Protein AF-A0A979FI62-F1 (afdb_monomer_lite)

Radius of gyration: 86.81 Å; chains: 1; bounding box: 187×116×300 Å

pLDDT: mean 77.46, std 22.58, range [25.02, 98.0]

Organism: Hyalella azteca (NCBI:txid294128)

Secondary structure (DSSP, 8-state):
--------------------------------------HHHHHHHHHHHHHHHHHHHHHHHHHHHHTTS-HHHHHHHHHHHHHHHHHHHHHHHHHHHHHHHHHHHHHHHHHHHHHHHHHHHHHHHHHHHHHHHHHHHHHHHHHHHHHHHHHHHHHHHHHHHHHHHHHHHHHHHHHHHHHHHHHHHHHS----TT---SSS-HHHHHT--S---------------------------------------------TTHHHHHHHHHHHHHHHHHHHHHHHHHHHHHHHHHHHHHHHHHHHHHHHHHHHHHHHHHHHHHHHHHHHHHHHHHHHHHHHHHHHHHHHHHHHHHHHHHHHHHHHHHHHHHHHHHHHHHHHHHHHHHHHHHHHHHHHHHHHHHHHHHHHHHHHHHHHHHHHHHHHHHHHHHHHHHHHHHHHHHHHHHHHHHHHHHHHHHHHHHHHHHHHHHHHHHHHHHHHHHHHHHHHTT--

Foldseek 3Di:
DDDDDDDDDDDDDDDDDDDDDDDDDPPPPPPDPPPPPPVVNVVVVVVVVVVVVVLVVVVVVLVVCCVPDDVVVSVVVVVVSVVVVVVVVVVVVVVVVVVVVVVVVVVVVVVVVVVVVCVVVVVVVVVVVVVVVVVVVVVVVVVVVVVVVVVVVVVVVVVVVVVVVLVVLVVVLVVVVVVLVVCCVPPVDNDPPPDDRDRDDVVNVVPPPDDDDDDDDDDDDDDDDDDDDDDDDDDDDDDDDDDDDDDDDDDDDDDPPVVVVVVVVVVVVVVVVVVVVVVVVVVVVVVVVVVVVVVVVVVVVVVVVVVVVVVVVVVVVVVVVVVVVVVVVVVVVVVVVVVVVVVVVVVVVVVVVVVVVVVVVVVVVVVVVVVVV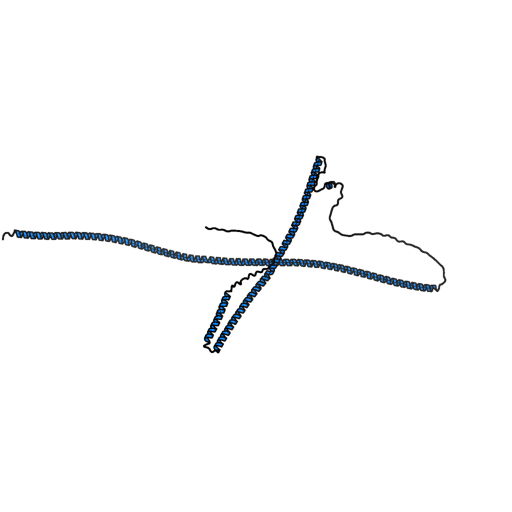VVVVVVVVVVVVVVVVVVVVVVVVVVVVVVVVVVVVVVVVVVVVVVVVVVVVVVVVVVVVVVVVVVVVVVVVVVVVVVVVVVVVVVVVVVVVVVVVVVVVVVVVVVVVVVPPPDD

Sequence (488 aa):
MKTESKNETSLSNANGRTDESLESNTENEEMEPASTACPSSQLMLGLLDEFTQIYKDKLERLENSSLKMEEKNYLQTKVSLLERWLGELGEQNAVLVRTLGELEGEAATRVSILQDSLRTLQPSCHSTAEALTLQRQQVLEALAGREAAEGRVLQLTEQLQLCQTYNCNLRADVDTLLHVVSRASRDGDWRLDDIALLSVSPEQLLAAGVPVSGSTTPSCGLKGSMSPSVAPCTDPFPRLAGASETRSSLSDVQTDAADDSRRCSADQAELQLSVNIDALAARLADAERECEAARAEASRLRGECEAARAEASRLRGECETARAEASRLRGECAVLRERASETELSHETCDAAVQRLHRELHEALRISRELQEQITSRSATPLQDAEAVSEKSILVRELQGHLATARHECALRDATVTKLERQLVSVRAQLCERQERSEYLEQQLVQLQQQLARAHSHAQQLAQQVVMDAIMVVVQLNRWFSLAGGST

Structure (mmCIF, N/CA/C/O backbone):
data_AF-A0A979FI62-F1
#
_entry.id   AF-A0A979FI62-F1
#
loop_
_atom_site.group_PDB
_atom_site.id
_atom_site.type_symbol
_atom_site.label_atom_id
_atom_site.label_alt_id
_atom_site.label_comp_id
_atom_site.label_asym_id
_atom_site.label_entity_id
_atom_site.label_seq_id
_atom_site.pdbx_PDB_ins_code
_atom_site.Cartn_x
_atom_site.Cartn_y
_atom_site.Cartn_z
_atom_site.occupancy
_atom_site.B_iso_or_equiv
_atom_site.auth_seq_id
_atom_site.auth_comp_id
_atom_site.auth_asym_id
_atom_site.auth_atom_id
_atom_site.pdbx_PDB_model_num
ATOM 1 N N . MET A 1 1 ? -27.975 -22.702 -62.334 1.00 36.19 1 MET A N 1
ATOM 2 C CA . MET A 1 1 ? -28.021 -24.165 -62.099 1.00 36.19 1 MET A CA 1
ATOM 3 C C . MET A 1 1 ? -27.248 -24.437 -60.817 1.00 36.19 1 MET A C 1
ATOM 5 O O . MET A 1 1 ? -26.118 -23.988 -60.754 1.00 36.19 1 MET A O 1
ATOM 9 N N . LYS A 1 2 ? -27.782 -25.072 -59.772 1.00 38.06 2 LYS A N 1
ATOM 10 C CA . LYS A 1 2 ? -29.131 -25.625 -59.554 1.00 38.06 2 LYS A CA 1
ATOM 11 C C . LYS A 1 2 ? -29.500 -25.354 -58.081 1.00 38.06 2 LYS A C 1
ATOM 13 O O . LYS A 1 2 ? -28.641 -25.486 -57.219 1.00 38.06 2 LYS A O 1
ATOM 18 N N . THR A 1 3 ? -30.728 -24.924 -57.818 1.00 42.34 3 THR A N 1
ATOM 19 C CA . THR A 1 3 ? -31.256 -24.561 -56.489 1.00 42.34 3 THR A CA 1
ATOM 20 C C . THR A 1 3 ? -32.281 -25.591 -56.032 1.00 42.34 3 THR A C 1
ATOM 22 O O . THR A 1 3 ? -33.109 -25.959 -56.854 1.00 42.34 3 THR A O 1
ATOM 25 N N . GLU A 1 4 ? -32.273 -25.971 -54.754 1.00 33.62 4 GLU A N 1
ATOM 26 C CA . GLU A 1 4 ? -33.385 -26.569 -53.977 1.00 33.62 4 GLU A CA 1
ATOM 27 C C . GLU A 1 4 ? -32.827 -26.761 -52.547 1.00 33.62 4 GLU A C 1
ATOM 29 O O . GLU A 1 4 ? -31.820 -27.436 -52.384 1.00 33.62 4 GLU A O 1
ATOM 34 N N . SER A 1 5 ? -33.224 -26.030 -51.500 1.00 36.50 5 SER A N 1
ATOM 35 C CA . SER A 1 5 ? -34.555 -25.705 -50.957 1.00 36.50 5 SER A CA 1
ATOM 36 C C . SER A 1 5 ? -35.245 -26.884 -50.266 1.00 36.50 5 SER A C 1
ATOM 38 O O . SER A 1 5 ? -35.764 -27.774 -50.937 1.00 36.50 5 SER A O 1
ATOM 40 N N . LYS A 1 6 ? -35.291 -26.828 -48.925 1.00 41.06 6 LYS A N 1
ATOM 41 C CA . LYS A 1 6 ? -36.429 -27.249 -48.087 1.00 41.06 6 LYS A CA 1
ATOM 42 C C . LYS A 1 6 ? -36.256 -26.762 -46.641 1.00 41.06 6 LYS A C 1
ATOM 44 O O . LYS A 1 6 ? -35.487 -27.330 -45.873 1.00 41.06 6 LYS A O 1
ATOM 49 N N . ASN A 1 7 ? -36.998 -25.710 -46.296 1.00 34.66 7 ASN A N 1
ATOM 50 C CA . ASN A 1 7 ? -37.429 -25.453 -44.920 1.00 34.66 7 ASN A CA 1
ATOM 51 C C . ASN A 1 7 ? -38.609 -26.385 -44.590 1.00 34.66 7 ASN A C 1
ATOM 53 O O . ASN A 1 7 ? -39.331 -26.764 -45.508 1.00 34.66 7 ASN A O 1
ATOM 57 N N . GLU A 1 8 ? -38.823 -26.691 -43.306 1.00 32.06 8 GLU A N 1
ATOM 58 C CA . GLU A 1 8 ? -40.057 -26.393 -42.535 1.00 32.06 8 GLU A CA 1
ATOM 59 C C . GLU A 1 8 ? -39.955 -27.057 -41.137 1.00 32.06 8 GLU A C 1
ATOM 61 O O . GLU A 1 8 ? -39.666 -28.243 -41.042 1.00 32.06 8 GLU A O 1
ATOM 66 N N . THR A 1 9 ? -39.857 -26.318 -40.023 1.00 35.44 9 THR A N 1
ATOM 67 C CA . THR A 1 9 ? -40.895 -25.620 -39.213 1.00 35.44 9 THR A CA 1
ATOM 68 C C . THR A 1 9 ? -41.793 -26.534 -38.355 1.00 35.44 9 THR A C 1
ATOM 70 O O . THR A 1 9 ? -42.638 -27.233 -38.901 1.00 35.44 9 THR A O 1
ATOM 73 N N . SER A 1 10 ? -41.673 -26.437 -37.015 1.00 32.81 10 SER A N 1
ATOM 74 C CA . SER A 1 10 ? -42.721 -26.507 -35.947 1.00 32.81 10 SER A CA 1
ATOM 75 C C . SER A 1 10 ? -42.014 -26.697 -34.584 1.00 32.81 10 SER A C 1
ATOM 77 O O . SER A 1 10 ? -41.262 -27.652 -34.455 1.00 32.81 10 SER A O 1
ATOM 79 N N . LEU A 1 11 ? -42.007 -25.803 -33.580 1.00 33.75 11 LEU A N 1
ATOM 80 C CA . LEU A 1 11 ? -43.049 -25.086 -32.804 1.00 33.75 11 LEU A CA 1
ATOM 81 C C . LEU A 1 11 ? -43.873 -25.938 -31.811 1.00 33.75 11 LEU A C 1
ATOM 83 O O . LEU A 1 11 ? -44.863 -26.556 -32.191 1.00 33.75 11 LEU A O 1
ATOM 87 N N . SER A 1 12 ? -43.461 -25.898 -30.531 1.00 33.94 12 SER A N 1
ATOM 88 C CA . SER A 1 12 ? -44.187 -26.088 -29.239 1.00 33.94 12 SER A CA 1
ATOM 89 C C . SER A 1 12 ? -43.149 -26.421 -28.138 1.00 33.94 12 SER A C 1
ATOM 91 O O . SER A 1 12 ? -42.059 -26.863 -28.487 1.00 33.94 12 SER A O 1
ATOM 93 N N . ASN A 1 13 ? -43.324 -26.261 -26.816 1.00 32.97 13 ASN A N 1
ATOM 94 C CA . ASN A 1 13 ? -44.128 -25.385 -25.930 1.00 32.97 13 ASN A CA 1
ATOM 95 C C . ASN A 1 13 ? -43.233 -25.142 -24.675 1.00 32.97 13 ASN A C 1
ATOM 97 O O . ASN A 1 13 ? -42.437 -26.013 -24.343 1.00 32.97 13 ASN A O 1
ATOM 101 N N . ALA A 1 14 ? -43.129 -23.970 -24.037 1.00 34.22 14 ALA A N 1
ATOM 102 C CA . ALA A 1 14 ? -44.109 -23.140 -23.314 1.00 34.22 14 ALA A CA 1
ATOM 103 C C . ALA A 1 14 ? -44.600 -23.729 -21.961 1.00 34.22 14 ALA A C 1
ATOM 105 O O . ALA A 1 14 ? -45.410 -24.650 -21.952 1.00 34.22 14 ALA A O 1
ATOM 106 N N . ASN A 1 15 ? -44.185 -23.073 -20.858 1.00 31.92 15 ASN A N 1
ATOM 107 C CA . ASN A 1 15 ? -44.550 -23.263 -19.431 1.00 31.92 15 ASN A CA 1
ATOM 108 C C . ASN A 1 15 ? -44.036 -24.557 -18.748 1.00 31.92 15 ASN A C 1
ATOM 110 O O . ASN A 1 15 ? -44.053 -25.617 -19.352 1.00 31.92 15 ASN A O 1
ATOM 114 N N . GLY A 1 16 ? -43.624 -24.566 -17.471 1.00 30.30 16 GLY A N 1
ATOM 115 C CA . GLY A 1 16 ? -43.466 -23.486 -16.482 1.00 30.30 16 GLY A CA 1
ATOM 116 C C . GLY A 1 16 ? -43.527 -24.020 -15.032 1.00 30.30 16 GLY A C 1
ATOM 117 O O . GLY A 1 16 ? -44.065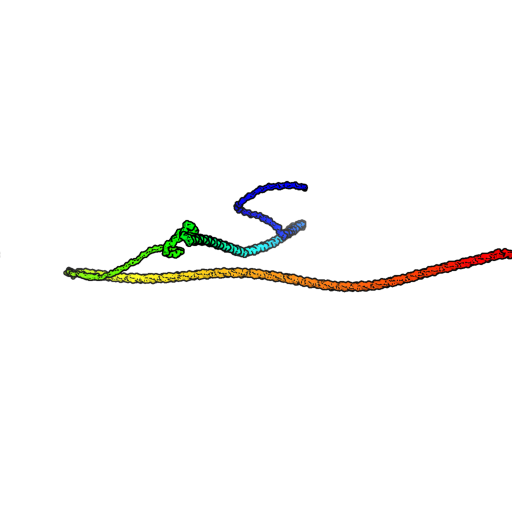 -25.098 -14.823 1.00 30.30 16 GLY A O 1
ATOM 118 N N . ARG A 1 17 ? -43.067 -23.211 -14.059 1.00 29.73 17 ARG A N 1
ATOM 119 C CA . ARG A 1 17 ? -43.052 -23.429 -12.584 1.00 29.73 17 ARG A CA 1
ATOM 120 C C . ARG A 1 17 ? -42.033 -24.423 -11.994 1.00 29.73 17 ARG A C 1
ATOM 122 O O . ARG A 1 17 ? -42.122 -25.625 -12.181 1.00 29.73 17 ARG A O 1
ATOM 129 N N . THR A 1 18 ? -41.119 -23.838 -11.215 1.00 38.16 18 THR A N 1
ATOM 130 C CA . THR A 1 18 ? -40.810 -24.167 -9.806 1.00 38.16 18 THR A CA 1
ATOM 131 C C . THR A 1 18 ? -41.300 -25.510 -9.255 1.00 38.16 18 THR A C 1
ATOM 133 O O . THR A 1 18 ? -42.503 -25.673 -9.071 1.00 38.16 18 THR A O 1
ATOM 136 N N . ASP A 1 19 ? -40.358 -26.333 -8.800 1.00 32.19 19 ASP A N 1
ATOM 137 C CA . ASP A 1 19 ? -40.423 -26.929 -7.461 1.00 32.19 19 ASP A CA 1
ATOM 138 C C . ASP A 1 19 ? -39.004 -27.126 -6.904 1.00 32.19 19 ASP A C 1
ATOM 140 O O . ASP A 1 19 ? -38.029 -27.231 -7.652 1.00 32.19 19 ASP A O 1
ATOM 144 N N . GLU A 1 20 ? -38.887 -27.091 -5.578 1.00 38.38 20 GLU A N 1
ATOM 145 C CA . GLU A 1 20 ? -37.629 -27.270 -4.852 1.00 38.38 20 GLU A CA 1
ATOM 146 C C . GLU A 1 20 ? -37.221 -28.749 -4.846 1.00 38.38 20 GLU A C 1
ATOM 148 O O . GLU A 1 20 ? -38.024 -29.628 -4.534 1.00 38.38 20 GLU A O 1
ATOM 153 N N . SER A 1 21 ? -35.956 -29.051 -5.135 1.00 34.41 21 SER A N 1
ATOM 154 C CA . SER A 1 21 ? -35.368 -30.370 -4.866 1.00 34.41 21 SER A CA 1
ATOM 155 C C . SER A 1 21 ? -33.876 -30.222 -4.592 1.00 34.41 21 SER A C 1
ATOM 157 O O . SER A 1 21 ? -33.081 -29.937 -5.485 1.00 34.41 21 SER A O 1
ATOM 159 N N . LEU A 1 22 ? -33.514 -30.381 -3.320 1.00 43.81 22 LEU A N 1
ATOM 160 C CA . LEU A 1 22 ? -32.136 -30.488 -2.857 1.00 43.81 22 LEU A CA 1
ATOM 161 C C . LEU A 1 22 ? -31.565 -31.843 -3.290 1.00 43.81 22 LEU A C 1
ATOM 163 O O . LEU A 1 22 ? -31.748 -32.828 -2.579 1.00 43.81 22 LEU A O 1
ATOM 167 N N . GLU A 1 23 ? -30.834 -31.890 -4.403 1.00 33.91 23 GLU A N 1
ATOM 168 C CA . GLU A 1 23 ? -29.960 -33.025 -4.713 1.00 33.91 23 GLU A CA 1
ATOM 169 C C . GLU A 1 23 ? -28.515 -32.555 -4.900 1.00 33.91 23 GLU A C 1
ATOM 171 O O . GLU A 1 23 ? -28.156 -31.809 -5.811 1.00 33.91 23 GLU A O 1
ATOM 176 N N . SER A 1 24 ? -27.683 -32.971 -3.949 1.00 39.75 24 SER A N 1
ATOM 177 C CA . SER A 1 24 ? -26.260 -32.677 -3.873 1.00 39.75 24 SER A CA 1
ATOM 178 C C . SER A 1 24 ? -25.472 -33.559 -4.842 1.00 39.75 24 SER A C 1
ATOM 180 O O . SER A 1 24 ? -24.944 -34.596 -4.440 1.00 39.75 24 SER A O 1
ATOM 182 N N . ASN A 1 25 ? -25.345 -33.128 -6.095 1.00 32.38 25 ASN A N 1
ATOM 183 C CA . ASN A 1 25 ? -24.393 -33.727 -7.026 1.00 32.38 25 ASN A CA 1
ATOM 184 C C . ASN A 1 25 ? -23.036 -33.027 -6.920 1.00 32.38 25 ASN A C 1
ATOM 186 O O . ASN A 1 25 ? -22.736 -32.066 -7.626 1.00 32.38 25 ASN A O 1
ATOM 190 N N . THR A 1 26 ? -22.195 -33.553 -6.029 1.00 38.62 26 THR A N 1
ATOM 191 C CA . THR A 1 26 ? -20.741 -33.423 -6.145 1.00 38.62 26 THR A CA 1
ATOM 192 C C . THR A 1 26 ? -20.282 -34.255 -7.340 1.00 38.62 26 THR A C 1
ATOM 194 O O . THR A 1 26 ? -19.879 -35.410 -7.185 1.00 38.62 26 THR A O 1
ATOM 197 N N . GLU A 1 27 ? -20.382 -33.693 -8.542 1.00 39.22 27 GLU A N 1
ATOM 198 C CA . GLU A 1 27 ? -19.696 -34.254 -9.701 1.00 39.22 27 GLU A CA 1
ATOM 199 C C . GLU A 1 27 ? -18.196 -34.026 -9.511 1.00 39.22 27 GLU A C 1
ATOM 201 O O . GLU A 1 27 ? -17.688 -32.908 -9.590 1.00 39.22 27 GLU A O 1
ATOM 206 N N . ASN A 1 28 ? -17.498 -35.114 -9.184 1.00 37.34 28 ASN A N 1
ATOM 207 C CA . ASN A 1 28 ? -16.048 -35.156 -9.195 1.00 37.34 28 ASN A CA 1
ATOM 208 C C . ASN A 1 28 ? -15.585 -34.961 -10.643 1.00 37.34 28 ASN A C 1
ATOM 210 O O . ASN A 1 28 ? -15.559 -35.919 -11.416 1.00 37.34 28 ASN A O 1
ATOM 214 N N . GLU A 1 29 ? -15.173 -33.746 -11.001 1.00 38.84 29 GLU A N 1
ATOM 215 C CA . GLU A 1 29 ? -14.202 -33.591 -12.079 1.00 38.84 29 GLU A CA 1
ATOM 216 C C . GLU A 1 29 ? -12.908 -34.266 -11.610 1.00 38.84 29 GLU A C 1
ATOM 218 O O . GLU A 1 29 ? -12.136 -33.711 -10.824 1.00 38.84 29 GLU A O 1
ATOM 223 N N . GLU A 1 30 ? -12.706 -35.511 -12.049 1.00 35.00 30 GLU A N 1
ATOM 224 C CA . GLU A 1 30 ? -11.445 -36.226 -11.890 1.00 35.00 30 GLU A CA 1
ATOM 225 C C . GLU A 1 30 ? -10.360 -35.436 -12.623 1.00 35.00 30 GLU A C 1
ATOM 227 O O . GLU A 1 30 ? -10.176 -35.537 -13.837 1.00 35.00 30 GLU A O 1
ATOM 232 N N . MET A 1 31 ? -9.657 -34.597 -11.862 1.00 34.53 31 MET A N 1
ATOM 233 C CA . MET A 1 31 ? -8.512 -33.850 -12.344 1.00 34.53 31 MET A CA 1
ATOM 234 C C . MET A 1 31 ? -7.402 -34.847 -12.677 1.00 34.53 31 MET A C 1
ATOM 236 O O . MET A 1 31 ? -6.641 -35.257 -11.798 1.00 34.53 31 MET A O 1
ATOM 240 N N . GLU A 1 32 ? -7.351 -35.234 -13.955 1.00 36.84 32 GLU A N 1
ATOM 241 C CA . GLU A 1 32 ? -6.242 -35.928 -14.614 1.00 36.84 32 GLU A CA 1
ATOM 242 C C . GLU A 1 32 ? -4.916 -35.543 -13.943 1.00 36.84 32 GLU A C 1
ATOM 244 O O . GLU A 1 32 ? -4.575 -34.350 -13.926 1.00 36.84 32 GLU A O 1
ATOM 249 N N . PRO A 1 33 ? -4.161 -36.498 -13.364 1.00 36.91 33 PRO A N 1
ATOM 250 C CA . PRO A 1 33 ? -2.896 -36.191 -12.726 1.00 36.91 33 PRO A CA 1
ATOM 251 C C . PRO A 1 33 ? -1.919 -35.791 -13.825 1.00 36.91 33 PRO A C 1
ATOM 253 O O . PRO A 1 33 ? -1.257 -36.639 -14.430 1.00 36.91 33 PRO A O 1
ATOM 256 N N . ALA A 1 34 ? -1.853 -34.481 -14.082 1.00 29.06 34 ALA A N 1
ATOM 257 C CA . ALA A 1 34 ? -0.990 -33.850 -15.062 1.00 29.06 34 ALA A CA 1
ATOM 258 C C . ALA A 1 34 ? 0.445 -34.298 -14.797 1.00 29.06 34 ALA A C 1
ATOM 260 O O . ALA A 1 34 ? 1.149 -33.745 -13.947 1.00 29.06 34 ALA A O 1
ATOM 261 N N . SER A 1 35 ? 0.846 -35.344 -15.522 1.00 42.09 35 SER A N 1
ATOM 262 C CA . SER A 1 35 ? 2.051 -36.132 -15.289 1.00 42.09 35 SER A CA 1
ATOM 263 C C . SER A 1 35 ? 3.262 -35.391 -15.837 1.00 42.09 35 SER A C 1
ATOM 265 O O . SER A 1 35 ? 4.001 -35.866 -16.698 1.00 42.09 35 SER A O 1
ATOM 267 N N . THR A 1 36 ? 3.467 -34.196 -15.288 1.00 40.16 36 THR A N 1
ATOM 268 C CA . THR A 1 36 ? 4.653 -33.363 -15.428 1.00 40.16 36 THR A CA 1
ATOM 269 C C . THR A 1 36 ? 5.746 -33.997 -14.574 1.00 40.16 36 THR A C 1
ATOM 271 O O . THR A 1 36 ? 6.208 -33.432 -13.584 1.00 40.16 36 THR A O 1
ATOM 274 N N . ALA A 1 37 ? 6.106 -35.236 -14.925 1.00 40.22 37 ALA A N 1
ATOM 275 C CA . ALA A 1 37 ? 7.202 -35.962 -14.318 1.00 40.22 37 ALA A CA 1
ATOM 276 C C . ALA A 1 37 ? 8.439 -35.073 -14.426 1.00 40.22 37 ALA A C 1
ATOM 278 O O . ALA A 1 37 ? 8.880 -34.739 -15.528 1.00 40.22 37 ALA A O 1
ATOM 279 N N . CYS A 1 38 ? 8.945 -34.634 -13.274 1.00 39.94 38 CYS A N 1
ATOM 280 C CA . CYS A 1 38 ? 10.043 -33.685 -13.217 1.00 39.94 38 CYS A CA 1
ATOM 281 C C . CYS A 1 38 ? 11.219 -34.247 -14.038 1.00 39.94 38 CYS A C 1
ATOM 283 O O . CYS A 1 38 ? 11.585 -35.407 -13.821 1.00 39.94 38 CYS A O 1
ATOM 285 N N . PRO A 1 39 ? 11.827 -33.488 -14.972 1.00 56.88 39 PRO A N 1
ATOM 286 C CA . PRO A 1 39 ? 12.907 -34.013 -15.815 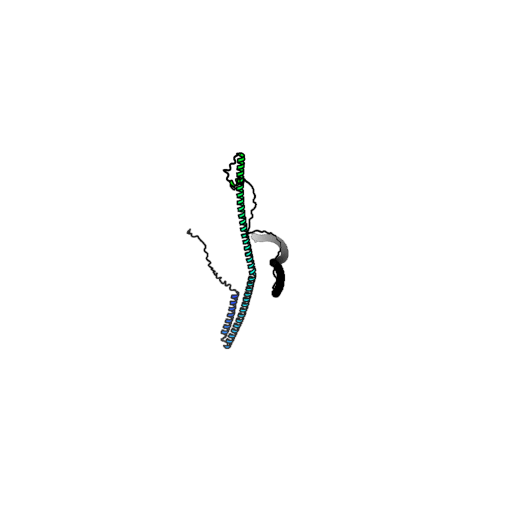1.00 56.88 39 PRO A CA 1
ATOM 287 C C . PRO A 1 39 ? 14.081 -34.557 -14.981 1.00 56.88 39 PRO A C 1
ATOM 289 O O . PRO A 1 39 ? 14.723 -35.533 -15.367 1.00 56.88 39 PRO A O 1
ATOM 292 N N . SER A 1 40 ? 14.289 -34.014 -13.777 1.00 55.81 40 SER A N 1
ATOM 293 C CA . SER A 1 40 ? 15.233 -34.522 -12.776 1.00 55.81 40 SER A CA 1
ATOM 294 C C . SER A 1 40 ? 14.962 -35.971 -12.340 1.00 55.81 40 SER A C 1
ATOM 296 O O . SER A 1 40 ? 15.905 -36.722 -12.108 1.00 55.81 40 SER A O 1
ATOM 298 N N . SER A 1 41 ? 13.696 -36.394 -12.249 1.00 61.09 41 SER A N 1
ATOM 299 C CA . SER A 1 41 ? 13.319 -37.770 -11.897 1.00 61.09 41 SER A CA 1
ATOM 300 C C . SER A 1 41 ? 13.668 -38.758 -13.012 1.00 61.09 41 SER A C 1
ATOM 302 O O . SER A 1 41 ? 14.114 -39.865 -12.728 1.00 61.09 41 SER A O 1
ATOM 304 N N . GLN A 1 42 ? 13.531 -38.350 -14.279 1.00 72.12 42 GLN A N 1
ATOM 305 C CA . GLN A 1 42 ? 13.915 -39.179 -15.428 1.00 72.12 42 GLN A CA 1
ATOM 306 C C . GLN A 1 42 ? 15.441 -39.338 -15.525 1.00 72.12 42 GLN A C 1
ATOM 308 O O . GLN A 1 42 ? 15.927 -40.443 -15.759 1.00 72.12 42 GLN A O 1
ATOM 313 N N . LEU A 1 43 ? 16.204 -38.268 -15.258 1.00 71.75 43 LEU A N 1
ATOM 314 C CA . LEU A 1 43 ? 17.667 -38.341 -15.138 1.00 71.75 43 LEU A CA 1
ATOM 315 C C . LEU A 1 43 ? 18.122 -39.237 -13.975 1.00 71.75 43 LEU A C 1
ATOM 317 O O . LEU A 1 43 ? 19.077 -39.993 -14.137 1.00 71.75 43 LEU A O 1
ATOM 321 N N . MET A 1 44 ? 17.444 -39.186 -12.823 1.00 71.81 44 MET A N 1
ATOM 322 C CA . MET A 1 44 ? 17.755 -40.057 -11.683 1.00 71.81 44 MET A CA 1
ATOM 323 C C . MET A 1 44 ? 17.547 -41.540 -12.027 1.00 71.81 44 MET A C 1
ATOM 325 O O . MET A 1 44 ? 18.421 -42.352 -11.726 1.00 71.81 44 MET A O 1
ATOM 329 N N . LEU A 1 45 ? 16.436 -41.890 -12.690 1.00 75.88 45 LEU A N 1
ATOM 330 C CA . LEU A 1 45 ? 16.198 -43.260 -13.161 1.00 75.88 45 LEU A CA 1
ATOM 331 C C . LEU A 1 45 ? 17.280 -43.707 -14.155 1.00 75.88 45 LEU A C 1
ATOM 333 O O . LEU A 1 45 ? 17.858 -44.773 -13.970 1.00 75.88 45 LEU A O 1
ATOM 337 N N . GLY A 1 46 ? 17.620 -42.871 -15.144 1.00 79.06 46 GLY A N 1
ATOM 338 C CA . GLY A 1 46 ? 18.662 -43.190 -16.128 1.00 79.06 46 GLY A CA 1
ATOM 339 C C . GLY A 1 46 ? 20.045 -43.431 -15.506 1.00 79.06 46 GLY A C 1
ATOM 340 O O . GLY A 1 46 ? 20.746 -44.357 -15.907 1.00 79.06 46 GLY A O 1
ATOM 341 N N . LEU A 1 47 ? 20.414 -42.658 -14.478 1.00 78.75 47 LEU A N 1
ATOM 342 C CA . LEU A 1 47 ? 21.635 -42.889 -13.696 1.00 78.75 47 LEU A CA 1
ATOM 343 C C . LEU A 1 47 ? 21.577 -44.215 -12.920 1.00 78.75 47 LEU A C 1
ATOM 345 O O . LEU A 1 47 ? 22.567 -44.944 -12.870 1.00 78.75 47 LEU A O 1
ATOM 349 N N . LEU A 1 48 ? 20.428 -44.552 -12.325 1.00 78.25 48 LEU A N 1
ATOM 350 C CA . LEU A 1 48 ? 20.243 -45.805 -11.587 1.00 78.25 48 LEU A CA 1
ATOM 351 C C . LEU A 1 48 ? 20.334 -47.034 -12.511 1.00 78.25 48 LEU A C 1
ATOM 353 O O . LEU A 1 48 ? 20.945 -48.044 -12.144 1.00 78.25 48 LEU A O 1
ATOM 357 N N . ASP A 1 49 ? 19.788 -46.928 -13.724 1.00 82.31 49 ASP A N 1
ATOM 358 C CA . ASP A 1 49 ? 19.915 -47.935 -14.779 1.00 82.31 49 ASP A CA 1
ATOM 359 C C . ASP A 1 49 ? 21.375 -48.090 -15.234 1.00 82.31 49 ASP A C 1
ATOM 361 O O . ASP A 1 49 ? 21.856 -49.217 -15.363 1.00 82.31 49 ASP A O 1
ATOM 365 N N . GLU A 1 50 ? 22.119 -46.989 -15.394 1.00 84.56 50 GLU A N 1
ATOM 366 C CA . GLU A 1 50 ? 23.548 -47.012 -15.738 1.00 84.56 50 GLU A CA 1
ATOM 367 C C . GLU A 1 50 ? 24.395 -47.685 -14.641 1.00 84.56 50 GLU A C 1
ATOM 369 O O . GLU A 1 50 ? 25.187 -48.585 -14.938 1.00 84.56 50 GLU A O 1
ATOM 374 N N . PHE A 1 51 ? 24.185 -47.350 -13.361 1.00 78.25 51 PHE A N 1
ATOM 375 C CA . PHE A 1 51 ? 24.839 -48.047 -12.243 1.00 78.25 51 PHE A CA 1
ATOM 376 C C . PHE A 1 51 ? 24.498 -49.542 -12.222 1.00 78.25 51 PHE A C 1
ATOM 378 O O . PHE A 1 51 ? 25.385 -50.385 -12.049 1.00 78.25 51 PHE A O 1
ATOM 385 N N . THR A 1 52 ? 23.228 -49.884 -12.437 1.00 82.31 52 THR A N 1
ATOM 386 C CA . THR A 1 52 ? 22.761 -51.274 -12.497 1.00 82.31 52 THR A CA 1
ATOM 387 C C . THR A 1 52 ? 23.422 -52.028 -13.653 1.00 82.31 52 THR A C 1
ATOM 389 O O . THR A 1 52 ? 23.855 -53.170 -13.477 1.00 82.31 52 THR A O 1
ATOM 392 N N . GLN A 1 53 ? 23.563 -51.393 -14.818 1.00 87.88 53 GLN A N 1
ATOM 393 C CA . GLN A 1 53 ? 24.235 -51.974 -15.976 1.00 87.88 53 GLN A CA 1
ATOM 394 C C . GLN A 1 53 ? 25.731 -52.171 -15.719 1.00 87.88 53 GLN A C 1
ATOM 396 O O . GLN A 1 53 ? 26.250 -53.255 -15.961 1.00 87.88 53 GLN A O 1
ATOM 401 N N . ILE A 1 54 ? 26.412 -51.193 -15.115 1.00 83.81 54 ILE A N 1
ATOM 402 C CA . ILE A 1 54 ? 27.821 -51.305 -14.713 1.00 83.81 54 ILE A CA 1
ATOM 403 C C . ILE A 1 54 ? 28.055 -52.508 -13.778 1.00 83.81 54 ILE A C 1
ATOM 405 O O . ILE A 1 54 ? 29.106 -53.151 -13.862 1.00 83.81 54 ILE A O 1
ATOM 409 N N . TYR A 1 55 ? 27.113 -52.828 -12.884 1.00 79.50 55 TYR A N 1
ATOM 410 C CA . TYR A 1 55 ? 27.220 -54.002 -12.011 1.00 79.50 55 TYR A CA 1
ATOM 411 C C . TYR A 1 55 ? 26.933 -55.326 -12.723 1.00 79.50 55 TYR A C 1
ATOM 413 O O . TYR A 1 55 ? 27.674 -56.285 -12.492 1.00 79.50 55 TYR A O 1
ATOM 421 N N . LYS A 1 56 ? 25.957 -55.368 -13.639 1.00 84.69 56 LYS A N 1
ATOM 422 C CA . LYS A 1 56 ? 25.727 -56.518 -14.535 1.00 84.69 56 LYS A CA 1
ATOM 423 C C . LYS A 1 56 ? 26.964 -56.806 -15.391 1.00 84.69 56 LYS A C 1
ATOM 425 O O . LYS A 1 56 ? 27.507 -57.901 -15.313 1.00 84.69 56 LYS A O 1
ATOM 430 N N . ASP A 1 57 ? 27.497 -55.795 -16.075 1.00 84.50 57 ASP A N 1
ATOM 431 C CA . ASP A 1 57 ? 28.729 -55.859 -16.870 1.00 84.50 57 ASP A CA 1
ATOM 432 C C . ASP A 1 57 ? 29.929 -56.396 -16.071 1.00 84.50 57 ASP A C 1
ATOM 434 O O . ASP A 1 57 ? 30.718 -57.201 -16.570 1.00 84.50 57 ASP A O 1
ATOM 438 N N . LYS A 1 58 ? 30.105 -55.947 -14.820 1.00 82.62 58 LYS A N 1
ATOM 439 C CA . LYS A 1 58 ? 31.167 -56.444 -13.925 1.00 82.62 58 LYS A CA 1
ATOM 440 C C . LYS A 1 58 ? 30.951 -57.916 -13.556 1.00 82.62 58 LYS A C 1
ATOM 442 O O . LYS A 1 58 ? 31.926 -58.666 -13.502 1.00 82.62 58 LYS A O 1
ATOM 447 N N . LEU A 1 59 ? 29.704 -58.329 -13.323 1.00 78.06 59 LEU A N 1
ATOM 448 C CA . LEU A 1 59 ? 29.350 -59.707 -12.987 1.00 78.06 59 LEU A CA 1
ATOM 449 C C . LEU A 1 59 ? 29.544 -60.648 -14.186 1.00 78.06 59 LEU A C 1
ATOM 451 O O . LEU A 1 59 ? 30.194 -61.680 -14.041 1.00 78.06 59 LEU A O 1
ATOM 455 N N . GLU A 1 60 ? 29.101 -60.248 -15.379 1.00 81.94 60 GLU A N 1
ATOM 456 C CA . GLU A 1 60 ? 29.313 -60.983 -16.633 1.00 81.94 60 GLU A CA 1
ATOM 457 C C . GLU A 1 60 ? 30.806 -61.122 -16.964 1.00 81.94 60 GLU A C 1
ATOM 459 O O . GLU A 1 60 ? 31.262 -62.186 -17.384 1.00 81.94 60 GLU A O 1
ATOM 464 N N . ARG A 1 61 ? 31.617 -60.079 -16.739 1.00 77.75 61 ARG A N 1
ATOM 465 C CA . ARG A 1 61 ? 33.081 -60.160 -16.904 1.00 77.75 61 ARG A CA 1
ATOM 466 C C . ARG A 1 61 ? 33.715 -61.142 -15.914 1.00 77.75 61 ARG A C 1
ATOM 468 O O . ARG A 1 61 ? 34.621 -61.877 -16.307 1.00 77.75 61 ARG A O 1
ATOM 475 N N . LEU A 1 62 ? 33.231 -61.201 -14.669 1.00 74.25 62 LEU A N 1
ATOM 476 C CA . LEU A 1 62 ? 33.673 -62.204 -13.694 1.00 74.25 62 LEU A CA 1
ATOM 477 C C . LEU A 1 62 ? 33.237 -63.620 -14.090 1.00 74.25 62 LEU A C 1
ATOM 479 O O . LEU A 1 62 ? 34.045 -64.541 -14.006 1.00 74.25 62 LEU A O 1
ATOM 483 N N . GLU A 1 63 ? 32.010 -63.806 -14.571 1.00 78.69 63 GLU A N 1
ATOM 484 C CA . GLU A 1 63 ? 31.487 -65.100 -15.030 1.00 78.69 63 GLU A CA 1
ATOM 485 C C . GLU A 1 63 ? 32.251 -65.625 -16.251 1.00 78.69 63 GLU A C 1
ATOM 487 O O . GLU A 1 63 ? 32.721 -66.762 -16.236 1.00 78.69 63 GLU A O 1
ATOM 492 N N . ASN A 1 64 ? 32.541 -64.765 -17.229 1.00 76.06 64 ASN A N 1
ATOM 493 C CA . ASN A 1 64 ? 33.422 -65.091 -18.354 1.00 76.06 64 ASN A CA 1
ATOM 494 C C . ASN A 1 64 ? 34.882 -65.380 -17.929 1.00 76.06 64 ASN A C 1
ATOM 496 O O . ASN A 1 64 ? 35.610 -66.080 -18.636 1.00 76.06 64 ASN A O 1
ATOM 500 N N . SER A 1 65 ? 35.326 -64.871 -16.772 1.00 68.25 65 SER A N 1
ATOM 501 C CA . SER A 1 65 ? 36.645 -65.175 -16.192 1.00 68.25 65 SER A CA 1
ATOM 502 C C . SER A 1 65 ? 36.666 -66.429 -15.303 1.00 68.25 65 SER A C 1
ATOM 504 O O . SER A 1 65 ? 37.738 -66.991 -15.077 1.00 68.25 65 SER A O 1
ATOM 506 N N . SER A 1 66 ? 35.496 -66.903 -14.853 1.00 64.19 66 SER A N 1
ATOM 507 C CA . SER A 1 66 ? 35.326 -68.049 -13.944 1.00 64.19 66 SER A CA 1
ATOM 508 C C . SER A 1 66 ? 36.000 -69.316 -14.476 1.00 64.19 66 SER A C 1
ATOM 510 O O . SER A 1 66 ? 36.665 -70.028 -13.733 1.00 64.19 66 SER A O 1
ATOM 512 N N . LEU A 1 67 ? 35.961 -69.513 -15.800 1.00 58.78 67 LEU A N 1
ATOM 513 C CA . LEU A 1 67 ? 36.604 -70.622 -16.519 1.00 58.78 67 LEU A CA 1
ATOM 514 C C . LEU A 1 67 ? 38.145 -70.672 -16.389 1.00 58.78 67 LEU A C 1
ATOM 516 O O . LEU A 1 67 ? 38.766 -71.602 -16.900 1.00 58.78 67 LEU A O 1
ATOM 520 N N . LYS A 1 68 ? 38.778 -69.669 -15.763 1.00 61.03 68 LYS A N 1
ATOM 521 C CA . LYS A 1 68 ? 40.237 -69.562 -15.573 1.00 61.03 68 LYS A CA 1
ATOM 522 C C . LYS A 1 68 ? 40.672 -69.479 -14.104 1.00 61.03 68 LYS A C 1
ATOM 524 O O . LYS A 1 68 ? 41.872 -69.400 -13.850 1.00 61.03 68 LYS A O 1
ATOM 529 N N . MET A 1 69 ? 39.740 -69.462 -13.150 1.00 60.34 69 MET A N 1
ATOM 530 C CA . MET A 1 69 ? 40.029 -69.388 -11.714 1.00 60.34 69 MET A CA 1
ATOM 531 C C . MET A 1 69 ? 39.616 -70.673 -10.995 1.00 60.34 69 MET A C 1
ATOM 533 O O . MET A 1 69 ? 38.669 -71.344 -11.386 1.00 60.34 69 MET A O 1
ATOM 537 N N . GLU A 1 70 ? 40.294 -70.981 -9.889 1.00 74.12 70 GLU A N 1
ATOM 538 C CA . GLU A 1 70 ? 39.792 -71.962 -8.922 1.00 74.12 70 GLU A CA 1
ATOM 539 C C . GLU A 1 70 ? 38.432 -71.495 -8.375 1.00 74.12 70 GLU A C 1
ATOM 541 O O . GLU A 1 70 ? 38.273 -70.319 -8.034 1.00 74.12 70 GLU A O 1
ATOM 546 N N . GLU A 1 71 ? 37.473 -72.414 -8.231 1.00 76.88 71 GLU A N 1
ATOM 547 C CA . GLU A 1 71 ? 36.091 -72.115 -7.812 1.00 76.88 71 GLU A CA 1
ATOM 548 C C . GLU A 1 71 ? 36.026 -71.267 -6.532 1.00 76.88 71 GLU A C 1
ATOM 550 O O . GLU A 1 71 ? 35.231 -70.335 -6.431 1.00 76.88 71 GLU A O 1
ATOM 555 N N . LYS A 1 72 ? 36.927 -71.532 -5.577 1.00 78.44 72 LYS A N 1
ATOM 556 C CA . LYS A 1 72 ? 37.060 -70.770 -4.329 1.00 78.44 72 LYS A CA 1
ATOM 557 C C . LYS A 1 72 ? 37.395 -69.292 -4.568 1.00 78.44 72 LYS A C 1
ATOM 559 O O . LYS A 1 72 ? 36.799 -68.428 -3.931 1.00 78.44 72 LYS A O 1
ATOM 564 N N . ASN A 1 73 ? 38.313 -68.996 -5.489 1.00 78.25 73 ASN A N 1
ATOM 565 C CA . ASN A 1 73 ? 38.746 -67.629 -5.794 1.00 78.25 73 ASN A CA 1
ATOM 566 C C . ASN A 1 73 ? 37.676 -66.883 -6.613 1.00 78.25 73 ASN A C 1
ATOM 568 O O . ASN A 1 73 ? 37.444 -65.691 -6.394 1.00 78.25 73 ASN A O 1
ATOM 572 N N . TYR A 1 74 ? 36.960 -67.593 -7.492 1.00 79.81 74 TYR A N 1
ATOM 573 C CA . TYR A 1 74 ? 35.781 -67.060 -8.181 1.00 79.81 74 TYR A CA 1
ATOM 574 C C . TYR A 1 74 ? 34.648 -66.715 -7.197 1.00 79.81 74 TYR A C 1
ATOM 576 O O . TYR A 1 74 ? 34.125 -65.602 -7.224 1.00 79.81 74 TYR A O 1
ATOM 584 N N . LEU A 1 75 ? 34.300 -67.623 -6.278 1.00 83.56 75 LEU A N 1
ATOM 585 C CA . LEU A 1 75 ? 33.273 -67.361 -5.265 1.00 83.56 75 LEU A CA 1
ATOM 586 C C . LEU A 1 75 ? 33.678 -66.214 -4.333 1.00 83.56 75 LEU A C 1
ATOM 588 O O . LEU A 1 75 ? 32.858 -65.340 -4.068 1.00 83.56 75 LEU A O 1
ATOM 592 N N . GLN A 1 76 ? 34.938 -66.159 -3.893 1.00 86.75 76 GLN A N 1
ATOM 593 C CA . GLN A 1 76 ? 35.434 -65.077 -3.039 1.00 86.75 76 GLN A CA 1
ATOM 594 C C . GLN A 1 76 ? 35.367 -63.708 -3.739 1.00 86.75 76 GLN A C 1
ATOM 596 O O . GLN A 1 76 ? 34.883 -62.745 -3.151 1.00 86.75 76 GLN A O 1
ATOM 601 N N . THR A 1 77 ? 35.778 -63.614 -5.008 1.00 82.81 77 THR A N 1
ATOM 602 C CA . THR A 1 77 ? 35.688 -62.354 -5.774 1.00 82.81 77 THR A CA 1
ATOM 603 C C . THR A 1 77 ? 34.246 -61.956 -6.100 1.00 82.81 77 THR A C 1
ATOM 605 O O . THR A 1 77 ? 33.923 -60.767 -6.051 1.00 82.81 77 THR A O 1
ATOM 608 N N . LYS A 1 78 ? 33.352 -62.921 -6.361 1.00 85.06 78 LYS A N 1
ATOM 609 C CA . LYS A 1 78 ? 31.912 -62.675 -6.547 1.00 85.06 78 LYS A CA 1
ATOM 610 C C . LYS A 1 78 ? 31.245 -62.184 -5.260 1.00 85.06 78 LYS A C 1
ATOM 612 O O . LYS A 1 78 ? 30.491 -61.216 -5.318 1.00 85.06 78 LYS A O 1
ATOM 617 N N . VAL A 1 79 ? 31.563 -62.783 -4.109 1.00 85.75 79 VAL A N 1
ATOM 618 C CA . VAL A 1 79 ? 31.092 -62.320 -2.792 1.00 85.75 79 VAL A CA 1
ATOM 619 C C . VAL A 1 79 ? 31.571 -60.895 -2.524 1.00 85.75 79 VAL A C 1
ATOM 621 O O . VAL A 1 79 ? 30.730 -60.035 -2.299 1.00 85.75 79 VAL A O 1
ATOM 624 N N . SER A 1 80 ? 32.862 -60.586 -2.681 1.00 87.88 80 SER A N 1
ATOM 625 C CA . SER A 1 80 ? 33.362 -59.220 -2.452 1.00 87.88 80 SER A CA 1
ATOM 626 C C . SER A 1 80 ? 32.818 -58.170 -3.432 1.00 87.88 80 SER A C 1
ATOM 628 O O . SER A 1 80 ? 32.705 -56.996 -3.073 1.00 87.88 80 SER A O 1
ATOM 630 N N . LEU A 1 81 ? 32.435 -58.551 -4.659 1.00 86.56 81 LEU A N 1
ATOM 631 C CA . LEU A 1 81 ? 31.714 -57.642 -5.559 1.00 86.56 81 LEU A CA 1
ATOM 632 C C . LEU A 1 81 ? 30.282 -57.375 -5.068 1.00 86.56 81 LEU A C 1
ATOM 634 O O . LEU A 1 81 ? 29.841 -56.227 -5.106 1.00 86.56 81 LEU A O 1
ATOM 638 N N . LEU A 1 82 ? 29.574 -58.410 -4.604 1.00 85.75 82 LEU A N 1
ATOM 639 C CA . LEU A 1 82 ? 28.217 -58.288 -4.063 1.00 85.75 82 LEU A CA 1
ATOM 640 C C . LEU A 1 82 ? 28.197 -57.527 -2.731 1.00 85.75 82 LEU A C 1
ATOM 642 O O . LEU A 1 82 ? 27.337 -56.675 -2.549 1.00 85.75 82 LEU A O 1
ATOM 646 N N . GLU A 1 83 ? 29.166 -57.757 -1.843 1.00 91.44 83 GLU A N 1
ATOM 647 C CA . GLU A 1 83 ? 29.362 -56.987 -0.605 1.00 91.44 83 GLU A CA 1
ATOM 648 C C . GLU A 1 83 ? 29.549 -55.495 -0.906 1.00 91.44 83 GLU A C 1
ATOM 650 O O . GLU A 1 83 ? 28.911 -54.654 -0.274 1.00 91.44 83 GLU A O 1
ATOM 655 N N . ARG A 1 84 ? 30.356 -55.150 -1.921 1.00 88.94 84 ARG A N 1
ATOM 656 C CA . ARG A 1 84 ? 30.534 -53.752 -2.335 1.00 88.94 84 ARG A CA 1
ATOM 657 C C . ARG A 1 84 ? 29.282 -53.159 -2.984 1.00 88.94 84 ARG A C 1
ATOM 659 O O . ARG A 1 84 ? 28.972 -52.004 -2.721 1.00 88.94 84 ARG A O 1
ATOM 666 N N . TRP A 1 85 ? 28.542 -53.928 -3.785 1.00 85.50 85 TRP A N 1
ATOM 667 C CA . TRP A 1 85 ? 27.272 -53.469 -4.362 1.00 85.50 85 TRP A CA 1
ATOM 668 C C . TRP A 1 85 ? 26.203 -53.232 -3.284 1.00 85.50 85 TRP A C 1
ATOM 670 O O . TRP A 1 85 ? 25.527 -52.208 -3.311 1.00 85.50 85 TRP A O 1
ATOM 680 N N . LEU A 1 86 ? 26.105 -54.121 -2.290 1.00 87.56 86 LEU A N 1
ATOM 681 C CA . LEU A 1 86 ? 25.250 -53.942 -1.112 1.00 87.56 86 LEU A CA 1
ATOM 682 C C . LEU A 1 86 ? 25.674 -52.726 -0.273 1.00 87.56 86 LEU A C 1
ATOM 684 O O . LEU A 1 86 ? 24.809 -52.005 0.218 1.00 87.56 86 LEU A O 1
ATOM 688 N N . GLY A 1 87 ? 26.981 -52.471 -0.146 1.00 91.88 87 GLY A N 1
ATOM 689 C CA . GLY A 1 87 ? 27.521 -51.268 0.491 1.00 91.88 87 GLY A CA 1
ATOM 690 C C . GLY A 1 87 ? 27.113 -49.983 -0.235 1.00 91.88 87 GLY A C 1
ATOM 691 O O . GLY A 1 87 ? 26.513 -49.105 0.376 1.00 91.88 87 GLY A O 1
ATOM 692 N N . GLU A 1 88 ? 27.354 -49.902 -1.546 1.00 88.75 88 GLU A N 1
ATOM 693 C CA . GLU A 1 88 ? 27.002 -48.732 -2.368 1.00 88.75 88 GLU A CA 1
ATOM 694 C C . GLU A 1 88 ? 25.480 -48.493 -2.422 1.00 88.75 88 GLU A C 1
ATOM 696 O O . GLU A 1 88 ? 25.037 -47.350 -2.316 1.00 88.75 88 GLU A O 1
ATOM 701 N N . LEU A 1 89 ? 24.658 -49.549 -2.495 1.00 87.75 89 LEU A N 1
ATOM 702 C CA . LEU A 1 89 ? 23.198 -49.437 -2.351 1.00 87.75 89 LEU A CA 1
ATOM 703 C C . LEU A 1 89 ? 22.785 -48.976 -0.944 1.00 87.75 89 LEU A C 1
ATOM 705 O O . LEU A 1 89 ? 21.834 -48.209 -0.802 1.00 87.75 89 LEU A O 1
ATOM 709 N N . GLY A 1 90 ? 23.490 -49.418 0.100 1.00 88.44 90 GLY A N 1
ATOM 710 C CA . GLY A 1 90 ? 23.288 -48.955 1.473 1.00 88.44 90 GLY A CA 1
ATOM 711 C C . GLY A 1 90 ? 23.583 -47.462 1.633 1.00 88.44 90 GLY A C 1
ATOM 712 O O . GLY A 1 90 ? 22.783 -46.739 2.226 1.00 88.44 90 GLY A O 1
ATOM 713 N N . GLU A 1 91 ? 24.682 -46.983 1.048 1.00 91.25 91 GLU A N 1
ATOM 714 C CA . GLU A 1 91 ? 25.047 -45.562 1.018 1.00 91.25 91 GLU A CA 1
ATOM 715 C C . GLU A 1 91 ? 24.041 -44.726 0.214 1.00 91.25 91 GLU A C 1
ATOM 717 O O . GLU A 1 91 ? 23.594 -43.683 0.696 1.00 91.25 91 GLU A O 1
ATOM 722 N N . GLN A 1 92 ? 23.613 -45.197 -0.964 1.00 89.38 92 GLN A N 1
ATOM 723 C CA . GLN A 1 92 ? 22.575 -44.540 -1.768 1.00 89.38 92 GLN A CA 1
ATOM 724 C C . GLN A 1 92 ? 21.247 -44.443 -1.009 1.00 89.38 92 GLN A C 1
ATOM 726 O O . GLN A 1 92 ? 20.672 -43.358 -0.925 1.00 89.38 92 GLN A O 1
ATOM 731 N N . ASN A 1 93 ? 20.792 -45.533 -0.384 1.00 89.25 93 ASN A N 1
ATOM 732 C CA . ASN A 1 93 ? 19.586 -45.529 0.446 1.00 89.25 93 ASN A CA 1
ATOM 733 C C . ASN A 1 93 ? 19.724 -44.584 1.651 1.00 89.25 93 ASN A C 1
ATOM 735 O O . ASN A 1 93 ? 18.783 -43.862 1.967 1.00 89.25 93 ASN A O 1
ATOM 739 N N . ALA A 1 94 ? 20.894 -44.519 2.295 1.00 91.38 94 ALA A N 1
ATOM 740 C CA . ALA A 1 94 ? 21.141 -43.591 3.399 1.00 91.38 94 ALA A CA 1
ATOM 741 C C . ALA A 1 94 ? 21.139 -42.114 2.957 1.00 91.38 94 ALA A C 1
ATOM 743 O O . ALA A 1 94 ? 20.713 -41.247 3.722 1.00 91.38 94 ALA A O 1
ATOM 744 N N . VAL A 1 95 ? 21.591 -41.810 1.734 1.00 90.25 95 VAL A N 1
ATOM 745 C CA . VAL A 1 95 ? 21.479 -40.465 1.144 1.00 90.25 95 VAL A CA 1
ATOM 746 C C . VAL A 1 95 ? 20.029 -40.151 0.775 1.00 90.25 95 VAL A C 1
ATOM 748 O O . VAL A 1 95 ? 19.557 -39.080 1.139 1.00 90.25 95 VAL A O 1
ATOM 751 N N . LEU A 1 96 ? 19.306 -41.076 0.134 1.00 89.81 96 LEU A N 1
ATOM 752 C CA . LEU A 1 96 ? 17.892 -40.897 -0.223 1.00 89.81 96 LEU A CA 1
ATOM 753 C C . LEU A 1 96 ? 17.009 -40.679 1.011 1.00 89.81 96 LEU A C 1
ATOM 755 O O . LEU A 1 96 ? 16.202 -39.760 1.027 1.00 89.81 96 LEU A O 1
ATOM 759 N N . VAL A 1 97 ? 17.187 -41.466 2.074 1.00 95.00 97 VAL A N 1
ATOM 760 C CA . VAL A 1 97 ? 16.454 -41.272 3.338 1.00 95.00 97 VAL A CA 1
ATOM 761 C C . VAL A 1 97 ? 16.772 -39.909 3.962 1.00 95.00 97 VAL A C 1
ATOM 763 O O . VAL A 1 97 ? 15.878 -39.267 4.508 1.00 95.00 97 VAL A O 1
ATOM 766 N N . ARG A 1 98 ? 18.016 -39.421 3.844 1.00 92.81 98 ARG A N 1
ATOM 767 C CA . ARG A 1 98 ? 18.385 -38.080 4.319 1.00 92.81 98 ARG A CA 1
ATOM 768 C C . ARG A 1 98 ? 17.712 -36.980 3.499 1.00 92.81 98 ARG A C 1
ATOM 770 O O . ARG A 1 98 ? 17.115 -36.091 4.093 1.00 92.81 98 ARG A O 1
ATOM 777 N N . THR A 1 99 ? 17.760 -37.049 2.168 1.00 92.12 99 THR A N 1
ATOM 778 C CA . THR A 1 99 ? 17.127 -36.036 1.306 1.00 92.12 99 THR A CA 1
ATOM 779 C C . THR A 1 99 ? 15.604 -36.066 1.409 1.00 92.12 99 THR A C 1
ATOM 781 O O . THR A 1 99 ? 14.980 -35.011 1.370 1.00 92.12 99 THR A O 1
ATOM 784 N N . LEU A 1 100 ? 14.994 -37.239 1.609 1.00 93.81 100 LEU A N 1
ATOM 785 C CA . LEU A 1 100 ? 13.571 -37.352 1.933 1.00 93.81 100 LEU A CA 1
ATOM 786 C C . LEU A 1 100 ? 13.255 -36.691 3.278 1.00 93.81 100 LEU A C 1
ATOM 788 O O . LEU A 1 100 ? 12.353 -35.868 3.323 1.00 93.81 100 LEU A O 1
ATOM 792 N N . GLY A 1 101 ? 14.036 -36.945 4.333 1.00 95.19 101 GLY A N 1
ATOM 793 C CA . GLY A 1 101 ? 13.861 -36.274 5.627 1.00 95.19 101 GLY A CA 1
ATOM 794 C C . GLY A 1 101 ? 14.060 -34.750 5.569 1.00 95.19 101 GLY A C 1
ATOM 795 O O . GLY A 1 101 ? 13.350 -34.007 6.243 1.00 95.19 101 GLY A O 1
ATOM 796 N N . GLU A 1 102 ? 14.980 -34.262 4.732 1.00 95.06 102 GLU A N 1
ATOM 797 C CA . GLU A 1 102 ? 15.164 -32.828 4.456 1.00 95.06 102 GLU A CA 1
ATOM 798 C C . GLU A 1 102 ? 13.948 -32.229 3.723 1.00 95.06 102 GLU A C 1
ATOM 800 O O . GLU A 1 102 ? 13.481 -31.150 4.089 1.00 95.06 102 GLU A O 1
ATOM 805 N N . LEU A 1 103 ? 13.391 -32.936 2.732 1.00 93.50 103 LEU A N 1
ATOM 806 C CA . LEU A 1 103 ? 12.189 -32.518 1.999 1.00 93.50 103 LEU A CA 1
ATOM 807 C C . LEU A 1 103 ? 10.913 -32.592 2.850 1.00 93.50 103 LEU A C 1
ATOM 809 O O . LEU A 1 103 ? 10.075 -31.700 2.757 1.00 93.50 103 LEU A O 1
ATOM 813 N N . GLU A 1 104 ? 10.766 -33.615 3.691 1.00 95.38 104 GLU A N 1
ATOM 814 C CA . GLU A 1 104 ? 9.685 -33.736 4.676 1.00 95.38 104 GLU A CA 1
ATOM 815 C C . GLU A 1 104 ? 9.777 -32.621 5.723 1.00 95.38 104 GLU A C 1
ATOM 817 O O . GLU A 1 104 ? 8.765 -32.004 6.055 1.00 95.38 104 GLU A O 1
ATOM 822 N N . GLY A 1 105 ? 10.991 -32.301 6.184 1.00 95.06 105 GLY A N 1
ATOM 823 C CA . GLY A 1 105 ? 11.256 -31.163 7.061 1.00 95.06 105 GLY A CA 1
ATOM 824 C C . GLY A 1 105 ? 10.859 -29.831 6.422 1.00 95.06 105 GLY A C 1
ATOM 825 O O . GLY A 1 105 ? 10.120 -29.062 7.030 1.00 95.06 105 GLY A O 1
ATOM 826 N N . GLU A 1 106 ? 11.277 -29.580 5.181 1.00 95.31 106 GLU A N 1
ATOM 827 C CA . GLU A 1 106 ? 10.933 -28.367 4.424 1.00 95.31 106 GLU A CA 1
ATOM 828 C C . GLU A 1 106 ? 9.435 -28.291 4.057 1.00 95.31 106 GLU A C 1
ATOM 830 O O . GLU A 1 106 ? 8.842 -27.212 4.008 1.00 95.31 106 GLU A O 1
ATOM 835 N N . ALA A 1 107 ? 8.773 -29.428 3.834 1.00 94.00 107 ALA A N 1
ATOM 836 C CA . ALA A 1 107 ? 7.323 -29.472 3.681 1.00 94.00 107 ALA A CA 1
ATOM 837 C C . ALA A 1 107 ? 6.617 -29.134 5.006 1.00 94.00 107 ALA A C 1
ATOM 839 O O . ALA A 1 107 ? 5.676 -28.338 5.017 1.00 94.00 107 ALA A O 1
ATOM 840 N N . ALA A 1 108 ? 7.094 -29.678 6.129 1.00 94.12 108 ALA A N 1
ATOM 841 C CA . ALA A 1 108 ? 6.547 -29.412 7.456 1.00 94.12 108 ALA A CA 1
ATOM 842 C C . ALA A 1 108 ? 6.744 -27.950 7.895 1.00 94.12 108 ALA A C 1
ATOM 844 O O . ALA A 1 108 ? 5.806 -27.350 8.424 1.00 94.12 108 ALA A O 1
ATOM 845 N N . THR A 1 109 ? 7.906 -27.336 7.632 1.00 96.38 109 THR A N 1
ATOM 846 C CA . THR A 1 109 ? 8.136 -25.904 7.910 1.00 96.38 109 THR A CA 1
ATOM 847 C C . THR A 1 109 ? 7.208 -25.026 7.076 1.00 96.38 109 THR A C 1
ATOM 849 O O . THR A 1 109 ? 6.559 -24.141 7.632 1.00 96.38 109 THR A O 1
ATOM 852 N N . ARG A 1 110 ? 7.055 -25.299 5.771 1.00 96.81 110 ARG A N 1
ATOM 853 C CA . ARG A 1 110 ? 6.104 -24.580 4.902 1.00 96.81 110 ARG A CA 1
ATOM 854 C C . ARG A 1 110 ? 4.665 -24.712 5.387 1.00 96.81 110 ARG A C 1
ATOM 856 O O . ARG A 1 110 ? 3.956 -23.711 5.443 1.00 96.81 110 ARG A O 1
ATOM 863 N N . VAL A 1 111 ? 4.236 -25.914 5.775 1.00 97.25 111 VAL A N 1
ATOM 864 C CA . VAL A 1 111 ? 2.895 -26.138 6.337 1.00 97.25 111 VAL A CA 1
ATOM 865 C C . VAL A 1 111 ? 2.719 -25.390 7.661 1.00 97.25 111 VAL A C 1
ATOM 867 O O . VAL A 1 111 ? 1.678 -24.763 7.841 1.00 97.25 111 VAL A O 1
ATOM 870 N N . SER A 1 112 ? 3.722 -25.364 8.547 1.00 96.69 112 SER A N 1
ATOM 871 C CA . SER A 1 112 ? 3.675 -24.565 9.784 1.00 96.69 112 SER A CA 1
ATOM 872 C C . SER A 1 112 ? 3.530 -23.071 9.483 1.00 96.69 112 SER A C 1
ATOM 874 O O . SER A 1 112 ? 2.627 -22.427 10.006 1.00 96.69 112 SER A O 1
ATOM 876 N N . ILE A 1 113 ? 4.350 -22.529 8.574 1.00 95.50 113 ILE A N 1
ATOM 877 C CA . ILE A 1 113 ? 4.295 -21.116 8.163 1.00 95.50 113 ILE A CA 1
ATOM 878 C C . ILE A 1 113 ? 2.921 -20.771 7.570 1.00 95.50 113 ILE A C 1
ATOM 880 O O . ILE A 1 113 ? 2.365 -19.719 7.884 1.00 95.50 113 ILE A O 1
ATOM 884 N N . LEU A 1 114 ? 2.341 -21.651 6.748 1.00 94.19 114 LEU A N 1
ATOM 885 C CA . LEU A 1 114 ? 0.994 -21.468 6.201 1.00 94.19 114 LEU A CA 1
ATOM 886 C C . LEU A 1 114 ? -0.090 -21.541 7.287 1.00 94.19 114 LEU A C 1
ATOM 888 O O . LEU A 1 114 ? -1.009 -20.725 7.273 1.00 94.19 114 LEU A O 1
ATOM 892 N N . GLN A 1 115 ? 0.018 -22.460 8.250 1.00 96.19 115 GLN A N 1
ATOM 893 C CA . GLN A 1 115 ? -0.912 -22.549 9.381 1.00 96.19 115 GLN A CA 1
ATOM 894 C C . GLN A 1 115 ? -0.850 -21.304 10.271 1.00 96.19 115 GLN A C 1
ATOM 896 O O . GLN A 1 115 ? -1.895 -20.791 10.669 1.00 96.19 115 GLN A O 1
ATOM 901 N N . ASP A 1 116 ? 0.341 -20.776 10.543 1.00 95.12 116 ASP A N 1
ATOM 902 C CA . ASP A 1 116 ? 0.507 -19.567 11.349 1.00 95.12 116 ASP A CA 1
ATOM 903 C C . ASP A 1 116 ? 0.083 -18.304 10.576 1.00 95.12 116 ASP A C 1
ATOM 905 O O . ASP A 1 116 ? -0.545 -17.410 11.148 1.00 95.12 116 ASP A O 1
ATOM 909 N N . SER A 1 117 ? 0.293 -18.266 9.255 1.00 95.38 117 SER A N 1
ATOM 910 C CA . SER A 1 117 ? -0.271 -17.235 8.364 1.00 95.38 117 SER A CA 1
ATOM 911 C C . SER A 1 117 ? -1.807 -17.260 8.356 1.00 95.38 117 SER A C 1
ATOM 913 O O . SER A 1 117 ? -2.452 -16.219 8.420 1.00 95.38 117 SER A O 1
ATOM 915 N N . LEU A 1 118 ? -2.424 -18.445 8.340 1.00 92.69 118 LEU A N 1
ATOM 916 C CA . LEU A 1 118 ? -3.880 -18.580 8.442 1.00 92.69 118 LEU A CA 1
ATOM 917 C C . LEU A 1 118 ? -4.397 -18.167 9.827 1.00 92.69 118 LEU A C 1
ATOM 919 O O . LEU A 1 118 ? -5.367 -17.416 9.907 1.00 92.69 118 LEU A O 1
ATOM 923 N N . ARG A 1 119 ? -3.730 -18.580 10.913 1.00 92.56 119 ARG A N 1
ATOM 924 C CA . ARG A 1 119 ? -4.079 -18.180 12.291 1.00 92.56 119 ARG A CA 1
ATOM 925 C C . ARG A 1 119 ? -3.978 -16.675 12.520 1.00 92.56 119 ARG A C 1
ATOM 927 O O . ARG A 1 119 ? -4.775 -16.137 13.279 1.00 92.56 119 ARG A O 1
ATOM 934 N N . THR A 1 120 ? -3.019 -16.001 11.887 1.00 92.06 120 THR A N 1
ATOM 935 C CA . THR A 1 120 ? -2.852 -14.540 11.986 1.00 92.06 120 THR A CA 1
ATOM 936 C C . THR A 1 120 ? -3.851 -13.773 11.119 1.00 92.06 120 THR A C 1
ATOM 938 O O . THR A 1 120 ? -4.334 -12.723 11.539 1.00 92.06 120 THR A O 1
ATOM 941 N N . LEU A 1 121 ? -4.243 -14.307 9.957 1.00 92.62 121 LEU A N 1
ATOM 942 C CA . LEU A 1 121 ? -5.286 -13.714 9.109 1.00 92.62 121 LEU A CA 1
ATOM 943 C C . LEU A 1 121 ? -6.712 -13.950 9.641 1.00 92.62 121 LEU A C 1
ATOM 945 O O . LEU A 1 121 ? -7.582 -13.096 9.459 1.00 92.62 121 LEU A O 1
ATOM 949 N N . GLN A 1 122 ? -6.958 -15.071 10.325 1.00 94.12 122 GLN A N 1
ATOM 950 C CA . GLN A 1 122 ? -8.264 -15.441 10.883 1.00 94.12 122 GLN A CA 1
ATOM 951 C C . GLN A 1 122 ? -8.926 -14.341 11.746 1.00 94.12 122 GLN A C 1
ATOM 953 O O . GLN A 1 122 ? -10.077 -14.013 11.453 1.00 94.12 122 GLN A O 1
ATOM 958 N N . PRO A 1 123 ? -8.274 -13.729 12.760 1.00 91.50 123 PRO A N 1
ATOM 959 C CA . PRO A 1 123 ? -8.894 -12.671 13.562 1.00 91.50 123 PRO A CA 1
ATOM 960 C C . PRO A 1 123 ? -9.174 -11.397 12.754 1.00 91.50 123 PRO A C 1
ATOM 962 O O . PRO A 1 123 ? -10.183 -10.745 12.998 1.00 91.50 123 PRO A O 1
ATOM 965 N N . SER A 1 124 ? -8.349 -11.063 11.753 1.00 91.44 124 SER A N 1
ATOM 966 C CA . SER A 1 124 ? -8.607 -9.921 10.862 1.00 91.44 124 SER A CA 1
ATOM 967 C C . SER A 1 124 ? -9.846 -10.158 9.987 1.00 91.44 124 SER A C 1
ATOM 969 O O . SER A 1 124 ? -10.713 -9.288 9.875 1.00 91.44 124 SER A O 1
ATOM 971 N N . CYS A 1 125 ? -9.990 -11.365 9.431 1.00 90.44 125 CYS A N 1
ATOM 972 C CA . CYS A 1 125 ? -11.184 -11.761 8.683 1.00 90.44 125 CYS A CA 1
ATOM 973 C C . CYS A 1 125 ? -12.437 -11.819 9.577 1.00 90.44 125 CYS A C 1
ATOM 975 O O . CYS A 1 125 ? -13.512 -11.393 9.160 1.00 90.44 125 CYS A O 1
ATOM 977 N N . HIS A 1 126 ? -12.303 -12.279 10.825 1.00 94.31 126 HIS A N 1
ATOM 978 C CA . HIS A 1 126 ? -13.412 -12.307 11.778 1.00 94.31 126 HIS A CA 1
ATOM 979 C C . HIS A 1 126 ? -13.852 -10.894 12.177 1.00 94.31 126 HIS A C 1
ATOM 981 O O . HIS A 1 126 ? -15.016 -10.559 11.997 1.00 94.31 126 HIS A O 1
ATOM 987 N N . SER A 1 127 ? -12.918 -10.034 12.592 1.00 93.19 127 SER A N 1
ATOM 988 C CA . SER A 1 127 ? -13.195 -8.647 12.986 1.00 93.19 127 SER A CA 1
ATOM 989 C C . SER A 1 127 ? -13.814 -7.825 11.848 1.00 93.19 127 SER A C 1
ATOM 991 O O . SER A 1 127 ? -14.757 -7.066 12.069 1.00 93.19 127 SER A O 1
ATOM 993 N N . THR A 1 128 ? -13.353 -8.010 10.605 1.00 92.56 128 THR A N 1
ATOM 994 C CA . THR A 1 128 ? -13.966 -7.352 9.436 1.00 92.56 128 THR A CA 1
ATOM 995 C C . THR A 1 128 ? -15.368 -7.885 9.132 1.00 92.56 128 THR A C 1
ATOM 997 O O . THR A 1 128 ? -16.257 -7.091 8.821 1.00 92.56 128 THR A O 1
ATOM 1000 N N . ALA A 1 129 ? -15.615 -9.191 9.278 1.00 93.06 129 ALA A N 1
ATOM 1001 C CA . ALA A 1 129 ? -16.958 -9.760 9.158 1.00 93.06 129 ALA A CA 1
ATOM 1002 C C . ALA A 1 129 ? -17.902 -9.252 10.266 1.00 93.06 129 ALA A C 1
ATOM 1004 O O . ALA A 1 129 ? -19.019 -8.829 9.966 1.00 93.06 129 ALA A O 1
ATOM 1005 N N . GLU A 1 130 ? -17.447 -9.218 11.521 1.00 94.81 130 GLU A N 1
ATOM 1006 C CA . GLU A 1 130 ? -18.193 -8.674 12.661 1.00 94.81 130 GLU A CA 1
ATOM 1007 C C . GLU A 1 130 ? -18.538 -7.194 12.442 1.00 94.81 130 GLU A C 1
ATOM 1009 O O . GLU A 1 130 ? -19.710 -6.818 12.532 1.00 94.81 130 GLU A O 1
ATOM 1014 N N . ALA A 1 131 ? -17.566 -6.367 12.042 1.00 93.12 131 ALA A N 1
ATOM 1015 C CA . ALA A 1 131 ? -17.785 -4.956 11.725 1.00 93.12 131 ALA A CA 1
ATOM 1016 C C . ALA A 1 131 ? -18.823 -4.758 10.603 1.00 93.12 131 ALA A C 1
ATOM 1018 O O . ALA A 1 131 ? -19.695 -3.895 10.716 1.00 93.12 131 ALA A O 1
ATOM 1019 N N . LEU A 1 132 ? -18.790 -5.587 9.551 1.00 93.75 132 LEU A N 1
ATOM 1020 C CA . LEU A 1 132 ? -19.798 -5.568 8.485 1.00 93.75 132 LEU A CA 1
ATOM 1021 C C . LEU A 1 132 ? -21.187 -5.998 8.985 1.00 93.75 132 LEU A C 1
ATOM 1023 O O . LEU A 1 132 ? -22.188 -5.403 8.580 1.00 93.75 132 LEU A O 1
ATOM 1027 N N . THR A 1 133 ? -21.280 -6.989 9.880 1.00 95.06 133 THR A N 1
ATOM 1028 C CA . THR A 1 133 ? -22.571 -7.366 10.489 1.00 95.06 133 THR A CA 1
ATOM 1029 C C . THR A 1 133 ? -23.130 -6.265 11.390 1.00 95.06 133 THR A C 1
ATOM 1031 O O . THR A 1 133 ? -24.324 -5.974 11.309 1.00 95.06 133 THR A O 1
ATOM 1034 N N . LEU A 1 134 ? -22.276 -5.583 12.161 1.00 96.31 134 LEU A N 1
ATOM 1035 C CA . LEU A 1 134 ? -22.665 -4.461 13.014 1.00 96.31 134 LEU A CA 1
ATOM 1036 C C . LEU A 1 134 ? -23.139 -3.260 12.184 1.00 96.31 134 LEU A C 1
ATOM 1038 O O . LEU A 1 134 ? -24.209 -2.717 12.451 1.00 96.31 134 LEU A O 1
ATOM 1042 N N . GLN A 1 135 ? -22.403 -2.883 11.132 1.00 94.50 135 GLN A N 1
ATOM 1043 C CA . GLN A 1 135 ? -22.833 -1.830 10.204 1.00 94.50 135 GLN A CA 1
ATOM 1044 C C . GLN A 1 135 ? -24.165 -2.178 9.531 1.00 94.50 135 GLN A C 1
ATOM 1046 O O . GLN A 1 135 ? -25.051 -1.329 9.435 1.00 94.50 135 GLN A O 1
ATOM 1051 N N . ARG A 1 136 ? -24.354 -3.436 9.110 1.00 96.31 136 ARG A N 1
ATOM 1052 C CA . ARG A 1 136 ? -25.633 -3.901 8.555 1.00 96.31 136 ARG A CA 1
ATOM 1053 C C . ARG A 1 136 ? -26.776 -3.763 9.563 1.00 96.31 136 ARG A C 1
ATOM 1055 O O . ARG A 1 136 ? -27.858 -3.331 9.169 1.00 96.31 136 ARG A O 1
ATOM 1062 N N . GLN A 1 137 ? -26.553 -4.096 10.834 1.00 96.12 137 GLN A N 1
ATOM 1063 C CA . GLN A 1 137 ? -27.558 -3.919 11.884 1.00 96.12 137 GLN A CA 1
ATOM 1064 C C . GLN A 1 137 ? -27.895 -2.434 12.099 1.00 96.12 137 GLN A C 1
ATOM 1066 O O . GLN A 1 137 ? -29.069 -2.075 12.062 1.00 96.12 137 GLN A O 1
ATOM 1071 N N . GLN A 1 138 ? -26.888 -1.563 12.221 1.00 95.25 138 GLN A N 1
ATOM 1072 C CA . GLN A 1 138 ? -27.082 -0.112 12.363 1.00 95.25 138 GLN A CA 1
ATOM 1073 C C . GLN A 1 138 ? -27.884 0.488 11.195 1.00 95.25 138 GLN A C 1
ATOM 1075 O O . GLN A 1 138 ? -28.759 1.327 11.404 1.00 95.25 138 GLN A O 1
ATOM 1080 N N . VAL A 1 139 ? -27.633 0.033 9.961 1.00 95.94 139 VAL A N 1
ATOM 1081 C CA . VAL A 1 139 ? -28.405 0.451 8.778 1.00 95.94 139 VAL A CA 1
ATOM 1082 C C . VAL A 1 139 ? -29.860 -0.021 8.860 1.00 95.94 139 VAL A C 1
ATOM 1084 O O . VAL A 1 139 ? -30.758 0.761 8.557 1.00 95.94 139 VAL A O 1
ATOM 1087 N N . LEU A 1 140 ? -30.123 -1.258 9.295 1.00 96.19 140 LEU A N 1
ATOM 1088 C CA . LEU A 1 140 ? -31.493 -1.763 9.466 1.00 96.19 140 LEU A CA 1
ATOM 1089 C C . LEU A 1 140 ? -32.259 -1.002 10.560 1.00 96.19 140 LEU A C 1
ATOM 1091 O O . LEU A 1 140 ? -33.419 -0.648 10.356 1.00 96.19 140 LEU A O 1
ATOM 1095 N N . GLU A 1 141 ? -31.611 -0.687 11.681 1.00 95.00 141 GLU A N 1
ATOM 1096 C CA . GLU A 1 141 ? -32.195 0.128 12.755 1.00 95.00 141 GLU A CA 1
ATOM 1097 C C . GLU A 1 141 ? -32.501 1.560 12.280 1.00 95.00 141 GLU A C 1
ATOM 1099 O O . GLU A 1 141 ? -33.576 2.095 12.564 1.00 95.00 141 GLU A O 1
ATOM 1104 N N . ALA A 1 142 ? -31.611 2.163 11.483 1.00 93.25 142 ALA A N 1
ATOM 1105 C CA . ALA A 1 142 ? -31.841 3.472 10.872 1.00 93.25 142 ALA A CA 1
ATOM 1106 C C . ALA A 1 142 ? -32.993 3.460 9.846 1.00 93.25 142 ALA A C 1
ATOM 1108 O O . ALA A 1 142 ? -33.771 4.416 9.792 1.00 93.25 142 ALA A O 1
ATOM 1109 N N . LEU A 1 143 ? -33.140 2.385 9.062 1.00 94.44 143 LEU A N 1
ATOM 1110 C CA . LEU A 1 143 ? -34.260 2.208 8.130 1.00 94.44 143 LEU A CA 1
ATOM 1111 C C . LEU A 1 143 ? -35.594 2.054 8.876 1.00 94.44 143 LEU A C 1
ATOM 1113 O O . LEU A 1 143 ? -36.535 2.782 8.571 1.00 94.44 143 LEU A O 1
ATOM 1117 N N . ALA A 1 144 ? -35.661 1.218 9.915 1.00 94.38 144 ALA A N 1
ATOM 1118 C CA . ALA A 1 144 ? -36.860 1.086 10.748 1.00 94.38 144 ALA A CA 1
ATOM 1119 C C . ALA A 1 144 ? -37.227 2.409 11.457 1.00 94.38 144 ALA A C 1
ATOM 1121 O O . ALA A 1 144 ? -38.396 2.801 11.518 1.00 94.38 144 ALA A O 1
ATOM 1122 N N . GLY A 1 145 ? -36.226 3.153 11.945 1.00 93.94 145 GLY A N 1
ATOM 1123 C CA . GLY A 1 145 ? -36.418 4.492 12.510 1.00 93.94 145 GLY A CA 1
ATOM 1124 C C . GLY A 1 145 ? -36.952 5.507 11.491 1.00 93.94 145 GLY A C 1
ATOM 1125 O O . GLY A 1 145 ? -37.778 6.359 11.839 1.00 93.94 145 GLY A O 1
ATOM 1126 N N . ARG A 1 146 ? -36.528 5.392 10.226 1.00 94.06 146 ARG A N 1
ATOM 1127 C CA . ARG A 1 146 ? -37.033 6.190 9.104 1.00 94.06 146 ARG A CA 1
ATOM 1128 C C . ARG A 1 146 ? -38.478 5.831 8.755 1.00 94.06 146 ARG A C 1
ATOM 1130 O O . ARG A 1 146 ? -39.291 6.744 8.667 1.00 94.06 146 ARG A O 1
ATOM 1137 N N . GLU A 1 147 ? -38.819 4.552 8.624 1.00 94.31 147 GLU A N 1
ATOM 1138 C CA . GLU A 1 147 ? -40.195 4.096 8.356 1.00 94.31 147 GLU A CA 1
ATOM 1139 C C . GLU A 1 147 ? -41.171 4.585 9.440 1.00 94.31 147 GLU A C 1
ATOM 1141 O O . GLU A 1 147 ? -42.232 5.133 9.139 1.00 94.31 147 GLU A O 1
ATOM 1146 N N . ALA A 1 148 ? -40.776 4.503 10.716 1.00 94.69 148 ALA A N 1
ATOM 1147 C CA . ALA A 1 148 ? -41.560 5.043 11.828 1.00 94.69 148 ALA A CA 1
ATOM 1148 C C . ALA A 1 148 ? -41.708 6.580 11.775 1.00 94.69 148 ALA A C 1
ATOM 1150 O O . ALA A 1 148 ? -42.721 7.130 12.218 1.00 94.69 148 ALA A O 1
ATOM 1151 N N . ALA A 1 149 ? -40.716 7.302 11.244 1.00 91.81 149 ALA A N 1
ATOM 1152 C CA . ALA A 1 149 ? -40.816 8.741 11.019 1.00 91.81 149 ALA A CA 1
ATOM 1153 C C . ALA A 1 149 ? -41.735 9.080 9.834 1.00 91.81 149 ALA A C 1
ATOM 1155 O O . ALA A 1 149 ? -42.582 9.962 9.976 1.00 91.81 149 ALA A O 1
ATOM 1156 N N . GLU A 1 150 ? -41.628 8.358 8.717 1.00 95.38 150 GLU A N 1
ATOM 1157 C CA . GLU A 1 150 ? -42.501 8.507 7.546 1.00 95.38 150 GLU A CA 1
ATOM 1158 C C . GLU A 1 150 ? -43.969 8.215 7.908 1.00 95.38 150 GLU A C 1
ATOM 1160 O O . GLU A 1 150 ? -44.846 9.014 7.579 1.00 95.38 150 GLU A O 1
ATOM 1165 N N . GLY A 1 151 ? -44.239 7.176 8.707 1.00 95.44 151 GLY A N 1
ATOM 1166 C CA . GLY A 1 151 ? -45.578 6.890 9.239 1.00 95.44 151 GLY A CA 1
ATOM 1167 C C . GLY A 1 151 ? -46.169 8.038 10.072 1.00 95.44 151 GLY A C 1
ATOM 1168 O O . GLY A 1 151 ? -47.328 8.410 9.880 1.00 95.44 151 GLY A O 1
ATOM 1169 N N . ARG A 1 152 ? -45.368 8.676 10.942 1.00 95.44 152 ARG A N 1
ATOM 1170 C CA . ARG A 1 152 ? -45.801 9.876 11.691 1.00 95.44 152 ARG A CA 1
ATOM 1171 C C . ARG A 1 152 ? -46.065 11.073 10.776 1.00 95.44 152 ARG A C 1
ATOM 1173 O O . ARG A 1 152 ? -47.007 11.819 11.023 1.00 95.44 152 ARG A O 1
ATOM 1180 N N . VAL A 1 153 ? -45.259 11.266 9.730 1.00 94.38 153 VAL A N 1
ATOM 1181 C CA . VAL A 1 153 ? -45.468 12.344 8.747 1.00 94.38 153 VAL A CA 1
ATOM 1182 C C . VAL A 1 153 ? -46.772 12.134 7.976 1.00 94.38 153 VAL A C 1
ATOM 1184 O O . VAL A 1 153 ? -47.532 13.089 7.816 1.00 94.38 153 VAL A O 1
ATOM 1187 N N . LEU A 1 154 ? -47.081 10.901 7.561 1.00 95.69 154 LEU A N 1
ATOM 1188 C CA . LEU A 1 154 ? -48.358 10.572 6.919 1.00 95.69 154 LEU A CA 1
ATOM 1189 C C . LEU A 1 154 ? -49.547 10.844 7.852 1.00 95.69 154 LEU A C 1
ATOM 1191 O O . LEU A 1 154 ? -50.472 11.549 7.455 1.00 95.69 154 LEU A O 1
ATOM 1195 N N . GLN A 1 155 ? -49.484 10.391 9.109 1.00 96.31 155 GLN A N 1
ATOM 1196 C CA . GLN A 1 155 ? -50.537 10.636 10.104 1.00 96.31 155 GLN A CA 1
ATOM 1197 C C . GLN A 1 155 ? -50.773 12.138 10.355 1.00 96.31 155 GLN A C 1
ATOM 1199 O O . GLN A 1 155 ? -51.916 12.594 10.403 1.00 96.31 155 GLN A O 1
ATOM 1204 N N . LEU A 1 156 ? -49.703 12.929 10.485 1.00 93.75 156 LEU A N 1
ATOM 1205 C CA . LEU A 1 156 ? -49.805 14.385 10.636 1.00 93.75 156 LEU A CA 1
ATOM 1206 C C . LEU A 1 156 ? -50.354 15.061 9.371 1.00 93.75 156 LEU A C 1
ATOM 1208 O O . LEU A 1 156 ? -51.083 16.045 9.474 1.00 93.75 156 LEU A O 1
ATOM 1212 N N . THR A 1 157 ? -50.043 14.530 8.186 1.00 95.38 157 THR A N 1
ATOM 1213 C CA . THR A 1 157 ? -50.571 15.031 6.906 1.00 95.38 157 THR A CA 1
ATOM 1214 C C . THR A 1 157 ? -52.076 14.778 6.794 1.00 95.38 157 THR A C 1
ATOM 1216 O O . THR A 1 157 ? -52.813 15.683 6.411 1.00 95.38 157 THR A O 1
ATOM 1219 N N . GLU A 1 158 ? -52.550 13.595 7.191 1.00 95.69 158 GLU A N 1
ATOM 1220 C CA . GLU A 1 158 ? -53.980 13.263 7.247 1.00 95.69 158 GLU A CA 1
ATOM 1221 C C . GLU A 1 158 ? -54.728 14.158 8.249 1.00 95.69 158 GLU A C 1
ATOM 1223 O O . GLU A 1 158 ? -55.744 14.763 7.905 1.00 95.69 158 GLU A O 1
ATOM 1228 N N . GLN A 1 159 ? -54.191 14.340 9.462 1.00 94.56 159 GLN A N 1
ATOM 1229 C CA . GLN A 1 159 ? -54.762 15.268 10.448 1.00 94.56 159 GLN A CA 1
ATOM 1230 C C . GLN A 1 159 ? -54.822 16.709 9.924 1.00 94.56 159 GLN A C 1
ATOM 1232 O O . GLN A 1 159 ? -55.815 17.406 10.135 1.00 94.56 159 GLN A O 1
ATOM 1237 N N . LEU A 1 160 ? -53.789 17.158 9.209 1.00 94.75 160 LEU A N 1
ATOM 1238 C CA . LEU A 1 160 ? -53.751 18.483 8.599 1.00 94.75 160 LEU A CA 1
ATOM 1239 C C . LEU A 1 160 ? -54.806 18.623 7.488 1.00 94.75 160 LEU A C 1
ATOM 1241 O O . LEU A 1 160 ? -55.480 19.651 7.438 1.00 94.75 160 LEU A O 1
ATOM 1245 N N . GLN A 1 161 ? -55.018 17.597 6.658 1.00 95.00 161 GLN A N 1
ATOM 1246 C CA . GLN A 1 161 ? -56.082 17.572 5.642 1.00 95.00 161 GLN A CA 1
ATOM 1247 C C . GLN A 1 161 ? -57.491 17.573 6.261 1.00 95.00 161 GLN A C 1
ATOM 1249 O O . GLN A 1 161 ? -58.365 18.312 5.801 1.00 95.00 161 GLN A O 1
ATOM 1254 N N . LEU A 1 162 ? -57.719 16.811 7.335 1.00 95.12 162 LEU A N 1
ATOM 1255 C CA . LEU A 1 162 ? -58.983 16.828 8.083 1.00 95.12 162 LEU A CA 1
ATOM 1256 C C . LEU A 1 162 ? -59.253 18.213 8.691 1.00 95.12 162 LEU A C 1
ATOM 1258 O O . LEU A 1 162 ? -60.336 18.771 8.526 1.00 95.12 162 LEU A O 1
ATOM 1262 N N . CYS A 1 163 ? -58.245 18.831 9.311 1.00 91.62 163 CYS A N 1
ATOM 1263 C CA . CYS A 1 163 ? -58.349 20.202 9.804 1.00 91.62 163 CYS A CA 1
ATOM 1264 C C . CYS A 1 163 ? -58.602 21.212 8.671 1.00 91.62 163 CYS A C 1
ATOM 1266 O O . CYS A 1 163 ? -59.416 22.119 8.841 1.00 91.62 163 CYS A O 1
ATOM 1268 N N . GLN A 1 164 ? -57.949 21.075 7.513 1.00 93.56 164 GLN A N 1
ATOM 1269 C CA . GLN A 1 164 ? -58.171 21.953 6.359 1.00 93.56 164 GLN A CA 1
ATOM 1270 C C . GLN A 1 164 ? -59.595 21.834 5.811 1.00 93.56 164 GLN A C 1
ATOM 1272 O O . GLN A 1 164 ? -60.262 22.853 5.658 1.00 93.56 164 GLN A O 1
ATOM 1277 N N . THR A 1 165 ? -60.085 20.616 5.570 1.00 92.19 165 THR A N 1
ATOM 1278 C CA . THR A 1 165 ? -61.456 20.385 5.078 1.00 92.19 165 THR A CA 1
ATOM 1279 C C . THR A 1 165 ? -62.508 20.898 6.062 1.00 92.19 165 THR A C 1
ATOM 1281 O O . THR A 1 165 ? -63.442 21.581 5.648 1.00 92.19 165 THR A O 1
ATOM 1284 N N . TYR A 1 166 ? -62.311 20.696 7.368 1.00 92.44 166 TYR A N 1
ATOM 1285 C CA . TYR A 1 166 ? -63.179 21.271 8.399 1.00 92.44 166 TYR A CA 1
ATOM 1286 C C . TYR A 1 166 ? -63.183 22.812 8.383 1.00 92.44 166 TYR A C 1
ATOM 1288 O O . TYR A 1 166 ? -64.247 23.427 8.426 1.00 92.44 166 TYR A O 1
ATOM 1296 N N . ASN A 1 167 ? -62.016 23.454 8.234 1.00 91.06 167 ASN A N 1
ATOM 1297 C CA . ASN A 1 167 ? -61.927 24.913 8.080 1.00 91.06 167 ASN A CA 1
ATOM 1298 C C . ASN A 1 167 ? -62.571 25.413 6.772 1.00 91.06 167 ASN A C 1
ATOM 1300 O O . ASN A 1 167 ? -63.169 26.488 6.764 1.00 91.06 167 ASN A O 1
ATOM 1304 N N . CYS A 1 168 ? -62.487 24.655 5.674 1.00 91.75 168 CYS A N 1
ATOM 1305 C CA . CYS A 1 168 ? -63.187 24.970 4.426 1.00 91.75 168 CYS A CA 1
ATOM 1306 C C . CYS A 1 168 ? -64.712 24.919 4.599 1.00 91.75 168 CYS A C 1
ATOM 1308 O O . CYS A 1 168 ? -65.393 25.842 4.153 1.00 91.75 168 CYS A O 1
ATOM 1310 N N . ASN A 1 169 ? -65.234 23.899 5.287 1.00 90.31 169 ASN A N 1
ATOM 1311 C CA . ASN A 1 169 ? -66.665 23.768 5.567 1.00 90.31 169 ASN A CA 1
ATOM 1312 C C . ASN A 1 169 ? -67.159 24.904 6.476 1.00 90.31 169 ASN A C 1
ATOM 1314 O O . ASN A 1 169 ? -68.122 25.579 6.130 1.00 90.31 169 ASN A O 1
ATOM 1318 N N . LEU A 1 170 ? -66.445 25.197 7.572 1.00 88.75 170 LEU A N 1
ATOM 1319 C CA . LEU A 1 170 ? -66.751 26.341 8.442 1.00 88.75 170 LEU A CA 1
ATOM 1320 C C . LEU A 1 170 ? -66.732 27.675 7.688 1.00 88.75 170 LEU A C 1
ATOM 1322 O O . LEU A 1 170 ? -67.561 28.543 7.946 1.00 88.75 170 LEU A O 1
ATOM 1326 N N . ARG A 1 171 ? -65.794 27.861 6.752 1.00 89.81 171 ARG A N 1
ATOM 1327 C CA . ARG A 1 171 ? -65.730 29.078 5.938 1.00 89.81 171 ARG A CA 1
ATOM 1328 C C . ARG A 1 171 ? -66.931 29.198 4.999 1.00 89.81 171 ARG A C 1
ATOM 1330 O O . ARG A 1 171 ? -67.510 30.275 4.926 1.00 89.81 171 ARG A O 1
ATOM 1337 N N . ALA A 1 172 ? -67.327 28.111 4.338 1.00 87.94 172 ALA A N 1
ATOM 1338 C CA . ALA A 1 172 ? -68.534 28.081 3.513 1.00 87.94 172 ALA A CA 1
ATOM 1339 C C . ALA A 1 172 ? -69.805 28.350 4.346 1.00 87.94 172 ALA A C 1
ATOM 1341 O O . ALA A 1 172 ? -70.679 29.105 3.917 1.00 87.94 172 ALA A O 1
ATOM 1342 N N . ASP A 1 173 ? -69.881 27.812 5.565 1.00 87.50 173 ASP A N 1
ATOM 1343 C CA . ASP A 1 173 ? -70.976 28.077 6.505 1.00 87.50 173 ASP A CA 1
ATOM 1344 C C . ASP A 1 173 ? -71.017 29.560 6.917 1.00 87.50 173 ASP A C 1
ATOM 1346 O O . ASP A 1 173 ? -72.074 30.187 6.891 1.00 87.50 173 ASP A O 1
ATOM 1350 N N . VAL A 1 174 ? -69.867 30.176 7.208 1.00 87.19 174 VAL A N 1
ATOM 1351 C CA . VAL A 1 174 ? -69.783 31.623 7.477 1.00 87.19 174 VAL A CA 1
ATOM 1352 C C . VAL A 1 174 ? -70.187 32.451 6.252 1.00 87.19 174 VAL A C 1
ATOM 1354 O O . VAL A 1 174 ? -70.954 33.402 6.398 1.00 87.19 174 VAL A O 1
ATOM 1357 N N . ASP A 1 175 ? -69.732 32.094 5.050 1.00 86.75 175 ASP A N 1
ATOM 1358 C CA . ASP A 1 175 ? -70.066 32.813 3.813 1.00 86.75 175 ASP A CA 1
ATOM 1359 C C . ASP A 1 175 ? -71.572 32.708 3.476 1.00 86.75 175 ASP A C 1
ATOM 1361 O O . ASP A 1 175 ? -72.187 33.699 3.068 1.00 86.75 175 ASP A O 1
ATOM 1365 N N . THR A 1 176 ? -72.213 31.554 3.712 1.00 84.62 176 THR A N 1
ATOM 1366 C CA . THR A 1 176 ? -73.673 31.397 3.543 1.00 84.62 176 THR A CA 1
ATOM 1367 C C . THR A 1 176 ? -74.467 32.182 4.590 1.00 84.62 176 THR A C 1
ATOM 1369 O O . THR A 1 176 ? -75.423 32.873 4.229 1.00 84.62 176 THR A O 1
ATOM 1372 N N . LEU A 1 177 ? -74.046 32.184 5.860 1.00 84.38 177 LEU A N 1
ATOM 1373 C CA . LEU A 1 177 ? -74.655 33.023 6.901 1.00 84.38 177 LEU A CA 1
ATOM 1374 C C . LEU A 1 177 ? -74.505 34.522 6.589 1.00 84.38 177 LEU A C 1
ATOM 1376 O O . LEU A 1 177 ? -75.469 35.279 6.718 1.00 84.38 177 LEU A O 1
ATOM 1380 N N . LEU A 1 178 ? -73.337 34.962 6.107 1.00 84.56 178 LEU A N 1
ATOM 1381 C CA . LEU A 1 178 ? -73.119 36.342 5.658 1.00 84.56 178 LEU A CA 1
ATOM 1382 C C . LEU A 1 178 ? -74.007 36.706 4.462 1.00 84.56 178 LEU A C 1
ATOM 1384 O O . LEU A 1 178 ? -74.543 37.816 4.422 1.00 84.56 178 LEU A O 1
ATOM 1388 N N . HIS A 1 179 ? -74.217 35.788 3.514 1.00 82.06 179 HIS A N 1
ATOM 1389 C CA . HIS A 1 179 ? -75.159 35.986 2.411 1.00 82.06 179 HIS A CA 1
ATOM 1390 C C . HIS A 1 179 ? -76.601 36.151 2.920 1.00 82.06 179 HIS A C 1
ATOM 1392 O O . HIS A 1 179 ? -77.326 37.027 2.450 1.00 82.06 179 HIS A O 1
ATOM 1398 N N . VAL A 1 180 ? -77.018 35.358 3.909 1.00 81.00 180 VAL A N 1
ATOM 1399 C CA . VAL A 1 180 ? -78.356 35.434 4.520 1.00 81.00 180 VAL A CA 1
ATOM 1400 C C . VAL A 1 180 ? -78.555 36.756 5.263 1.00 81.00 180 VAL A C 1
ATOM 1402 O O . VAL A 1 180 ? -79.548 37.437 5.020 1.00 81.00 180 VAL A O 1
ATOM 1405 N N . VAL A 1 181 ? -77.585 37.192 6.073 1.00 81.50 181 VAL A N 1
ATOM 1406 C CA . VAL A 1 181 ? -77.610 38.514 6.732 1.00 81.50 181 VAL A CA 1
ATOM 1407 C C . VAL A 1 181 ? -77.633 39.651 5.697 1.00 81.50 181 VAL A C 1
ATOM 1409 O O . VAL A 1 181 ? -78.375 40.625 5.847 1.00 81.50 181 VAL A O 1
ATOM 1412 N N . SER A 1 182 ? -76.875 39.518 4.605 1.00 81.88 182 SER A N 1
ATOM 1413 C CA . SER A 1 182 ? -76.845 40.490 3.499 1.00 81.88 182 SER A CA 1
ATOM 1414 C C . SER A 1 182 ? -78.151 40.533 2.696 1.00 81.88 182 SER A C 1
ATOM 1416 O O . SER A 1 182 ? -78.498 41.577 2.146 1.00 81.88 182 SER A O 1
ATOM 1418 N N . ARG A 1 183 ? -78.889 39.419 2.628 1.00 79.31 183 ARG A N 1
ATOM 1419 C CA . ARG A 1 183 ? -80.224 39.343 2.022 1.00 79.31 183 ARG A CA 1
ATOM 1420 C C . ARG A 1 183 ? -81.283 39.933 2.949 1.00 79.31 183 ARG A C 1
ATOM 1422 O O . ARG A 1 183 ? -82.019 40.821 2.534 1.00 79.31 183 ARG A O 1
ATOM 1429 N N . ALA A 1 184 ? -81.318 39.515 4.211 1.00 76.25 184 ALA A N 1
ATOM 1430 C CA . ALA A 1 184 ? -82.305 39.980 5.182 1.00 76.25 184 ALA A CA 1
ATOM 1431 C C . ALA A 1 184 ? -82.202 41.494 5.454 1.00 76.25 184 ALA A C 1
ATOM 1433 O O . ALA A 1 184 ? -83.213 42.161 5.649 1.00 76.25 184 ALA A O 1
ATOM 1434 N N . SER A 1 185 ? -80.995 42.067 5.387 1.00 79.69 185 SER A N 1
ATOM 1435 C CA . SER A 1 185 ? -80.781 43.524 5.467 1.00 79.69 185 SER A CA 1
ATOM 1436 C C . SER A 1 185 ? -81.181 44.306 4.205 1.00 79.69 185 SER A C 1
ATOM 1438 O O . SER A 1 185 ? -81.321 45.527 4.280 1.00 79.69 185 SER A O 1
ATOM 1440 N N . ARG A 1 186 ? -81.385 43.636 3.062 1.00 74.69 186 ARG A N 1
ATOM 1441 C CA . ARG A 1 186 ? -81.871 44.236 1.805 1.00 74.69 186 ARG A CA 1
ATOM 1442 C C . ARG A 1 186 ? -83.376 44.070 1.610 1.00 74.69 186 ARG A C 1
ATOM 1444 O O . ARG A 1 186 ? -84.042 45.035 1.248 1.00 74.69 186 ARG A O 1
ATOM 1451 N N . ASP A 1 187 ? -83.886 42.869 1.872 1.00 75.44 187 ASP A N 1
ATOM 1452 C CA . ASP A 1 187 ? -85.259 42.463 1.554 1.00 75.44 187 ASP A CA 1
ATOM 1453 C C . ASP A 1 187 ? -86.192 42.485 2.785 1.00 75.44 187 ASP A C 1
ATOM 1455 O O . ASP A 1 187 ? -87.410 42.440 2.639 1.00 75.44 187 ASP A O 1
ATOM 1459 N N . GLY A 1 188 ? -85.643 42.541 4.005 1.00 69.38 188 GLY A N 1
ATOM 1460 C CA . GLY A 1 188 ? -86.388 42.522 5.274 1.00 69.38 188 GLY A CA 1
ATOM 1461 C C . GLY A 1 188 ? -86.785 41.128 5.788 1.00 69.38 188 GLY A C 1
ATOM 1462 O O . GLY A 1 188 ? -87.113 40.988 6.967 1.00 69.38 188 GLY A O 1
ATOM 1463 N N . ASP A 1 189 ? -86.720 40.094 4.945 1.00 65.00 189 ASP A N 1
ATOM 1464 C CA . ASP A 1 189 ? -87.099 38.715 5.280 1.00 65.00 189 ASP A CA 1
ATOM 1465 C C . ASP A 1 189 ? -85.923 37.895 5.855 1.00 65.00 189 ASP A C 1
ATOM 1467 O O . ASP A 1 189 ? -84.937 37.620 5.171 1.00 65.00 189 ASP A O 1
ATOM 1471 N N . TRP A 1 190 ? -86.069 37.419 7.097 1.00 66.88 190 TRP A N 1
ATOM 1472 C CA . TRP A 1 190 ? -85.102 36.567 7.818 1.00 66.88 190 TRP A CA 1
ATOM 1473 C C . TRP A 1 190 ? -85.412 35.060 7.708 1.00 66.88 190 TRP A C 1
ATOM 1475 O O . TRP A 1 190 ? -85.285 34.316 8.680 1.00 66.88 190 TRP A O 1
ATOM 1485 N N . ARG A 1 191 ? -85.872 34.587 6.544 1.00 65.88 191 ARG A N 1
ATOM 1486 C CA . ARG A 1 191 ? -86.227 33.166 6.364 1.00 65.88 191 ARG A CA 1
ATOM 1487 C C . ARG A 1 191 ? -84.972 32.307 6.212 1.00 65.88 191 ARG A C 1
ATOM 1489 O O . ARG A 1 191 ? -84.124 32.599 5.371 1.00 65.88 191 ARG A O 1
ATOM 1496 N N . LEU A 1 192 ? -84.876 31.255 7.024 1.00 62.19 192 LEU A N 1
ATOM 1497 C CA . LEU A 1 192 ? -83.720 30.349 7.099 1.00 62.19 192 LEU A CA 1
ATOM 1498 C C . LEU A 1 192 ? -83.968 28.995 6.406 1.00 62.19 192 LEU A C 1
ATOM 1500 O O . LEU A 1 192 ? -83.079 28.149 6.380 1.00 62.19 192 LEU A O 1
ATOM 1504 N N . ASP A 1 193 ? -85.168 28.799 5.855 1.00 59.72 193 ASP A N 1
ATOM 1505 C CA . ASP A 1 193 ? -85.752 27.483 5.553 1.00 59.72 193 ASP A CA 1
ATOM 1506 C C . ASP A 1 193 ? -84.998 26.671 4.474 1.00 59.72 193 ASP A C 1
ATOM 1508 O O . ASP A 1 193 ? -85.135 25.451 4.424 1.00 59.72 193 ASP A O 1
ATOM 1512 N N . ASP A 1 194 ? -84.165 27.328 3.656 1.00 58.88 194 ASP A N 1
ATOM 1513 C CA . ASP A 1 194 ? -83.398 26.726 2.549 1.00 58.88 194 ASP A CA 1
ATOM 1514 C C . ASP A 1 194 ? -81.876 26.599 2.827 1.00 58.88 194 ASP A C 1
ATOM 1516 O O . ASP A 1 194 ? -81.098 26.309 1.914 1.00 58.88 194 ASP A O 1
ATOM 1520 N N . ILE A 1 195 ? -81.396 26.857 4.054 1.00 66.38 195 ILE A N 1
ATOM 1521 C CA . ILE A 1 195 ? -79.948 26.906 4.348 1.00 66.38 195 ILE A CA 1
ATOM 1522 C C . ILE A 1 195 ? -79.412 25.533 4.781 1.00 66.38 195 ILE A C 1
ATOM 1524 O O . ILE A 1 195 ? -79.558 25.118 5.931 1.00 66.38 195 ILE A O 1
ATOM 1528 N N . ALA A 1 196 ? -78.694 24.865 3.878 1.00 66.56 196 ALA A N 1
ATOM 1529 C CA . ALA A 1 196 ? -77.901 23.678 4.188 1.00 66.56 196 ALA A CA 1
ATOM 1530 C C . ALA A 1 196 ? -76.468 24.065 4.607 1.00 66.56 196 ALA A C 1
ATOM 1532 O O . ALA A 1 196 ? -75.594 24.244 3.760 1.00 66.56 196 ALA A O 1
ATOM 1533 N N . LEU A 1 197 ? -76.236 24.186 5.916 1.00 72.81 197 LEU A N 1
ATOM 1534 C CA . LEU A 1 197 ? -74.893 24.314 6.497 1.00 72.81 197 LEU A CA 1
ATOM 1535 C C . LEU A 1 197 ? -74.178 22.950 6.500 1.00 72.81 197 LEU A C 1
ATOM 1537 O O . LEU A 1 197 ? -74.791 21.915 6.769 1.00 72.81 197 LEU A O 1
ATOM 1541 N N . LEU A 1 198 ? -72.882 22.951 6.194 1.00 70.56 198 LEU A N 1
ATOM 1542 C CA . LEU A 1 198 ? -72.048 21.764 5.979 1.00 70.56 198 LEU A CA 1
ATOM 1543 C C . LEU A 1 198 ? -71.395 21.225 7.259 1.00 70.56 198 LEU A C 1
ATOM 1545 O O . LEU A 1 198 ? -71.025 20.051 7.297 1.00 70.56 198 LEU A O 1
ATOM 1549 N N . SER A 1 199 ? -71.210 22.062 8.285 1.00 61.50 199 SER A N 1
ATOM 1550 C CA . SER A 1 199 ? -70.530 21.690 9.536 1.00 61.50 199 SER A CA 1
ATOM 1551 C C . SER A 1 199 ? -71.354 21.914 10.805 1.00 61.50 199 SER A C 1
ATOM 1553 O O . SER A 1 199 ? -71.187 21.159 11.762 1.00 61.50 199 SER A O 1
ATOM 1555 N N . VAL A 1 200 ? -72.265 22.893 10.820 1.00 62.72 200 VAL A N 1
ATOM 1556 C CA . VAL A 1 200 ? -73.101 23.213 11.993 1.00 62.72 200 VAL A CA 1
ATOM 1557 C C . VAL A 1 200 ? -74.579 23.123 11.630 1.00 62.72 200 VAL A C 1
ATOM 1559 O O . VAL A 1 200 ? -75.083 23.938 10.868 1.00 62.72 200 VAL A O 1
ATOM 1562 N N . SER A 1 201 ? -75.316 22.171 12.207 1.00 59.31 201 SER A N 1
ATOM 1563 C CA . SER A 1 201 ? -76.776 22.106 12.032 1.00 59.31 201 SER A CA 1
ATOM 1564 C C . SER A 1 201 ? -77.445 23.390 12.560 1.00 59.31 201 SER A C 1
ATOM 1566 O O . SER A 1 201 ? -77.079 23.822 13.659 1.00 59.31 201 SER A O 1
ATOM 1568 N N . PRO A 1 202 ? -78.453 23.971 11.878 1.00 53.34 202 PRO A N 1
ATOM 1569 C CA . PRO A 1 202 ? -79.051 25.257 12.268 1.00 53.34 202 PRO A CA 1
ATOM 1570 C C . PRO A 1 202 ? -79.627 25.279 13.698 1.00 53.34 202 PRO A C 1
ATOM 1572 O O . PRO A 1 202 ? -79.636 26.326 14.344 1.00 53.34 202 PRO A O 1
ATOM 1575 N N . GLU A 1 203 ? -80.015 24.124 14.245 1.00 53.47 203 GLU A N 1
ATOM 1576 C CA . GLU A 1 203 ? -80.453 23.975 15.641 1.00 53.47 203 GLU A CA 1
ATOM 1577 C C . GLU A 1 203 ? -79.361 24.348 16.666 1.00 53.47 203 GLU A C 1
ATOM 1579 O O . GLU A 1 203 ? -79.665 24.921 17.711 1.00 53.47 203 GLU A O 1
ATOM 1584 N N . GLN A 1 204 ? -78.079 24.102 16.363 1.00 58.22 204 GLN A N 1
ATOM 1585 C CA . GLN A 1 204 ? -76.956 24.436 17.253 1.00 58.22 204 GLN A CA 1
ATOM 1586 C C . GLN A 1 204 ? -76.634 25.937 17.273 1.00 58.22 204 GLN A C 1
ATOM 1588 O O . GLN A 1 204 ? -76.176 26.446 18.294 1.00 58.22 204 GLN A O 1
ATOM 1593 N N . LEU A 1 205 ? -76.908 26.660 16.181 1.00 54.41 205 LEU A N 1
ATOM 1594 C CA . LEU A 1 205 ? -76.778 28.123 16.126 1.00 54.41 205 LEU A CA 1
ATOM 1595 C C . LEU A 1 205 ? -77.881 28.827 16.929 1.00 54.41 205 LEU A C 1
ATOM 1597 O O . LEU A 1 205 ? -77.629 29.856 17.554 1.00 54.41 205 LEU A O 1
ATOM 1601 N N . LEU A 1 206 ? -79.092 28.266 16.935 1.00 52.66 206 LEU A N 1
ATOM 1602 C CA . LEU A 1 206 ? -80.256 28.843 17.615 1.00 52.66 206 LEU A CA 1
ATOM 1603 C C . LEU A 1 206 ? -80.329 28.489 19.112 1.00 52.66 206 LEU A C 1
ATOM 1605 O O . LEU A 1 206 ? -80.947 29.223 19.881 1.00 52.66 206 LEU A O 1
ATOM 1609 N N . ALA A 1 207 ? -79.665 27.416 19.553 1.00 48.78 207 ALA A N 1
ATOM 1610 C CA . ALA A 1 207 ? -79.643 26.987 20.956 1.00 48.78 207 ALA A CA 1
ATOM 1611 C C . ALA A 1 207 ? -78.805 27.882 21.900 1.00 48.78 207 ALA A C 1
ATOM 1613 O O . ALA A 1 207 ? -78.853 27.703 23.115 1.00 48.78 207 ALA A O 1
ATOM 1614 N N . ALA A 1 208 ? -78.044 28.854 21.381 1.00 44.62 208 ALA A N 1
ATOM 1615 C CA . ALA A 1 208 ? -77.108 29.681 22.155 1.00 44.62 208 ALA A CA 1
ATOM 1616 C C . ALA A 1 208 ? -77.742 30.906 22.865 1.00 44.62 208 ALA A C 1
ATOM 1618 O O . ALA A 1 208 ? -77.057 31.893 23.145 1.00 44.62 208 ALA A O 1
ATOM 1619 N N . GLY A 1 209 ? -79.045 30.868 23.163 1.00 42.75 209 GLY A N 1
ATOM 1620 C CA . GLY A 1 209 ? -79.753 31.906 23.919 1.00 42.75 209 GLY A CA 1
ATOM 1621 C C . GLY A 1 209 ? -80.153 31.440 25.323 1.00 42.75 209 GLY A C 1
ATOM 1622 O O . GLY A 1 209 ? -80.932 30.501 25.427 1.00 42.75 209 GLY A O 1
ATOM 1623 N N . VAL A 1 210 ? -79.713 32.179 26.361 1.00 36.16 210 VAL A N 1
ATOM 1624 C CA . VAL A 1 210 ? -79.889 31.991 27.836 1.00 36.16 210 VAL A CA 1
ATOM 1625 C C . VAL A 1 210 ? -78.616 31.431 28.534 1.00 36.16 210 VAL A C 1
ATOM 1627 O O . VAL A 1 210 ? -77.917 30.609 27.948 1.00 36.16 210 VAL A O 1
ATOM 1630 N N . PRO A 1 211 ? -78.190 31.969 29.707 1.00 44.56 211 PRO A N 1
ATOM 1631 C CA . PRO A 1 211 ? -76.775 32.331 29.860 1.00 44.56 211 PRO A CA 1
ATOM 1632 C C . PRO A 1 211 ? -75.909 31.480 30.810 1.00 44.56 211 PRO A C 1
ATOM 1634 O O . PRO A 1 211 ? -76.340 31.023 31.862 1.00 44.56 211 PRO A O 1
ATOM 1637 N N . VAL A 1 212 ? -74.618 31.446 30.459 1.00 43.94 212 VAL A N 1
ATOM 1638 C CA . VAL A 1 212 ? -73.419 31.545 31.321 1.00 43.94 212 VAL A CA 1
ATOM 1639 C C . VAL A 1 212 ? -73.451 30.856 32.698 1.00 43.94 212 VAL A C 1
ATOM 1641 O O . VAL A 1 212 ? -73.884 31.421 33.701 1.00 43.94 212 VAL A O 1
ATOM 1644 N N . SER A 1 213 ? -72.717 29.747 32.797 1.00 34.84 213 SER A N 1
ATOM 1645 C CA . SER A 1 213 ? -71.698 29.570 33.845 1.00 34.84 213 SER A CA 1
ATOM 1646 C C . SER A 1 213 ? -70.583 28.678 33.302 1.00 34.84 213 SER A C 1
ATOM 1648 O O . SER A 1 213 ? -70.853 27.622 32.740 1.00 34.84 213 SER A O 1
ATOM 1650 N N . GLY A 1 214 ? -69.334 29.140 33.382 1.00 36.81 214 GLY A N 1
ATOM 1651 C CA . GLY A 1 214 ? -68.210 28.499 32.698 1.00 36.81 214 GLY A CA 1
ATOM 1652 C C . GLY A 1 214 ? -67.705 27.241 33.402 1.00 36.81 214 GLY A C 1
ATOM 1653 O O . GLY A 1 214 ? -67.480 27.254 34.609 1.00 36.81 214 GLY A O 1
ATOM 1654 N N . SER A 1 215 ? -67.428 26.195 32.624 1.00 31.50 215 SER A N 1
ATOM 1655 C CA . SER A 1 215 ? -66.615 25.051 33.042 1.00 31.50 215 SER A CA 1
ATOM 1656 C C . SER A 1 215 ? -65.383 24.949 32.145 1.00 31.50 215 SER A C 1
ATOM 1658 O O . SER A 1 215 ? -65.444 24.438 31.026 1.00 31.50 215 SER A O 1
ATOM 1660 N N . THR A 1 216 ? -64.255 25.461 32.628 1.00 35.09 216 THR A N 1
ATOM 1661 C CA . THR A 1 216 ? -62.941 25.223 32.025 1.00 35.09 216 THR A CA 1
ATOM 1662 C C . THR A 1 216 ? -62.456 23.799 32.327 1.00 35.09 216 THR A C 1
ATOM 1664 O O . THR A 1 216 ? -62.853 23.200 33.325 1.00 35.09 216 THR A O 1
ATOM 1667 N N . THR A 1 217 ? -61.484 23.336 31.534 1.00 45.50 217 THR A N 1
ATOM 1668 C CA . THR A 1 217 ? -60.749 22.052 31.620 1.00 45.50 217 THR A CA 1
ATOM 1669 C C . THR A 1 217 ? -61.445 20.835 31.004 1.00 45.50 217 THR A C 1
ATOM 1671 O O . THR A 1 217 ? -62.662 20.680 31.065 1.00 45.50 217 THR A O 1
ATOM 1674 N N . PRO A 1 218 ? -60.637 19.971 30.369 1.00 38.72 218 PRO A N 1
ATOM 1675 C CA . PRO A 1 218 ? -60.368 18.699 31.034 1.00 38.72 218 PRO A CA 1
ATOM 1676 C C . PRO A 1 218 ? -58.878 18.327 31.064 1.00 38.72 218 PRO A C 1
ATOM 1678 O O . PRO A 1 218 ? -58.183 18.366 30.050 1.00 38.72 218 PRO A O 1
ATOM 1681 N N . SER A 1 219 ? -58.417 17.836 32.214 1.00 29.80 219 SER A N 1
ATOM 1682 C CA . SER A 1 219 ? -57.323 16.864 32.272 1.00 29.80 219 SER A CA 1
ATOM 1683 C C . SER A 1 219 ? -57.738 15.678 33.150 1.00 29.80 219 SER A C 1
ATOM 1685 O O . SER A 1 219 ? -58.031 15.808 34.337 1.00 29.80 219 SER A O 1
ATOM 1687 N N . CYS A 1 220 ? -57.791 14.495 32.541 1.00 31.98 220 CYS A N 1
ATOM 1688 C CA . CYS A 1 220 ? -57.790 13.210 33.242 1.00 31.98 220 CYS A CA 1
ATOM 1689 C C . CYS A 1 220 ? -56.369 12.622 33.150 1.00 31.98 220 CYS A C 1
ATOM 1691 O O . CYS A 1 220 ? -55.677 12.873 32.171 1.00 31.98 220 CYS A O 1
ATOM 1693 N N . GLY A 1 221 ? -55.885 11.817 34.097 1.00 31.20 221 GLY A N 1
ATOM 1694 C CA . GLY A 1 221 ? -56.515 11.317 35.324 1.00 31.20 221 GLY A CA 1
ATOM 1695 C C . GLY A 1 221 ? -55.607 10.280 36.011 1.00 31.20 221 GLY A C 1
ATOM 1696 O O . GLY A 1 221 ? -54.396 10.353 35.839 1.00 31.20 221 GLY A O 1
ATOM 1697 N N . LEU A 1 222 ? -56.222 9.288 36.686 1.00 34.41 222 LEU A N 1
ATOM 1698 C CA . LEU A 1 222 ? -55.667 8.206 37.547 1.00 34.41 222 LEU A CA 1
ATOM 1699 C C . LEU A 1 222 ? -55.722 8.570 39.050 1.00 34.41 222 LEU A C 1
ATOM 1701 O O . LEU A 1 222 ? -54.999 9.445 39.503 1.00 34.41 222 LEU A O 1
ATOM 1705 N N . LYS A 1 223 ? -56.722 8.110 39.829 1.00 36.03 223 LYS A N 1
ATOM 1706 C CA . LYS A 1 223 ? -56.992 6.735 40.351 1.00 36.03 223 LYS A CA 1
ATOM 1707 C C . LYS A 1 223 ? -55.871 6.234 41.279 1.00 36.03 223 LYS A C 1
ATOM 1709 O O . LYS A 1 223 ? -54.737 6.163 40.834 1.00 36.03 223 LYS A O 1
ATOM 1714 N N . GLY A 1 224 ? -56.114 5.804 42.523 1.00 31.12 224 GLY A N 1
ATOM 1715 C CA . GLY A 1 224 ? -57.333 5.707 43.360 1.00 31.12 224 GLY A CA 1
ATOM 1716 C C . GLY A 1 224 ? -56.906 5.553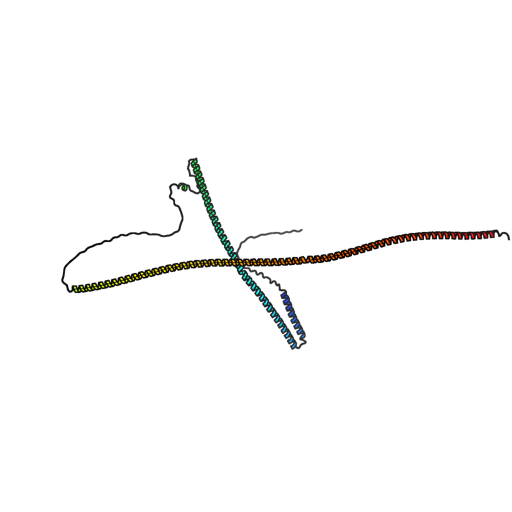 44.842 1.00 31.12 224 GLY A C 1
ATOM 1717 O O . GLY A 1 224 ? -55.755 5.835 45.143 1.00 31.12 224 GLY A O 1
ATOM 1718 N N . SER A 1 225 ? -57.698 5.113 45.827 1.00 34.41 225 SER A N 1
ATOM 1719 C CA . SER A 1 225 ? -59.122 4.746 45.919 1.00 34.41 225 SER A CA 1
ATOM 1720 C C . SER A 1 225 ? -59.519 4.603 47.408 1.00 34.41 225 SER A C 1
ATOM 1722 O O . SER A 1 225 ? -58.653 4.293 48.216 1.00 34.41 225 SER A O 1
ATOM 1724 N N . MET A 1 226 ? -60.821 4.669 47.722 1.00 32.25 226 MET A N 1
ATOM 1725 C CA . MET A 1 226 ? -61.460 4.219 48.984 1.00 32.25 226 MET A CA 1
ATOM 1726 C C . MET A 1 226 ? -61.210 5.049 50.268 1.00 32.25 226 MET A C 1
ATOM 1728 O O . MET A 1 226 ? -60.209 4.936 50.965 1.00 32.25 226 MET A O 1
ATOM 1732 N N . SER A 1 227 ? -62.231 5.841 50.591 1.00 32.41 227 SER A N 1
ATOM 1733 C CA . SER A 1 227 ? -62.560 6.526 51.853 1.00 32.41 227 SER A CA 1
ATOM 1734 C C . SER A 1 227 ? -63.605 5.686 52.652 1.00 32.41 227 SER A C 1
ATOM 1736 O O . SER A 1 227 ? -63.826 4.542 52.248 1.00 32.41 227 SER A O 1
ATOM 1738 N N . PRO A 1 228 ? -64.389 6.180 53.652 1.00 55.38 228 PRO A N 1
ATOM 1739 C CA . PRO A 1 228 ? -64.187 7.160 54.753 1.00 55.38 228 PRO A CA 1
ATOM 1740 C C . PRO A 1 228 ? -64.753 6.708 56.145 1.00 55.38 228 PRO A C 1
ATOM 1742 O O . PRO A 1 228 ? -65.499 5.736 56.229 1.00 55.38 228 PRO A O 1
ATOM 1745 N N . SER A 1 229 ? -64.530 7.509 57.209 1.00 31.48 229 SER A N 1
ATOM 1746 C CA . SER A 1 229 ? -65.550 8.072 58.162 1.00 31.48 229 SER A CA 1
ATOM 1747 C C . SER A 1 229 ? -64.888 8.520 59.493 1.00 31.48 229 SER A C 1
ATOM 1749 O O . SER A 1 229 ? -64.066 7.777 60.012 1.00 31.48 229 SER A O 1
ATOM 1751 N N . VAL A 1 230 ? -65.024 9.758 60.020 1.00 32.97 230 VAL A N 1
ATOM 1752 C CA . VAL A 1 230 ? -66.226 10.466 60.569 1.00 32.97 230 VAL A CA 1
ATOM 1753 C C . VAL A 1 230 ? -66.698 9.799 61.883 1.00 32.97 230 VAL A C 1
ATOM 1755 O O . VAL A 1 230 ? -66.973 8.609 61.846 1.00 32.97 230 VAL A O 1
ATOM 1758 N N . ALA A 1 231 ? -66.846 10.437 63.064 1.00 34.19 231 ALA A N 1
ATOM 1759 C CA . ALA A 1 231 ? -66.681 11.829 63.556 1.00 34.19 231 ALA A CA 1
ATOM 1760 C C . ALA A 1 231 ? -66.573 11.856 65.129 1.00 34.19 231 ALA A C 1
ATOM 1762 O O . ALA A 1 231 ? -66.623 10.779 65.723 1.00 34.19 231 ALA A O 1
ATOM 1763 N N . PRO A 1 232 ? -66.388 13.017 65.818 1.00 50.50 232 PRO A N 1
ATOM 1764 C CA . PRO A 1 232 ? -66.041 13.099 67.259 1.00 50.50 232 PRO A CA 1
ATOM 1765 C C . PRO A 1 232 ? -67.183 13.583 68.207 1.00 50.50 232 PRO A C 1
ATOM 1767 O O . PRO A 1 232 ? -68.337 13.642 67.789 1.00 50.50 232 PRO A O 1
ATOM 1770 N N . CYS A 1 233 ? -66.811 14.002 69.440 1.00 30.52 233 CYS A N 1
ATOM 1771 C CA . CYS A 1 233 ? -67.613 14.570 70.564 1.00 30.52 233 CYS A CA 1
ATOM 1772 C C . CYS A 1 233 ? -68.232 13.515 71.530 1.00 30.52 233 CYS A C 1
ATOM 1774 O O . CYS A 1 233 ? -68.537 12.412 71.098 1.00 30.52 233 CYS A O 1
ATOM 1776 N N . THR A 1 234 ? -68.418 13.731 72.850 1.00 31.75 234 THR A N 1
ATOM 1777 C CA . THR A 1 234 ? -68.427 14.967 73.683 1.00 31.75 234 THR A CA 1
ATOM 1778 C C . THR A 1 234 ? -68.184 14.659 75.183 1.00 31.75 234 THR A C 1
ATOM 1780 O O . THR A 1 234 ? -68.537 13.576 75.638 1.00 31.75 234 THR A O 1
ATOM 1783 N N . ASP A 1 235 ? -67.682 15.637 75.951 1.00 37.81 235 ASP A N 1
ATOM 1784 C CA . ASP A 1 235 ? -67.741 15.734 77.436 1.00 37.81 235 ASP A CA 1
ATOM 1785 C C . ASP A 1 235 ? -69.170 16.134 77.914 1.00 37.81 235 ASP A C 1
ATOM 1787 O O . ASP A 1 235 ? -69.888 16.727 77.096 1.00 37.81 235 ASP A O 1
ATOM 1791 N N . PRO A 1 236 ? -69.629 15.872 79.175 1.00 41.47 236 PRO A N 1
ATOM 1792 C CA . PRO A 1 236 ? -69.298 16.772 80.308 1.00 41.47 236 PRO A CA 1
ATOM 1793 C C . PRO A 1 236 ? -69.293 16.219 81.774 1.00 41.47 236 PRO A C 1
ATOM 1795 O O . PRO A 1 236 ? -69.864 15.186 82.110 1.00 41.47 236 PRO A O 1
ATOM 1798 N N . PHE A 1 237 ? -68.691 17.036 82.659 1.00 33.25 237 PHE A N 1
ATOM 1799 C CA . PHE A 1 237 ? -68.702 17.103 84.150 1.00 33.25 237 PHE A CA 1
ATOM 1800 C C . PHE A 1 237 ? -70.119 17.241 84.814 1.00 33.25 237 PHE A C 1
ATOM 1802 O O . PHE A 1 237 ? -71.074 17.372 84.048 1.00 33.25 237 PHE A O 1
ATOM 1809 N N . PRO A 1 238 ? -70.322 17.361 86.174 1.00 50.69 238 PRO A N 1
ATOM 1810 C CA . PRO A 1 238 ? -69.380 17.491 87.322 1.00 50.69 238 PRO A CA 1
ATOM 1811 C C . PRO A 1 238 ? -69.691 16.679 88.631 1.00 50.69 238 PRO A C 1
ATOM 1813 O O . PRO A 1 238 ? -70.599 15.860 88.713 1.00 50.69 238 PRO A O 1
ATOM 1816 N N . ARG A 1 239 ? -68.898 16.981 89.683 1.00 39.25 239 ARG A N 1
ATOM 1817 C CA . ARG A 1 239 ? -68.923 16.555 91.109 1.00 39.25 239 ARG A CA 1
ATOM 1818 C C . ARG A 1 239 ? -70.247 16.744 91.887 1.00 39.25 239 ARG A C 1
ATOM 1820 O O . ARG A 1 239 ? -70.996 17.675 91.613 1.00 39.25 239 ARG A O 1
ATOM 1827 N N . LEU A 1 240 ? -70.374 16.022 93.013 1.00 31.55 240 LEU A N 1
ATOM 1828 C CA . LEU A 1 240 ? -71.211 16.368 94.183 1.00 31.55 240 LEU A CA 1
ATOM 1829 C C . LEU A 1 240 ? -70.485 16.076 95.519 1.00 31.55 240 LEU A C 1
ATOM 1831 O O . LEU A 1 240 ? -69.503 15.335 95.536 1.00 31.55 240 LEU A O 1
ATOM 1835 N N . ALA A 1 241 ? -70.946 16.686 96.620 1.00 28.66 241 ALA A N 1
ATOM 1836 C CA . ALA A 1 241 ? -70.366 16.587 97.968 1.00 28.66 241 ALA A CA 1
ATOM 1837 C C . ALA A 1 241 ? -71.444 16.681 99.076 1.00 28.66 241 ALA A C 1
ATOM 1839 O O . ALA A 1 241 ? -72.515 17.235 98.835 1.00 28.66 241 ALA A O 1
ATOM 1840 N N . GLY A 1 242 ? -71.119 16.212 100.292 1.00 27.02 242 GLY A N 1
ATOM 1841 C CA . GLY A 1 242 ? -71.988 16.221 101.489 1.00 27.02 242 GLY A CA 1
ATOM 1842 C C . GLY A 1 242 ? -72.768 14.908 101.706 1.00 27.02 242 GLY A C 1
ATOM 1843 O O . GLY A 1 242 ? -72.970 14.165 100.754 1.00 27.02 242 GLY A O 1
ATOM 1844 N N . ALA A 1 243 ? -73.227 14.552 102.915 1.00 25.02 243 ALA A N 1
ATOM 1845 C CA . ALA A 1 243 ? -73.044 15.152 104.248 1.00 25.02 243 ALA A CA 1
ATOM 1846 C C . ALA A 1 243 ? -73.490 14.159 105.364 1.00 25.02 243 ALA A C 1
ATOM 1848 O O . ALA A 1 243 ? -74.091 13.139 105.046 1.00 25.02 243 ALA A O 1
ATOM 1849 N N . SER A 1 244 ? -73.239 14.512 106.640 1.00 32.44 244 SER A N 1
ATOM 1850 C CA . SER A 1 244 ? -74.088 14.266 107.844 1.00 32.44 244 SER A CA 1
ATOM 1851 C C . SER A 1 244 ? -74.680 12.852 108.085 1.00 32.44 244 SER A C 1
ATOM 1853 O O . SER A 1 244 ? -75.546 12.416 107.340 1.00 32.44 244 SER A O 1
ATOM 1855 N N . GLU A 1 245 ? -74.276 12.073 109.099 1.00 31.31 245 GLU A N 1
ATOM 1856 C CA . GLU A 1 245 ? -74.444 12.244 110.570 1.00 31.31 245 GLU A CA 1
ATOM 1857 C C . GLU A 1 245 ? -75.582 11.383 111.165 1.00 31.31 245 GLU A C 1
ATOM 1859 O O . GLU A 1 245 ? -76.561 11.045 110.507 1.00 31.31 245 GLU A O 1
ATOM 1864 N N . THR A 1 246 ? -75.475 11.162 112.482 1.00 34.12 246 THR A N 1
ATOM 1865 C CA . THR A 1 246 ? -76.467 10.610 113.428 1.00 34.12 246 THR A CA 1
ATOM 1866 C C . THR A 1 246 ? -76.681 9.089 113.443 1.00 34.12 246 THR A C 1
ATOM 1868 O O . THR A 1 246 ? -76.564 8.429 112.422 1.00 34.12 246 THR A O 1
ATOM 1871 N N . ARG A 1 247 ? -77.078 8.430 114.545 1.00 30.59 247 ARG A N 1
ATOM 1872 C CA . ARG A 1 247 ? -77.004 8.628 116.020 1.00 30.59 247 ARG A CA 1
ATOM 1873 C C . ARG A 1 247 ? -77.970 7.589 116.608 1.00 30.59 247 ARG A C 1
ATOM 1875 O O . ARG A 1 247 ? -79.162 7.667 116.338 1.00 30.59 247 ARG A O 1
ATOM 1882 N N . SER A 1 248 ? -77.507 6.683 117.461 1.00 32.62 248 SER A N 1
ATOM 1883 C CA . SER A 1 248 ? -78.382 5.970 118.405 1.00 32.62 248 SER A CA 1
ATOM 1884 C C . SER A 1 248 ? -77.594 5.615 119.663 1.00 32.62 248 SER A C 1
ATOM 1886 O O . SER A 1 248 ? -76.362 5.650 119.650 1.00 32.62 248 SER A O 1
ATOM 1888 N N . SER A 1 249 ? -78.276 5.382 120.781 1.00 34.31 249 SER A N 1
ATOM 1889 C CA . SER A 1 249 ? -77.649 5.274 122.102 1.00 34.31 249 SER A CA 1
ATOM 1890 C C . SER A 1 249 ? -78.397 4.312 123.027 1.00 34.31 249 SER A C 1
ATOM 1892 O O . SER A 1 249 ? -79.623 4.284 123.000 1.00 34.31 249 SER A O 1
ATOM 1894 N N . LEU A 1 250 ? -77.625 3.702 123.938 1.00 31.12 250 LEU A N 1
ATOM 1895 C CA . LEU A 1 250 ? -78.009 3.138 125.248 1.00 31.12 250 LEU A CA 1
ATOM 1896 C C . LEU A 1 250 ? -78.677 1.749 125.322 1.00 31.12 250 LEU A C 1
ATOM 1898 O O . LEU A 1 250 ? -79.265 1.261 124.364 1.00 31.12 250 LEU A O 1
ATOM 1902 N N . SER A 1 251 ? -78.568 1.173 126.536 1.00 37.06 251 SER A N 1
ATOM 1903 C CA . SER A 1 251 ? -78.908 -0.190 127.014 1.00 37.06 251 SER A CA 1
ATOM 1904 C C . SER A 1 251 ? -78.051 -1.337 126.431 1.00 37.06 251 SER A C 1
ATOM 1906 O O . SER A 1 251 ? -77.863 -1.400 125.223 1.00 37.06 251 SER A O 1
ATOM 1908 N N . ASP A 1 252 ? -77.459 -2.261 127.205 1.00 36.28 252 ASP A N 1
ATOM 1909 C CA . ASP A 1 252 ? -77.399 -2.434 128.673 1.00 36.28 252 ASP A CA 1
ATOM 1910 C C . ASP A 1 252 ? -76.043 -3.015 129.130 1.00 36.28 252 ASP A C 1
ATOM 1912 O O . ASP A 1 252 ? -75.332 -3.661 128.362 1.00 36.28 252 ASP A O 1
ATOM 1916 N N . VAL A 1 253 ? -75.702 -2.800 130.405 1.00 41.47 253 VAL A N 1
ATOM 1917 C CA . VAL A 1 253 ? -74.546 -3.404 131.095 1.00 41.47 253 VAL A CA 1
ATOM 1918 C C . VAL A 1 253 ? -74.996 -4.679 131.806 1.00 41.47 253 VAL A C 1
ATOM 1920 O O . VAL A 1 253 ? -75.817 -4.549 132.713 1.00 41.47 253 VAL A O 1
ATOM 1923 N N . GLN A 1 254 ? -74.444 -5.857 131.448 1.00 43.56 254 GLN A N 1
ATOM 1924 C CA . GLN A 1 254 ? -74.254 -7.026 132.346 1.00 43.56 254 GLN A CA 1
ATOM 1925 C C . GLN A 1 254 ? -73.624 -8.290 131.683 1.00 43.56 254 GLN A C 1
ATOM 1927 O O . GLN A 1 254 ? -74.219 -9.362 131.733 1.00 43.56 254 GLN A O 1
ATOM 1932 N N . THR A 1 255 ? -72.386 -8.233 131.158 1.00 48.78 255 THR A N 1
ATOM 1933 C CA . THR A 1 255 ? -71.518 -9.441 130.965 1.00 48.78 255 THR A CA 1
ATOM 1934 C C . THR A 1 255 ? -69.999 -9.141 131.045 1.00 48.78 255 THR A C 1
ATOM 1936 O O . THR A 1 255 ? -69.173 -9.812 130.416 1.00 48.78 255 THR A O 1
ATOM 1939 N N . ASP A 1 256 ? -69.608 -8.166 131.874 1.00 50.19 256 ASP A N 1
ATOM 1940 C CA . ASP A 1 256 ? -68.271 -7.530 131.921 1.00 50.19 256 ASP A CA 1
ATOM 1941 C C . ASP A 1 256 ? -67.145 -8.396 132.546 1.00 50.19 256 ASP A C 1
ATOM 1943 O O . ASP A 1 256 ? -66.523 -8.038 133.545 1.00 50.19 256 ASP A O 1
ATOM 1947 N N . ALA A 1 257 ? -66.901 -9.582 131.981 1.00 48.62 257 ALA A N 1
ATOM 1948 C CA . ALA A 1 257 ? -65.707 -10.399 132.244 1.00 48.62 257 ALA A CA 1
ATOM 1949 C C . ALA A 1 257 ? -65.428 -11.413 131.121 1.00 48.62 257 ALA A C 1
ATOM 1951 O O . ALA A 1 257 ? -64.277 -11.650 130.754 1.00 48.62 257 ALA A O 1
ATOM 1952 N N . ALA A 1 258 ? -66.477 -12.022 130.556 1.00 52.66 258 ALA A N 1
ATOM 1953 C CA . ALA A 1 258 ? -66.342 -12.979 129.455 1.00 52.66 258 ALA A CA 1
ATOM 1954 C C . ALA A 1 258 ? -66.241 -12.275 128.093 1.00 52.66 258 ALA A C 1
ATOM 1956 O O . ALA A 1 258 ? -65.483 -12.714 127.224 1.00 52.66 258 ALA A O 1
ATOM 1957 N N . ASP A 1 259 ? -66.965 -11.166 127.918 1.00 51.78 259 ASP A N 1
ATOM 1958 C CA . ASP A 1 259 ? -66.935 -10.410 126.669 1.00 51.78 259 ASP A CA 1
ATOM 1959 C C . ASP A 1 259 ? -65.684 -9.537 126.533 1.00 51.78 259 ASP A C 1
ATOM 1961 O O . ASP A 1 259 ? -65.238 -9.344 125.410 1.00 51.78 259 ASP A O 1
ATOM 1965 N N . ASP A 1 260 ? -65.024 -9.131 127.622 1.00 54.31 260 ASP A N 1
ATOM 1966 C CA . ASP A 1 260 ? -63.703 -8.484 127.542 1.00 54.31 260 ASP A CA 1
ATOM 1967 C C . ASP A 1 260 ? -62.604 -9.460 127.104 1.00 54.31 260 ASP A C 1
ATOM 1969 O O . ASP A 1 260 ? -61.696 -9.080 126.370 1.00 54.31 260 ASP A O 1
ATOM 1973 N N . SER A 1 261 ? -62.702 -10.745 127.466 1.00 59.84 261 SER A N 1
ATOM 1974 C CA . SER A 1 261 ? -61.781 -11.770 126.959 1.00 59.84 261 SER A CA 1
ATOM 1975 C C . SER A 1 261 ? -62.028 -12.072 125.475 1.00 59.84 261 SER A C 1
ATOM 1977 O O . SER A 1 261 ? -61.074 -12.245 124.714 1.00 59.84 261 SER A O 1
ATOM 1979 N N . ARG A 1 262 ? -63.295 -12.063 125.033 1.00 63.12 262 ARG A N 1
ATOM 1980 C CA . ARG A 1 262 ? -63.658 -12.201 123.613 1.00 63.12 262 ARG A CA 1
ATOM 1981 C C . ARG A 1 262 ? -63.272 -10.977 122.793 1.00 63.12 262 ARG A C 1
ATOM 1983 O O . ARG A 1 262 ? -62.700 -11.162 121.725 1.00 63.12 262 ARG A O 1
ATOM 1990 N N . ARG A 1 263 ? -63.517 -9.765 123.300 1.00 62.09 263 ARG A N 1
ATOM 1991 C CA . ARG A 1 263 ? -63.051 -8.501 122.714 1.00 62.09 263 ARG A CA 1
ATOM 1992 C C . ARG A 1 263 ? -61.540 -8.499 122.619 1.00 62.09 263 ARG A C 1
ATOM 1994 O O . ARG A 1 263 ? -61.053 -8.467 121.511 1.00 62.09 263 ARG A O 1
ATOM 2001 N N . CYS A 1 264 ? -60.807 -8.756 123.699 1.00 60.56 264 CYS A N 1
ATOM 2002 C CA . CYS A 1 264 ? -59.346 -8.823 123.644 1.00 60.56 264 CYS A CA 1
ATOM 2003 C C . CYS A 1 264 ? -58.828 -9.877 122.636 1.00 60.56 264 CYS A C 1
ATOM 2005 O O . CYS A 1 264 ? -57.836 -9.630 121.956 1.00 60.56 264 CYS A O 1
ATOM 2007 N N . SER A 1 265 ? -59.523 -11.011 122.452 1.00 70.38 265 SER A N 1
ATOM 2008 C CA . SER A 1 265 ? -59.194 -11.981 121.389 1.00 70.38 265 SER A CA 1
ATOM 2009 C C . SER A 1 265 ? -59.573 -11.522 119.969 1.00 70.38 265 SER A C 1
ATOM 2011 O O . SER A 1 265 ? -58.887 -11.876 119.012 1.00 70.38 265 SER A O 1
ATOM 2013 N N . ALA A 1 266 ? -60.637 -10.727 119.827 1.00 74.00 266 ALA A N 1
ATOM 2014 C CA . ALA A 1 266 ? -61.065 -10.120 118.570 1.00 74.00 266 ALA A CA 1
ATOM 2015 C C . ALA A 1 266 ? -60.153 -8.945 118.198 1.00 74.00 266 ALA A C 1
ATOM 2017 O O . ALA A 1 266 ? -59.625 -8.943 117.099 1.00 74.00 266 ALA A O 1
ATOM 2018 N N . ASP A 1 267 ? -59.851 -8.048 119.135 1.00 77.44 267 ASP A N 1
ATOM 2019 C CA . ASP A 1 267 ? -58.855 -6.980 119.038 1.00 77.44 267 ASP A CA 1
ATOM 2020 C C . ASP A 1 267 ? -57.474 -7.562 118.683 1.00 77.44 267 ASP A C 1
ATOM 2022 O O . ASP A 1 267 ? -56.764 -7.026 117.838 1.00 77.44 267 ASP A O 1
ATOM 2026 N N . GLN A 1 268 ? -57.090 -8.707 119.266 1.00 78.62 268 GLN A N 1
ATOM 2027 C CA . GLN A 1 268 ? -55.860 -9.417 118.898 1.00 78.62 268 GLN A CA 1
ATOM 2028 C C . GLN A 1 268 ? -55.914 -9.984 117.469 1.00 78.62 268 GLN A C 1
ATOM 2030 O O . GLN A 1 268 ? -54.901 -9.953 116.768 1.00 78.62 268 GLN A O 1
ATOM 2035 N N . ALA A 1 269 ? -57.069 -10.477 117.013 1.00 80.50 269 ALA A N 1
ATOM 2036 C CA . ALA A 1 269 ? -57.265 -10.920 115.633 1.00 80.50 269 ALA A CA 1
ATOM 2037 C C . ALA A 1 269 ? -57.319 -9.740 114.641 1.00 80.50 269 ALA A C 1
ATOM 2039 O O . ALA A 1 269 ? -56.777 -9.849 113.545 1.00 80.50 269 ALA A O 1
ATOM 2040 N N . GLU A 1 270 ? -57.893 -8.599 115.027 1.00 81.62 270 GLU A N 1
ATOM 2041 C CA . GLU A 1 270 ? -57.908 -7.351 114.260 1.00 81.62 270 GLU A CA 1
ATOM 2042 C C . GLU A 1 270 ? -56.506 -6.743 114.157 1.00 81.62 270 GLU A C 1
ATOM 2044 O O . GLU A 1 270 ? -56.109 -6.332 113.071 1.00 81.62 270 GLU A O 1
ATOM 2049 N N . LEU A 1 271 ? -55.707 -6.783 115.229 1.00 83.25 271 LEU A N 1
ATOM 2050 C CA . LEU A 1 271 ? -54.285 -6.418 115.210 1.00 83.25 271 LEU A CA 1
ATOM 2051 C C . LEU A 1 271 ? -53.450 -7.371 114.340 1.00 83.25 271 LEU A C 1
ATOM 2053 O O . LEU A 1 271 ? -52.524 -6.940 113.659 1.00 83.25 271 LEU A O 1
ATOM 2057 N N . GLN A 1 272 ? -53.764 -8.669 114.320 1.00 85.81 272 GLN A N 1
ATOM 2058 C CA . GLN A 1 272 ? -53.126 -9.603 113.386 1.00 85.81 272 GLN A CA 1
ATOM 2059 C C . GLN A 1 272 ? -53.556 -9.341 111.938 1.00 85.81 272 GLN A C 1
ATOM 2061 O O . GLN A 1 272 ? -52.731 -9.426 111.031 1.00 85.81 272 GLN A O 1
ATOM 2066 N N . LEU A 1 273 ? -54.825 -9.003 111.703 1.00 87.12 273 LEU A N 1
ATOM 2067 C CA . LEU A 1 273 ? -55.329 -8.622 110.387 1.00 87.12 273 LEU A CA 1
ATOM 2068 C C . LEU A 1 273 ? -54.710 -7.306 109.908 1.00 87.12 273 LEU A C 1
ATOM 2070 O O . LEU A 1 273 ? -54.295 -7.260 108.756 1.00 87.12 273 LEU A O 1
ATOM 2074 N N . SER A 1 274 ? -54.567 -6.286 110.760 1.00 89.31 274 SER A N 1
ATOM 2075 C CA . SER A 1 274 ? -53.913 -5.027 110.388 1.00 89.31 274 SER A CA 1
ATOM 2076 C C . SER A 1 274 ? -52.438 -5.242 110.056 1.00 89.31 274 SER A C 1
ATOM 2078 O O . SER A 1 274 ? -52.017 -4.863 108.970 1.00 89.31 274 SER A O 1
ATOM 2080 N N . VAL A 1 275 ? -51.688 -5.980 110.882 1.00 89.94 275 VAL A N 1
ATOM 2081 C CA . VAL A 1 275 ? -50.287 -6.343 110.591 1.00 89.94 275 VAL A CA 1
ATOM 2082 C C . VAL A 1 275 ? -50.159 -7.145 109.287 1.00 89.94 275 VAL A C 1
ATOM 2084 O O . VAL A 1 275 ? -49.220 -6.933 108.520 1.00 89.94 275 VAL A O 1
ATOM 2087 N N . ASN A 1 276 ? -51.105 -8.042 108.991 1.00 91.81 276 ASN A N 1
ATOM 2088 C CA . ASN A 1 276 ? -51.127 -8.774 107.721 1.00 91.81 276 ASN A CA 1
ATOM 2089 C C . ASN A 1 276 ? -51.490 -7.871 106.528 1.00 91.81 276 ASN A C 1
ATOM 2091 O O . ASN A 1 276 ? -50.913 -8.035 105.454 1.00 91.81 276 ASN A O 1
ATOM 2095 N N . ILE A 1 277 ? -52.411 -6.918 106.699 1.00 91.94 277 ILE A N 1
ATOM 2096 C CA . ILE A 1 277 ? -52.768 -5.914 105.686 1.00 91.94 277 ILE A CA 1
ATOM 2097 C C . ILE A 1 277 ? -51.568 -5.004 105.405 1.00 91.94 277 ILE A C 1
ATOM 2099 O O . ILE A 1 277 ? -51.231 -4.815 104.241 1.00 91.94 277 ILE A O 1
ATOM 2103 N N . ASP A 1 278 ? -50.866 -4.532 106.436 1.00 92.06 278 ASP A N 1
ATOM 2104 C CA . ASP A 1 278 ? -49.654 -3.716 106.311 1.00 92.06 278 ASP A CA 1
ATOM 2105 C C . ASP A 1 278 ? -48.523 -4.492 105.614 1.00 92.06 278 ASP A C 1
ATOM 2107 O O . ASP A 1 278 ? -47.859 -3.968 104.719 1.00 92.06 278 ASP A O 1
ATOM 2111 N N . ALA A 1 279 ? -48.334 -5.774 105.950 1.00 91.75 279 ALA A N 1
ATOM 2112 C CA . ALA A 1 279 ? -47.353 -6.640 105.294 1.00 91.75 279 ALA A CA 1
ATOM 2113 C C . ALA A 1 279 ? -47.701 -6.937 103.821 1.00 91.75 279 ALA A C 1
ATOM 2115 O O . ALA A 1 279 ? -46.804 -7.044 102.978 1.00 91.75 279 ALA A O 1
ATOM 2116 N N . LEU A 1 280 ? -48.990 -7.063 103.488 1.00 92.38 280 LEU A N 1
ATOM 2117 C CA . LEU A 1 280 ? -49.457 -7.197 102.106 1.00 92.38 280 LEU A CA 1
ATOM 2118 C C . LEU A 1 280 ? -49.330 -5.877 101.336 1.00 92.38 280 LEU A C 1
ATOM 2120 O O . LEU A 1 280 ? -48.905 -5.907 100.185 1.00 92.38 280 LEU A O 1
ATOM 2124 N N . ALA A 1 281 ? -49.622 -4.737 101.964 1.00 92.56 281 ALA A N 1
ATOM 2125 C CA . ALA A 1 281 ? -49.453 -3.408 101.383 1.00 92.56 281 ALA A CA 1
ATOM 2126 C C . ALA A 1 281 ? -47.975 -3.092 101.103 1.00 92.56 281 ALA A C 1
ATOM 2128 O O . ALA A 1 281 ? -47.653 -2.593 100.027 1.00 92.56 281 ALA A O 1
ATOM 2129 N N . ALA A 1 282 ? -47.066 -3.459 102.014 1.00 93.25 282 ALA A N 1
ATOM 2130 C CA . ALA A 1 282 ? -45.624 -3.355 101.797 1.00 93.25 282 ALA A CA 1
ATOM 2131 C C . ALA A 1 282 ? -45.172 -4.187 100.583 1.00 93.25 282 ALA A C 1
ATOM 2133 O O . ALA A 1 282 ? -44.510 -3.661 99.692 1.00 93.25 282 ALA A O 1
ATOM 2134 N N . ARG A 1 283 ? -45.614 -5.451 100.489 1.00 95.19 283 ARG A N 1
ATOM 2135 C CA . ARG A 1 283 ? -45.336 -6.324 99.333 1.00 95.19 283 ARG A CA 1
ATOM 2136 C C . ARG A 1 283 ? -45.922 -5.804 98.021 1.00 95.19 283 ARG A C 1
ATOM 2138 O O . ARG A 1 283 ? -45.291 -5.970 96.983 1.00 95.19 283 ARG A O 1
ATOM 2145 N N . LEU A 1 284 ? -47.106 -5.192 98.058 1.00 95.06 284 LEU A N 1
ATOM 2146 C CA . LEU A 1 284 ? -47.712 -4.541 96.895 1.00 95.06 284 LEU A CA 1
ATOM 2147 C C . LEU A 1 284 ? -46.860 -3.354 96.437 1.00 95.06 284 LEU A C 1
ATOM 2149 O O . LEU A 1 284 ? -46.504 -3.293 95.266 1.00 95.06 284 LEU A O 1
ATOM 2153 N N . ALA A 1 285 ? -46.448 -2.485 97.363 1.00 93.62 285 ALA A N 1
ATOM 2154 C CA . ALA A 1 285 ? -45.590 -1.343 97.062 1.00 93.62 285 ALA A CA 1
ATOM 2155 C C . ALA A 1 285 ? -44.199 -1.758 96.539 1.00 93.62 285 ALA A C 1
ATOM 2157 O O . ALA A 1 285 ? -43.641 -1.084 95.675 1.00 93.62 285 ALA A O 1
ATOM 2158 N N . ASP A 1 286 ? -43.632 -2.865 97.027 1.00 93.69 286 ASP A N 1
ATOM 2159 C CA . ASP A 1 286 ? -42.377 -3.415 96.497 1.00 93.69 286 ASP A CA 1
ATOM 2160 C C . ASP A 1 286 ? -42.560 -3.999 95.086 1.00 93.69 286 ASP A C 1
ATOM 2162 O O . ASP A 1 286 ? -41.787 -3.672 94.187 1.00 93.69 286 ASP A O 1
ATOM 2166 N N . ALA A 1 287 ? -43.630 -4.763 94.843 1.00 93.19 287 ALA A N 1
ATOM 2167 C CA . ALA A 1 287 ? -43.955 -5.277 93.510 1.00 93.19 287 ALA A CA 1
ATOM 2168 C C . ALA A 1 287 ? -44.270 -4.155 92.498 1.00 93.19 287 ALA A C 1
ATOM 2170 O O . ALA A 1 287 ? -43.929 -4.265 91.318 1.00 93.19 287 ALA A O 1
ATOM 2171 N N . GLU A 1 288 ? -44.884 -3.054 92.942 1.00 94.50 288 GLU A N 1
ATOM 2172 C CA . GLU A 1 288 ? -45.096 -1.849 92.134 1.00 94.50 288 GLU A CA 1
ATOM 2173 C C . GLU A 1 288 ? -43.761 -1.193 91.753 1.00 94.50 288 GLU A C 1
ATOM 2175 O O . GLU A 1 288 ? -43.541 -0.933 90.568 1.00 94.50 288 GLU A O 1
ATOM 2180 N N . ARG A 1 289 ? -42.830 -1.022 92.705 1.00 95.25 289 ARG A N 1
ATOM 2181 C CA . ARG A 1 289 ? -41.467 -0.515 92.438 1.00 95.25 289 ARG A CA 1
ATOM 2182 C C . ARG A 1 289 ? -40.696 -1.406 91.466 1.00 95.25 289 ARG A C 1
ATOM 2184 O O . ARG A 1 289 ? -40.042 -0.891 90.561 1.00 95.25 289 ARG A O 1
ATOM 2191 N N . GLU A 1 290 ? -40.782 -2.727 91.613 1.00 95.50 290 GLU A N 1
ATOM 2192 C CA . GLU A 1 290 ? -40.168 -3.680 90.678 1.00 95.50 290 GLU A CA 1
ATOM 2193 C C . GLU A 1 290 ? -40.778 -3.563 89.271 1.00 95.50 290 GLU A C 1
ATOM 2195 O O . GLU A 1 290 ? -40.050 -3.537 88.276 1.00 95.50 290 GLU A O 1
ATOM 2200 N N . CYS A 1 291 ? -42.103 -3.404 89.166 1.00 93.81 291 CYS A N 1
ATOM 2201 C CA . CYS A 1 291 ? -42.779 -3.165 87.890 1.00 93.81 291 CYS A CA 1
ATOM 2202 C C . CYS A 1 291 ? -42.383 -1.824 87.252 1.00 93.81 291 CYS A C 1
ATOM 2204 O O . CYS A 1 291 ? -42.241 -1.746 86.030 1.00 93.81 291 CYS A O 1
ATOM 2206 N N . GLU A 1 292 ? -42.204 -0.764 88.041 1.00 94.94 292 GLU A N 1
ATOM 2207 C CA . GLU A 1 292 ? -41.719 0.535 87.563 1.00 94.94 292 GLU A CA 1
ATOM 2208 C C . GLU A 1 292 ? -40.263 0.463 87.088 1.00 94.94 292 GLU A C 1
ATOM 2210 O O . GLU A 1 292 ? -39.961 0.936 85.990 1.00 94.94 292 GLU A O 1
ATOM 2215 N N . ALA A 1 293 ? -39.384 -0.204 87.840 1.00 94.50 293 ALA A N 1
ATOM 2216 C CA . ALA A 1 293 ? -37.996 -0.439 87.446 1.00 94.50 293 ALA A CA 1
ATOM 2217 C C . ALA A 1 293 ? -37.905 -1.249 86.140 1.00 94.50 293 ALA A C 1
ATOM 2219 O O . ALA A 1 293 ? -37.216 -0.842 85.202 1.00 94.50 293 ALA A O 1
ATOM 2220 N N . ALA A 1 294 ? -38.674 -2.337 86.021 1.00 93.88 294 ALA A N 1
ATOM 2221 C CA . ALA A 1 294 ? -38.739 -3.147 84.805 1.00 93.88 294 ALA A CA 1
ATOM 2222 C C . ALA A 1 294 ? -39.297 -2.363 83.599 1.00 93.88 294 ALA A C 1
ATOM 2224 O O . ALA A 1 294 ? -38.809 -2.519 82.478 1.00 93.88 294 ALA A O 1
ATOM 2225 N N . ARG A 1 295 ? -40.284 -1.475 83.806 1.00 93.81 295 ARG A N 1
ATOM 2226 C CA . ARG A 1 295 ? -40.790 -0.565 82.758 1.00 93.81 295 ARG A CA 1
ATOM 2227 C C . ARG A 1 295 ? -39.744 0.466 82.335 1.00 93.81 295 ARG A C 1
ATOM 2229 O O . ARG A 1 295 ? -39.627 0.741 81.139 1.00 93.81 295 ARG A O 1
ATOM 2236 N N . ALA A 1 296 ? -38.982 1.021 83.277 1.00 94.50 296 ALA A N 1
ATOM 2237 C CA . ALA A 1 296 ? -37.899 1.957 82.986 1.00 94.50 296 ALA A CA 1
ATOM 2238 C C . ALA A 1 296 ? -36.780 1.280 82.176 1.00 94.50 296 ALA A C 1
ATOM 2240 O O . ALA A 1 296 ? -36.348 1.816 81.154 1.00 94.50 296 ALA A O 1
ATOM 2241 N N . GLU A 1 297 ? -36.375 0.064 82.552 1.00 95.06 297 GLU A N 1
ATOM 2242 C CA . GLU A 1 297 ? -35.372 -0.706 81.811 1.00 95.06 297 GLU A CA 1
ATOM 2243 C C . GLU A 1 297 ? -35.870 -1.140 80.423 1.00 95.06 297 GLU A C 1
ATOM 2245 O O . GLU A 1 297 ? -35.163 -0.947 79.434 1.00 95.06 297 GLU A O 1
ATOM 2250 N N . ALA A 1 298 ? -37.113 -1.615 80.297 1.00 92.81 298 ALA A N 1
ATOM 2251 C CA . ALA A 1 298 ? -37.712 -1.918 78.995 1.00 92.81 298 ALA A CA 1
ATOM 2252 C C . ALA A 1 298 ? -37.792 -0.680 78.078 1.00 92.81 298 ALA A C 1
ATOM 2254 O O . ALA A 1 298 ? -37.641 -0.798 76.859 1.00 92.81 298 ALA A O 1
ATOM 2255 N N . SER A 1 299 ? -37.992 0.511 78.652 1.00 93.75 299 SER A N 1
ATOM 2256 C CA . SER A 1 299 ? -37.975 1.783 77.917 1.00 93.75 299 SER A CA 1
ATOM 2257 C C . SER A 1 299 ? -36.559 2.162 77.469 1.00 93.75 299 SER A C 1
ATOM 2259 O O . SER A 1 299 ? -36.371 2.542 76.313 1.00 93.75 299 SER A O 1
ATOM 2261 N N . ARG A 1 300 ? -35.550 1.981 78.336 1.00 96.75 300 ARG A N 1
ATOM 2262 C CA . ARG A 1 300 ? -34.128 2.180 78.005 1.00 96.75 300 ARG A CA 1
ATOM 2263 C C . ARG A 1 300 ? -33.680 1.259 76.868 1.00 96.75 300 ARG A C 1
ATOM 2265 O O . ARG A 1 300 ? -33.181 1.742 75.856 1.00 96.75 300 ARG A O 1
ATOM 2272 N N . LEU A 1 301 ? -33.935 -0.044 76.993 1.00 95.56 301 LEU A N 1
ATOM 2273 C CA . LEU A 1 301 ? -33.586 -1.045 75.979 1.00 95.56 301 LEU A CA 1
ATOM 2274 C C . LEU A 1 301 ? -34.294 -0.787 74.641 1.00 95.56 301 LEU A C 1
ATOM 2276 O O . LEU A 1 301 ? -33.711 -1.018 73.583 1.00 95.56 301 LEU A O 1
ATOM 2280 N N . ARG A 1 302 ? -35.532 -0.268 74.659 1.00 94.94 302 ARG A N 1
ATOM 2281 C CA . ARG A 1 302 ? -36.229 0.156 73.435 1.00 94.94 302 ARG A CA 1
ATOM 2282 C C . ARG A 1 302 ? -35.520 1.337 72.765 1.00 94.94 302 ARG A C 1
ATOM 2284 O O . ARG A 1 302 ? -35.289 1.268 71.562 1.00 94.94 302 ARG A O 1
ATOM 2291 N N . GLY A 1 303 ? -35.122 2.356 73.529 1.00 95.38 303 GLY A N 1
ATOM 2292 C CA . GLY A 1 303 ? -34.346 3.491 73.014 1.00 95.38 303 GLY A CA 1
ATOM 2293 C C . GLY A 1 303 ? -32.987 3.076 72.435 1.00 95.38 303 GLY A C 1
ATOM 2294 O O . GLY A 1 303 ? -32.622 3.510 71.345 1.00 95.38 303 GLY A O 1
ATOM 2295 N N . GLU A 1 304 ? -32.273 2.163 73.099 1.00 96.75 304 GLU A N 1
ATOM 2296 C CA . GLU A 1 304 ? -31.019 1.579 72.593 1.00 96.75 304 GLU A CA 1
ATOM 2297 C C . GLU A 1 304 ? -31.241 0.793 71.284 1.00 96.75 304 GLU A C 1
ATOM 2299 O O . GLU A 1 304 ? -30.479 0.941 70.326 1.00 96.75 304 GLU A O 1
ATOM 2304 N N . CYS A 1 305 ? -32.331 0.023 71.189 1.00 93.94 305 CYS A N 1
ATOM 2305 C CA . CYS A 1 305 ? -32.717 -0.676 69.960 1.00 93.94 305 CYS A CA 1
ATOM 2306 C C . CYS A 1 305 ? -33.092 0.282 68.814 1.00 93.94 305 CYS A C 1
ATOM 2308 O O . CYS A 1 305 ? -32.816 -0.010 67.649 1.00 93.94 305 CYS A O 1
ATOM 2310 N N . GLU A 1 306 ? -33.734 1.412 69.114 1.00 95.06 306 GLU A N 1
ATOM 2311 C CA . GLU A 1 306 ? -34.078 2.447 68.131 1.00 95.06 306 GLU A CA 1
ATOM 2312 C C . GLU A 1 306 ? -32.828 3.184 67.630 1.00 95.06 306 GLU A C 1
ATOM 2314 O O . GLU A 1 306 ? -32.664 3.340 66.417 1.00 95.06 306 GLU A O 1
ATOM 2319 N N . ALA A 1 307 ? -31.890 3.522 68.521 1.00 94.62 307 ALA A N 1
ATOM 2320 C CA . ALA A 1 307 ? -30.592 4.089 68.157 1.00 94.62 307 ALA A CA 1
ATOM 2321 C C . ALA A 1 307 ? -29.778 3.137 67.259 1.00 94.62 307 ALA A C 1
ATOM 2323 O O . ALA A 1 307 ? -29.317 3.535 66.186 1.00 94.62 307 ALA A O 1
ATOM 2324 N N . ALA A 1 308 ? -29.683 1.853 67.626 1.00 94.75 308 ALA A N 1
ATOM 2325 C CA . ALA A 1 308 ? -28.998 0.841 66.819 1.00 94.75 308 ALA A CA 1
ATOM 2326 C C . ALA A 1 308 ? -29.646 0.647 65.431 1.00 94.75 308 ALA A C 1
ATOM 2328 O O . ALA A 1 308 ? -28.948 0.446 64.436 1.00 94.75 308 ALA A O 1
ATOM 2329 N N . ARG A 1 309 ? -30.981 0.749 65.327 1.00 94.75 309 ARG A N 1
ATOM 2330 C CA . ARG A 1 309 ? -31.697 0.728 64.037 1.00 94.75 309 ARG A CA 1
ATOM 2331 C C . ARG A 1 309 ? -31.405 1.962 63.187 1.00 94.75 309 ARG A C 1
ATOM 2333 O O . ARG A 1 309 ? -31.246 1.818 61.973 1.00 94.75 309 ARG A O 1
ATOM 2340 N N . ALA A 1 310 ? -31.324 3.147 63.792 1.00 94.31 310 ALA A N 1
ATOM 2341 C CA . ALA A 1 310 ? -30.961 4.374 63.089 1.00 94.31 310 ALA A CA 1
ATOM 2342 C C . ALA A 1 310 ? -29.533 4.282 62.524 1.00 94.31 310 ALA A C 1
ATOM 2344 O O . ALA A 1 310 ? -29.321 4.538 61.338 1.00 94.31 310 ALA A O 1
ATOM 2345 N N . GLU A 1 311 ? -28.570 3.808 63.318 1.00 96.12 311 GLU A N 1
ATOM 2346 C CA . GLU A 1 311 ? -27.189 3.618 62.864 1.00 96.12 311 GLU A CA 1
ATOM 2347 C C . GLU A 1 311 ? -27.063 2.532 61.781 1.00 96.12 311 GLU A C 1
ATOM 2349 O O . GLU A 1 311 ? -26.445 2.764 60.742 1.00 96.12 311 GLU A O 1
ATOM 2354 N N . ALA A 1 312 ? -27.744 1.391 61.931 1.00 93.31 312 ALA A N 1
ATOM 2355 C CA . ALA A 1 312 ? -27.798 0.351 60.897 1.00 93.31 312 ALA A CA 1
ATOM 2356 C C . ALA A 1 312 ? -28.516 0.791 59.601 1.00 93.31 312 ALA A C 1
ATOM 2358 O O . ALA A 1 312 ? -28.401 0.115 58.572 1.00 93.31 312 ALA A O 1
ATOM 2359 N N . SER A 1 313 ? -29.277 1.889 59.642 1.00 93.50 313 SER A N 1
ATOM 2360 C CA . SER A 1 313 ? -29.877 2.526 58.462 1.00 93.50 313 SER A CA 1
ATOM 2361 C C . SER A 1 313 ? -28.906 3.527 57.827 1.00 93.50 313 SER A C 1
ATOM 2363 O O . SER A 1 313 ? -28.728 3.506 56.610 1.00 93.50 313 SER A O 1
ATOM 2365 N N . ARG A 1 314 ? -28.193 4.321 58.641 1.00 97.06 314 ARG A N 1
ATOM 2366 C CA . ARG A 1 314 ? -27.115 5.224 58.196 1.00 97.06 314 ARG A CA 1
ATOM 2367 C C . ARG A 1 314 ? -26.001 4.465 57.468 1.00 97.06 314 ARG A C 1
ATOM 2369 O O . ARG A 1 314 ? -25.689 4.791 56.327 1.00 97.06 314 ARG A O 1
ATOM 2376 N N . LEU A 1 315 ? -25.483 3.397 58.079 1.00 96.06 315 LEU A N 1
ATOM 2377 C CA . LEU A 1 315 ? -24.436 2.547 57.495 1.00 96.06 315 LEU A CA 1
ATOM 2378 C C . LEU A 1 315 ? -24.885 1.858 56.195 1.00 96.06 315 LEU A C 1
ATOM 2380 O O . LEU A 1 315 ? -24.067 1.622 55.307 1.00 96.06 315 LEU A O 1
ATOM 2384 N N . ARG A 1 316 ? -26.184 1.552 56.051 1.00 95.62 316 ARG A N 1
ATOM 2385 C CA . ARG A 1 316 ? -26.745 1.044 54.789 1.00 95.62 316 ARG A CA 1
ATOM 2386 C C . ARG A 1 316 ? -26.720 2.102 53.690 1.00 95.62 316 ARG A C 1
ATOM 2388 O O . ARG A 1 316 ? -26.234 1.795 52.607 1.00 95.62 316 ARG A O 1
ATOM 2395 N N . GLY A 1 317 ? -27.141 3.331 53.990 1.00 95.12 317 GLY A N 1
ATOM 2396 C CA . GLY A 1 317 ? -27.033 4.456 53.057 1.00 95.12 317 GLY A CA 1
ATOM 2397 C C . GLY A 1 317 ? -25.588 4.712 52.611 1.00 95.12 317 GLY A C 1
ATOM 2398 O O . GLY A 1 317 ? -25.330 4.840 51.420 1.00 95.12 317 GLY A O 1
ATOM 2399 N N . GLU A 1 318 ? -24.629 4.680 53.541 1.00 97.12 318 GLU A N 1
ATOM 2400 C CA . GLU A 1 318 ? -23.191 4.822 53.241 1.00 97.12 318 GLU A CA 1
ATOM 2401 C C . GLU A 1 318 ? -22.646 3.668 52.377 1.00 97.12 318 GLU A C 1
ATOM 2403 O O . GLU A 1 318 ? -21.826 3.873 51.483 1.00 97.12 318 GLU A O 1
ATOM 2408 N N . CYS A 1 319 ? -23.134 2.442 52.582 1.00 94.25 319 CYS A N 1
ATOM 2409 C CA . CYS A 1 319 ? -22.810 1.307 51.717 1.00 94.25 319 CYS A CA 1
ATOM 2410 C C . CYS A 1 319 ? -23.433 1.429 50.315 1.00 94.25 319 CYS A C 1
ATOM 2412 O O . CYS A 1 319 ? -22.845 0.958 49.340 1.00 94.25 319 CYS A O 1
ATOM 2414 N N . GLU A 1 320 ? -24.616 2.029 50.189 1.00 95.44 320 GLU A N 1
ATOM 2415 C CA . GLU A 1 320 ? -25.287 2.265 48.908 1.00 95.44 320 GLU A CA 1
ATOM 2416 C C . GLU A 1 320 ? -24.598 3.374 48.101 1.00 95.44 320 GLU A C 1
ATOM 2418 O O . GLU A 1 320 ? -24.340 3.173 46.911 1.00 95.44 320 GLU A O 1
ATOM 2423 N N . THR A 1 321 ? -24.192 4.481 48.735 1.00 95.31 321 THR A N 1
ATOM 2424 C CA . THR A 1 321 ? -23.404 5.532 48.068 1.00 95.31 321 THR A CA 1
ATOM 2425 C C . THR A 1 321 ? -22.036 5.014 47.628 1.00 95.31 321 THR A C 1
ATOM 2427 O O . THR A 1 321 ? -21.685 5.163 46.458 1.00 95.31 321 THR A O 1
ATOM 2430 N N . ALA A 1 322 ? -21.309 4.293 48.490 1.00 95.12 322 ALA A N 1
ATOM 2431 C CA . ALA A 1 322 ? -20.025 3.686 48.131 1.00 95.12 322 ALA A CA 1
ATOM 2432 C C . ALA A 1 322 ? -20.147 2.671 46.973 1.00 95.12 322 ALA A C 1
ATOM 2434 O O . ALA A 1 322 ? -19.269 2.588 46.111 1.00 95.12 322 ALA A O 1
ATOM 2435 N N . ARG A 1 323 ? -21.253 1.913 46.896 1.00 95.44 323 ARG A N 1
ATOM 2436 C CA . ARG A 1 323 ? -21.547 1.025 45.753 1.00 95.44 323 ARG A CA 1
ATOM 2437 C C . ARG A 1 323 ? -21.839 1.801 44.471 1.00 95.44 323 ARG A C 1
ATOM 2439 O O . ARG A 1 323 ? -21.403 1.364 43.403 1.00 95.44 323 ARG A O 1
ATOM 2446 N N . ALA A 1 324 ? -22.551 2.924 44.554 1.00 94.88 324 ALA A N 1
ATOM 2447 C CA . ALA A 1 324 ? -22.813 3.788 43.406 1.00 94.88 324 ALA A CA 1
ATOM 2448 C C . ALA A 1 324 ? -21.512 4.409 42.870 1.00 94.88 324 ALA A C 1
ATOM 2450 O O . ALA A 1 324 ? -21.245 4.327 41.672 1.00 94.88 324 ALA A O 1
ATOM 2451 N N . GLU A 1 325 ? -20.651 4.928 43.749 1.00 96.56 325 GLU A N 1
ATOM 2452 C CA . GLU A 1 325 ? -19.331 5.464 43.389 1.00 96.56 325 GLU A CA 1
ATOM 2453 C C . GLU A 1 325 ? -18.419 4.396 42.775 1.00 96.56 325 GLU A C 1
ATOM 2455 O O . GLU A 1 325 ? -17.868 4.606 41.695 1.00 96.56 325 GLU A O 1
ATOM 2460 N N . ALA A 1 326 ? -18.324 3.211 43.388 1.00 94.19 326 ALA A N 1
ATOM 2461 C CA . ALA A 1 326 ? -17.558 2.095 42.833 1.00 94.19 326 ALA A CA 1
ATOM 2462 C C . ALA A 1 326 ? -18.083 1.648 41.456 1.00 94.19 326 ALA A C 1
ATOM 2464 O O . ALA A 1 326 ? -17.301 1.242 40.596 1.00 94.19 326 ALA A O 1
ATOM 2465 N N . SER A 1 327 ? -19.395 1.737 41.221 1.00 93.81 3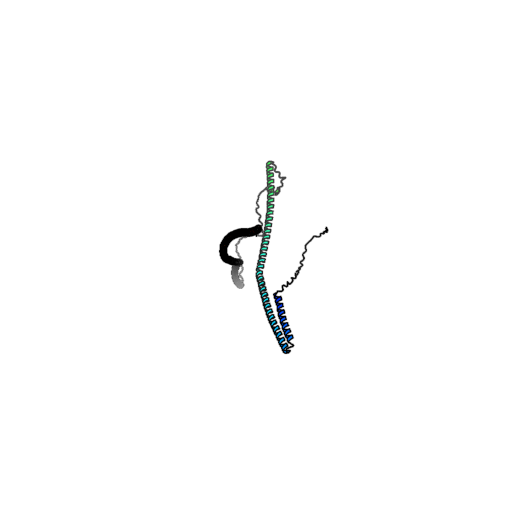27 SER A N 1
ATOM 2466 C CA . SER A 1 327 ? -20.000 1.446 39.915 1.00 93.81 327 SER A CA 1
ATOM 2467 C C . SER A 1 327 ? -19.672 2.532 38.885 1.00 93.81 327 SER A C 1
ATOM 2469 O O . SER A 1 327 ? -19.321 2.203 37.752 1.00 93.81 327 SER A O 1
ATOM 2471 N N . ARG A 1 328 ? -19.692 3.812 39.287 1.00 97.06 328 ARG A N 1
ATOM 2472 C CA . ARG A 1 328 ? -19.306 4.947 38.434 1.00 97.06 328 ARG A CA 1
ATOM 2473 C C . ARG A 1 328 ? -17.837 4.860 38.018 1.00 97.06 328 ARG A C 1
ATOM 2475 O O . ARG A 1 328 ? -17.547 4.900 36.827 1.00 97.06 328 ARG A O 1
ATOM 2482 N N . LEU A 1 329 ? -16.932 4.625 38.972 1.00 96.06 329 LEU A N 1
ATOM 2483 C CA . LEU A 1 329 ? -15.497 4.451 38.718 1.00 96.06 329 LEU A CA 1
ATOM 2484 C C . LEU A 1 329 ? -15.208 3.243 37.813 1.00 96.06 329 LEU A C 1
ATOM 2486 O O . LEU A 1 329 ? -14.351 3.325 36.940 1.00 96.06 329 LEU A O 1
ATOM 2490 N N . ARG A 1 330 ? -15.945 2.131 37.951 1.00 95.00 330 ARG A N 1
ATOM 2491 C CA . ARG A 1 330 ? -15.837 0.996 37.012 1.00 95.00 330 ARG A CA 1
ATOM 2492 C C . ARG A 1 330 ? -16.251 1.376 35.590 1.00 95.00 330 ARG A C 1
ATOM 2494 O O . ARG A 1 330 ? -15.593 0.926 34.655 1.00 95.00 330 ARG A O 1
ATOM 2501 N N . GLY A 1 331 ? -17.297 2.192 35.436 1.00 95.12 331 GLY A N 1
ATOM 2502 C CA . GLY A 1 331 ? -17.714 2.750 34.147 1.00 95.12 331 GLY A CA 1
ATOM 2503 C C . GLY A 1 331 ? -16.654 3.677 33.547 1.00 95.12 331 GLY A C 1
ATOM 2504 O O . GLY A 1 331 ? -16.253 3.486 32.404 1.00 95.12 331 GLY A O 1
ATOM 2505 N N . GLU A 1 332 ? -16.117 4.607 34.341 1.00 96.88 332 GLU A N 1
ATOM 2506 C CA . GLU A 1 332 ? -15.009 5.488 33.940 1.00 96.88 332 GLU A CA 1
ATOM 2507 C C . GLU A 1 332 ? -13.774 4.676 33.501 1.00 96.88 332 GLU A C 1
ATOM 2509 O O . GLU A 1 332 ? -13.220 4.918 32.430 1.00 96.88 332 GLU A O 1
ATOM 2514 N N . CYS A 1 333 ? -13.382 3.643 34.257 1.00 93.38 333 CYS A N 1
ATOM 2515 C CA . CYS A 1 333 ? -12.295 2.737 33.874 1.00 93.38 333 CYS A CA 1
ATOM 2516 C C . CYS A 1 333 ? -12.594 1.899 32.619 1.00 93.38 333 CYS A C 1
ATOM 2518 O O . CYS A 1 333 ? -11.652 1.499 31.939 1.00 93.38 333 CYS A O 1
ATOM 2520 N N . ALA A 1 334 ? -13.858 1.588 32.317 1.00 94.38 334 ALA A N 1
ATOM 2521 C CA . ALA A 1 334 ? -14.224 0.893 31.084 1.00 94.38 334 ALA A CA 1
ATOM 2522 C C . ALA A 1 334 ? -14.038 1.814 29.869 1.00 94.38 334 ALA A C 1
ATOM 2524 O O . ALA A 1 334 ? -13.307 1.450 28.952 1.00 94.38 334 ALA A O 1
ATOM 2525 N N . VAL A 1 335 ? -14.574 3.038 29.934 1.00 96.19 335 VAL A N 1
ATOM 2526 C CA . VAL A 1 335 ? -14.408 4.065 28.890 1.00 96.19 335 VAL A CA 1
ATOM 2527 C C . VAL A 1 335 ? -12.931 4.420 28.681 1.00 96.19 335 VAL A C 1
ATOM 2529 O O . VAL A 1 335 ? -12.488 4.591 27.551 1.00 96.19 335 VAL A O 1
ATOM 2532 N N . LEU A 1 336 ? -12.128 4.504 29.747 1.00 95.00 336 LEU A N 1
ATOM 2533 C CA . LEU A 1 336 ? -10.688 4.753 29.611 1.00 95.00 336 LEU A CA 1
ATOM 2534 C C . LEU A 1 336 ? -9.936 3.592 28.942 1.00 95.00 336 LEU A C 1
ATOM 2536 O O . LEU A 1 336 ? -8.988 3.856 28.209 1.00 95.00 336 LEU A O 1
ATOM 2540 N N . ARG A 1 337 ? -10.349 2.332 29.150 1.00 95.19 337 ARG A N 1
ATOM 2541 C CA . ARG A 1 337 ? -9.767 1.180 28.435 1.00 95.19 337 ARG A CA 1
ATOM 2542 C C . ARG A 1 337 ? -10.158 1.160 26.962 1.00 95.19 337 ARG A C 1
ATOM 2544 O O . ARG A 1 337 ? -9.298 0.917 26.130 1.00 95.19 337 ARG A O 1
ATOM 2551 N N . GLU A 1 338 ? -11.416 1.455 26.652 1.00 95.50 338 GLU A N 1
ATOM 2552 C CA . GLU A 1 338 ? -11.905 1.564 25.273 1.00 95.50 338 GLU A CA 1
ATOM 2553 C C . GLU A 1 338 ? -11.119 2.639 24.508 1.00 95.50 338 GLU A C 1
ATOM 2555 O O . GLU A 1 338 ? -10.493 2.344 23.493 1.00 95.50 338 GLU A O 1
ATOM 2560 N N . ARG A 1 339 ? -10.992 3.842 25.082 1.00 96.31 339 ARG A N 1
ATOM 2561 C CA . ARG A 1 339 ? -10.192 4.933 24.498 1.00 96.31 339 ARG A CA 1
ATOM 2562 C C . ARG A 1 339 ? -8.702 4.601 24.394 1.00 96.31 339 ARG A C 1
ATOM 2564 O O . ARG A 1 339 ? -8.063 5.035 23.442 1.00 96.31 339 ARG A O 1
ATOM 2571 N N . ALA A 1 340 ? -8.145 3.829 25.331 1.00 94.31 340 ALA A N 1
ATOM 2572 C CA . ALA A 1 340 ? -6.776 3.326 25.212 1.00 94.31 340 ALA A CA 1
ATOM 2573 C C . ALA A 1 340 ? -6.639 2.389 23.998 1.00 94.31 340 ALA A C 1
ATOM 2575 O O . ALA A 1 340 ? -5.775 2.630 23.157 1.00 94.31 340 ALA A O 1
ATOM 2576 N N . SER A 1 341 ? -7.546 1.418 23.834 1.00 94.69 341 SER A N 1
ATOM 2577 C CA . SER A 1 341 ? -7.545 0.525 22.665 1.00 94.69 341 SER A CA 1
ATOM 2578 C C . SER A 1 341 ? -7.789 1.257 21.338 1.00 94.69 341 SER A C 1
ATOM 2580 O O . SER A 1 341 ? -7.144 0.942 20.342 1.00 94.69 341 SER A O 1
ATOM 2582 N N . GLU A 1 342 ? -8.639 2.290 21.313 1.00 96.00 342 GLU A N 1
ATOM 2583 C CA . GLU A 1 342 ? -8.797 3.169 20.145 1.00 96.00 342 GLU A CA 1
ATOM 2584 C C . GLU A 1 342 ? -7.479 3.879 19.803 1.00 96.00 342 GLU A C 1
ATOM 2586 O O . GLU A 1 342 ? -7.091 3.939 18.635 1.00 96.00 342 GLU A O 1
ATOM 2591 N N . THR A 1 343 ? -6.761 4.396 20.811 1.00 95.06 343 THR A N 1
ATOM 2592 C CA . THR A 1 343 ? -5.458 5.032 20.576 1.00 95.06 343 THR A CA 1
ATOM 2593 C C . THR A 1 343 ? -4.394 4.036 20.124 1.00 95.06 343 THR A C 1
ATOM 2595 O O . THR A 1 343 ? -3.642 4.366 19.211 1.00 95.06 343 THR A O 1
ATOM 2598 N N . GLU A 1 344 ? -4.360 2.819 20.670 1.00 95.56 344 GLU A N 1
ATOM 2599 C CA . GLU A 1 344 ? -3.447 1.747 20.244 1.00 95.56 344 GLU A CA 1
ATOM 2600 C C . GLU A 1 344 ? -3.683 1.379 18.769 1.00 95.56 344 GLU A C 1
ATOM 2602 O O . GLU A 1 344 ? -2.751 1.460 17.970 1.00 95.56 344 GLU A O 1
ATOM 2607 N N . LEU A 1 345 ? -4.934 1.143 18.358 1.00 95.56 345 LEU A N 1
ATOM 2608 C CA . LEU A 1 345 ? -5.296 0.915 16.950 1.00 95.56 345 LEU A CA 1
ATOM 2609 C C . LEU A 1 345 ? -4.948 2.120 16.050 1.00 95.56 345 LEU A C 1
ATOM 2611 O O . LEU A 1 345 ? -4.522 1.958 14.901 1.00 95.56 345 LEU A O 1
ATOM 2615 N N . SER A 1 346 ? -5.087 3.351 16.557 1.00 95.81 346 SER A N 1
ATOM 2616 C CA . SER A 1 346 ? 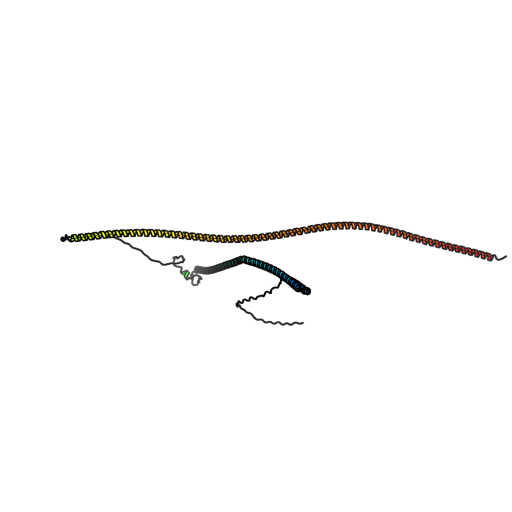-4.680 4.559 15.822 1.00 95.81 346 SER A CA 1
ATOM 2617 C C . SER A 1 346 ? -3.155 4.667 15.658 1.00 95.81 346 SER A C 1
ATOM 2619 O O . SER A 1 346 ? -2.675 5.160 14.636 1.00 95.81 346 SER A O 1
ATOM 2621 N N . HIS A 1 347 ? -2.385 4.158 16.624 1.00 96.25 347 HIS A N 1
ATOM 2622 C CA . HIS A 1 347 ? -0.930 4.080 16.544 1.00 96.25 347 HIS A CA 1
ATOM 2623 C C . HIS A 1 347 ? -0.489 2.986 15.567 1.00 96.25 347 HIS A C 1
ATOM 2625 O O . HIS A 1 347 ? 0.301 3.279 14.674 1.00 96.25 347 HIS A O 1
ATOM 2631 N N . GLU A 1 348 ? -1.063 1.782 15.638 1.00 95.25 348 GLU A N 1
ATOM 2632 C CA . GLU A 1 348 ? -0.774 0.684 14.700 1.00 95.25 348 GLU A CA 1
ATOM 2633 C C . GLU A 1 348 ? -1.067 1.069 13.240 1.00 95.25 348 GLU A C 1
ATOM 2635 O O . GLU A 1 348 ? -0.267 0.804 12.338 1.00 95.25 348 GLU A O 1
ATOM 2640 N N . THR A 1 349 ? -2.193 1.746 12.989 1.00 96.69 349 THR A N 1
ATOM 2641 C CA . THR A 1 349 ? -2.543 2.233 11.642 1.00 96.69 349 THR A CA 1
ATOM 2642 C C . THR A 1 349 ? -1.623 3.362 11.166 1.00 96.69 349 THR A C 1
ATOM 2644 O O . THR A 1 349 ? -1.277 3.407 9.981 1.00 96.69 349 THR A O 1
ATOM 2647 N N . CYS A 1 350 ? -1.163 4.235 12.070 1.00 95.62 350 CYS A N 1
ATOM 2648 C CA . CYS A 1 350 ? -0.149 5.247 11.769 1.00 95.62 350 CYS A CA 1
ATOM 2649 C C . CYS A 1 350 ? 1.208 4.604 11.431 1.00 95.62 350 CYS A C 1
ATOM 2651 O O . CYS A 1 350 ? 1.794 4.919 10.394 1.00 95.62 350 CYS A O 1
ATOM 2653 N N . ASP A 1 351 ? 1.672 3.639 12.228 1.00 97.38 351 ASP A N 1
ATOM 2654 C CA . ASP A 1 351 ? 2.926 2.916 11.996 1.00 97.38 351 ASP A CA 1
ATOM 2655 C C . ASP A 1 351 ? 2.893 2.132 10.677 1.00 97.38 351 ASP A C 1
ATOM 2657 O O . ASP A 1 351 ? 3.856 2.170 9.905 1.00 97.38 351 ASP A O 1
ATOM 2661 N N . ALA A 1 352 ? 1.767 1.495 10.341 1.00 96.00 352 ALA A N 1
ATOM 2662 C CA . ALA A 1 352 ? 1.574 0.846 9.045 1.00 96.00 352 ALA A CA 1
ATOM 2663 C C . ALA A 1 352 ? 1.669 1.842 7.868 1.00 96.00 352 ALA A C 1
ATOM 2665 O O . ALA A 1 352 ? 2.268 1.529 6.829 1.00 96.00 352 ALA A O 1
ATOM 2666 N N . ALA A 1 353 ? 1.130 3.057 8.026 1.00 96.56 353 ALA A N 1
ATOM 2667 C CA . ALA A 1 353 ? 1.247 4.127 7.035 1.00 96.56 353 ALA A CA 1
ATOM 2668 C C . ALA A 1 353 ? 2.689 4.659 6.919 1.00 96.56 353 ALA A C 1
ATOM 2670 O O . ALA A 1 353 ? 3.187 4.837 5.804 1.00 96.56 353 ALA A O 1
ATOM 2671 N N . VAL A 1 354 ? 3.401 4.833 8.037 1.00 97.19 354 VAL A N 1
ATOM 2672 C CA . VAL A 1 354 ? 4.821 5.227 8.059 1.00 97.19 354 VAL A CA 1
ATOM 2673 C C . VAL A 1 354 ? 5.690 4.172 7.372 1.00 97.19 354 VAL A C 1
ATOM 2675 O O . VAL A 1 354 ? 6.488 4.513 6.499 1.00 97.19 354 VAL A O 1
ATOM 2678 N N . GLN A 1 355 ? 5.498 2.884 7.673 1.00 96.81 355 GLN A N 1
ATOM 2679 C CA . GLN A 1 355 ? 6.210 1.788 7.003 1.00 96.81 355 GLN A CA 1
ATOM 2680 C C . GLN A 1 355 ? 5.929 1.743 5.495 1.00 96.81 355 GLN A C 1
ATOM 2682 O O . GLN A 1 355 ? 6.818 1.409 4.707 1.00 96.81 355 GLN A O 1
ATOM 2687 N N . ARG A 1 356 ? 4.704 2.081 5.071 1.00 97.62 356 ARG A N 1
ATOM 2688 C CA . ARG A 1 356 ? 4.349 2.196 3.653 1.00 97.62 356 ARG A CA 1
ATOM 2689 C C . ARG A 1 356 ? 5.103 3.337 2.974 1.00 97.62 356 ARG A C 1
ATOM 2691 O O . ARG A 1 356 ? 5.764 3.086 1.969 1.00 97.62 356 ARG A O 1
ATOM 2698 N N . LEU A 1 357 ? 5.072 4.539 3.547 1.00 97.06 357 LEU A N 1
ATOM 2699 C CA . LEU A 1 357 ? 5.813 5.694 3.030 1.00 97.06 357 LEU A CA 1
ATOM 2700 C C . LEU A 1 357 ? 7.326 5.437 3.004 1.00 97.06 357 LEU A C 1
ATOM 2702 O O . LEU A 1 357 ? 8.004 5.842 2.064 1.00 97.06 357 LEU A O 1
ATOM 2706 N N . HIS A 1 358 ? 7.861 4.713 3.990 1.00 98.00 358 HIS A N 1
ATOM 2707 C CA . HIS A 1 358 ? 9.275 4.343 4.030 1.00 98.00 358 HIS A CA 1
ATOM 2708 C C . HIS A 1 358 ? 9.657 3.393 2.880 1.00 98.00 358 HIS A C 1
ATOM 2710 O O . HIS A 1 358 ? 10.691 3.587 2.241 1.00 98.00 358 HIS A O 1
ATOM 2716 N N . ARG A 1 359 ? 8.800 2.412 2.557 1.00 97.38 359 ARG A N 1
ATOM 2717 C CA . ARG A 1 359 ? 8.967 1.534 1.382 1.00 97.38 359 ARG A CA 1
ATOM 2718 C C . ARG A 1 359 ? 8.878 2.309 0.065 1.00 97.38 359 ARG A C 1
ATOM 2720 O O . ARG A 1 359 ? 9.729 2.122 -0.800 1.00 97.38 359 ARG A O 1
ATOM 2727 N N . GLU A 1 360 ? 7.898 3.201 -0.070 1.00 97.88 360 GLU A N 1
ATOM 2728 C CA . GLU A 1 360 ? 7.722 4.049 -1.259 1.00 97.88 360 GLU A CA 1
ATOM 2729 C C . GLU A 1 360 ? 8.927 4.994 -1.465 1.00 97.88 360 GLU A C 1
ATOM 2731 O O . GLU A 1 360 ? 9.438 5.110 -2.580 1.00 97.88 360 GLU A O 1
ATOM 2736 N N . LEU A 1 361 ? 9.466 5.584 -0.389 1.00 97.38 361 LEU A N 1
ATOM 2737 C CA . LEU A 1 361 ? 10.691 6.393 -0.421 1.00 97.38 361 LEU A CA 1
ATOM 2738 C C . LEU A 1 361 ? 11.929 5.568 -0.807 1.00 97.38 361 LEU A C 1
ATOM 2740 O O . LEU A 1 361 ? 12.749 6.028 -1.604 1.00 97.38 361 LEU A O 1
ATOM 2744 N N . HIS A 1 362 ? 12.077 4.354 -0.269 1.00 97.88 362 HIS A N 1
ATOM 2745 C CA . HIS A 1 362 ? 13.191 3.470 -0.616 1.00 97.88 362 HIS A CA 1
ATOM 2746 C C . HIS A 1 362 ? 13.184 3.073 -2.096 1.00 97.88 362 HIS A C 1
ATOM 2748 O O . HIS A 1 362 ? 14.245 3.089 -2.725 1.00 97.88 362 HIS A O 1
ATOM 2754 N N . GLU A 1 363 ? 12.016 2.775 -2.669 1.00 97.56 363 GLU A N 1
ATOM 2755 C CA . GLU A 1 363 ? 11.903 2.455 -4.095 1.00 97.56 363 GLU A CA 1
ATOM 2756 C C . GLU A 1 363 ? 12.146 3.690 -4.974 1.00 97.56 363 GLU A C 1
ATOM 2758 O O . GLU A 1 363 ? 12.889 3.608 -5.952 1.00 97.56 363 GLU A O 1
ATOM 2763 N N . ALA A 1 364 ? 11.646 4.870 -4.587 1.00 96.31 364 ALA A N 1
ATOM 2764 C CA . ALA A 1 364 ? 11.962 6.123 -5.278 1.00 96.31 364 ALA A CA 1
ATOM 2765 C C . ALA A 1 364 ? 13.476 6.426 -5.279 1.00 96.31 364 ALA A C 1
ATOM 2767 O O . ALA A 1 364 ? 14.031 6.831 -6.303 1.00 96.31 364 ALA A O 1
ATOM 2768 N N . LEU A 1 365 ? 14.173 6.171 -4.165 1.00 97.06 365 LEU A N 1
ATOM 2769 C CA . LEU A 1 365 ? 15.633 6.287 -4.081 1.00 97.06 365 LEU A CA 1
ATOM 2770 C C . LEU A 1 365 ? 16.358 5.230 -4.928 1.00 97.06 365 LEU A C 1
ATOM 2772 O O . LEU A 1 365 ? 17.395 5.543 -5.514 1.00 97.06 365 LEU A O 1
ATOM 2776 N N . ARG A 1 366 ? 15.830 4.001 -5.024 1.00 98.00 366 ARG A N 1
ATOM 2777 C CA . ARG A 1 366 ? 16.367 2.944 -5.899 1.00 98.00 366 ARG A CA 1
ATOM 2778 C C . ARG A 1 366 ? 16.280 3.365 -7.367 1.00 98.00 366 ARG A C 1
ATOM 2780 O O . ARG A 1 366 ? 17.303 3.396 -8.047 1.00 98.00 366 ARG A O 1
ATOM 2787 N N . ILE A 1 367 ? 15.094 3.786 -7.809 1.00 97.12 367 ILE A N 1
ATOM 2788 C CA . ILE A 1 367 ? 14.835 4.287 -9.167 1.00 97.12 367 ILE A CA 1
ATOM 2789 C C . ILE A 1 367 ? 15.715 5.507 -9.472 1.00 97.12 367 ILE A C 1
ATOM 2791 O O . ILE A 1 367 ? 16.307 5.580 -10.545 1.00 97.12 367 ILE A O 1
ATOM 2795 N N . SER A 1 368 ? 15.864 6.444 -8.529 1.00 95.44 368 SER A N 1
ATOM 2796 C CA . SER A 1 368 ? 16.719 7.623 -8.720 1.00 95.44 368 SER A CA 1
ATOM 2797 C C . SER A 1 368 ? 18.190 7.259 -8.942 1.00 95.44 368 SER A C 1
ATOM 2799 O O . SER A 1 368 ? 18.833 7.881 -9.786 1.00 95.44 368 SER A O 1
ATOM 2801 N N . ARG A 1 369 ? 18.735 6.269 -8.218 1.00 97.06 369 ARG A N 1
ATOM 2802 C CA . ARG A 1 369 ? 20.112 5.788 -8.442 1.00 97.06 369 ARG A CA 1
ATOM 2803 C C . ARG A 1 369 ? 20.252 5.119 -9.801 1.00 97.06 369 ARG A C 1
ATOM 2805 O O . ARG A 1 369 ? 21.176 5.445 -10.533 1.00 97.06 369 ARG A O 1
ATOM 2812 N N . GLU A 1 370 ? 19.312 4.250 -10.158 1.00 96.81 370 GLU A N 1
ATOM 2813 C CA . GLU A 1 370 ? 19.343 3.517 -11.426 1.00 96.81 370 GLU A CA 1
ATOM 2814 C C . GLU A 1 370 ? 19.209 4.463 -12.635 1.00 96.81 370 GLU A C 1
ATOM 2816 O O . GLU A 1 370 ? 19.943 4.336 -13.613 1.00 96.81 370 GLU A O 1
ATOM 2821 N N . LEU A 1 371 ? 18.373 5.505 -12.541 1.00 95.81 371 LEU A N 1
ATOM 2822 C CA . LEU A 1 371 ? 18.338 6.593 -13.525 1.00 95.81 371 LEU A CA 1
ATOM 2823 C C . LEU A 1 371 ? 19.654 7.380 -13.572 1.00 95.81 371 LEU A C 1
ATOM 2825 O O . LEU A 1 371 ? 20.095 7.767 -14.653 1.00 95.81 371 LEU A O 1
ATOM 2829 N N . GLN A 1 372 ? 20.307 7.610 -12.432 1.00 96.00 372 GLN A N 1
ATOM 2830 C CA . GLN A 1 372 ? 21.586 8.318 -12.393 1.00 96.00 372 GLN A CA 1
ATOM 2831 C C . GLN A 1 372 ? 22.732 7.478 -12.984 1.00 96.00 372 GLN A C 1
ATOM 2833 O O . GLN A 1 372 ? 23.570 8.029 -13.693 1.00 96.00 372 GLN A O 1
ATOM 2838 N N . GLU A 1 373 ? 22.723 6.156 -12.804 1.00 94.50 373 GLU A N 1
ATOM 2839 C CA . GLU A 1 373 ? 23.622 5.203 -13.476 1.00 94.50 373 GLU A CA 1
ATOM 2840 C C . GLU A 1 373 ? 23.349 5.109 -14.989 1.00 94.50 373 GLU A C 1
ATOM 2842 O O . GLU A 1 373 ? 24.279 5.050 -15.800 1.00 94.50 373 GLU A O 1
ATOM 2847 N N . GLN A 1 374 ? 22.083 5.186 -15.412 1.00 94.31 374 GLN A N 1
ATOM 2848 C CA . GLN A 1 374 ? 21.725 5.309 -16.830 1.00 94.31 374 GLN A CA 1
ATOM 2849 C C . GLN A 1 374 ? 22.190 6.643 -17.433 1.00 94.31 374 GLN A C 1
ATOM 2851 O O . GLN A 1 374 ? 22.607 6.678 -18.590 1.00 94.31 374 GLN A O 1
ATOM 2856 N N . ILE A 1 375 ? 22.159 7.741 -16.670 1.00 92.50 375 ILE A N 1
ATOM 2857 C CA . ILE A 1 375 ? 22.680 9.044 -17.109 1.00 92.50 375 ILE A CA 1
ATOM 2858 C C . ILE A 1 375 ? 24.208 9.014 -17.205 1.00 92.50 375 ILE A C 1
ATOM 2860 O O . ILE A 1 375 ? 24.742 9.461 -18.219 1.00 92.50 375 ILE A O 1
ATOM 2864 N N . THR A 1 376 ? 24.927 8.472 -16.214 1.00 91.50 376 THR A N 1
ATOM 2865 C CA . THR A 1 376 ? 26.399 8.414 -16.263 1.00 91.50 376 THR A CA 1
ATOM 2866 C C . THR A 1 376 ? 26.884 7.516 -17.399 1.00 91.50 376 THR A C 1
ATOM 2868 O O . THR A 1 376 ? 27.711 7.958 -18.197 1.00 91.50 376 THR A O 1
ATOM 2871 N N . SER A 1 377 ? 26.314 6.318 -17.560 1.00 87.75 377 SER A N 1
ATOM 2872 C CA . SER A 1 377 ? 26.634 5.420 -18.681 1.00 87.75 377 SER A CA 1
ATOM 2873 C C . SER A 1 377 ? 26.309 6.048 -20.043 1.00 87.75 377 SER A C 1
ATOM 2875 O O . SER A 1 377 ? 27.176 6.081 -20.919 1.00 87.75 377 SER A O 1
ATOM 2877 N N . ARG A 1 378 ? 25.125 6.660 -20.214 1.00 84.44 378 ARG A N 1
ATOM 2878 C CA . ARG A 1 378 ? 24.807 7.424 -21.435 1.00 84.44 378 ARG A CA 1
ATOM 2879 C C . ARG A 1 378 ? 25.731 8.616 -21.654 1.00 84.44 378 ARG A C 1
ATOM 2881 O O . ARG A 1 378 ? 26.001 8.919 -22.805 1.00 84.44 378 ARG A O 1
ATOM 2888 N N . SER A 1 379 ? 26.237 9.273 -20.610 1.00 80.88 379 SER A N 1
ATOM 2889 C CA . SER A 1 379 ? 27.189 10.388 -20.744 1.00 80.88 379 SER A CA 1
ATOM 2890 C C . SER A 1 379 ? 28.618 9.947 -21.090 1.00 80.88 379 SER A C 1
ATOM 2892 O O . SER A 1 379 ? 29.363 10.725 -21.679 1.00 80.88 379 SER A O 1
ATOM 2894 N N . ALA A 1 380 ? 28.984 8.692 -20.803 1.00 76.19 380 ALA A N 1
ATOM 2895 C CA . ALA A 1 380 ? 30.270 8.119 -21.198 1.00 76.19 380 ALA A CA 1
ATOM 2896 C C . ALA A 1 380 ? 30.317 7.768 -22.698 1.00 76.19 380 ALA A C 1
ATOM 2898 O O . ALA A 1 380 ? 31.344 7.970 -23.342 1.00 76.19 380 ALA A O 1
ATOM 2899 N N . THR A 1 381 ? 29.201 7.308 -23.279 1.00 77.12 381 THR A N 1
ATOM 2900 C CA . THR A 1 381 ? 29.135 6.972 -24.718 1.00 77.12 381 THR A CA 1
ATOM 2901 C C . THR A 1 381 ? 29.515 8.123 -25.675 1.00 77.12 381 THR A C 1
ATOM 2903 O O . THR A 1 381 ? 30.403 7.904 -26.497 1.00 77.12 381 THR A O 1
ATOM 2906 N N . PRO A 1 382 ? 29.002 9.371 -25.555 1.00 71.69 382 PRO A N 1
ATOM 2907 C CA . PRO A 1 382 ? 29.396 10.465 -26.439 1.00 71.69 382 PRO A CA 1
ATOM 2908 C C . PRO A 1 382 ? 30.837 10.939 -26.222 1.00 71.69 382 PRO A C 1
ATOM 2910 O O . PRO A 1 382 ? 31.367 11.608 -27.102 1.00 71.69 382 PRO A O 1
ATOM 2913 N N . LEU A 1 383 ? 31.486 10.616 -25.093 1.00 71.94 383 LEU A N 1
ATOM 2914 C CA . LEU A 1 383 ? 32.920 10.878 -24.915 1.00 71.94 383 LEU A CA 1
ATOM 2915 C C . LEU A 1 383 ? 33.748 9.919 -25.779 1.00 71.94 383 LEU A C 1
ATOM 2917 O O . LEU A 1 383 ? 34.605 10.377 -26.529 1.00 71.94 383 LEU A O 1
ATOM 2921 N N . GLN A 1 384 ? 33.420 8.622 -25.766 1.00 75.06 384 GLN A N 1
ATOM 2922 C CA . GLN A 1 384 ? 34.046 7.631 -26.651 1.00 75.06 384 GLN A CA 1
ATOM 2923 C C . GLN A 1 384 ? 33.759 7.923 -28.133 1.00 75.06 384 GLN A C 1
ATOM 2925 O O . GLN A 1 384 ? 34.663 7.851 -28.966 1.00 75.06 384 GLN A O 1
ATOM 2930 N N . ASP A 1 385 ? 32.529 8.324 -28.472 1.00 79.31 385 ASP A N 1
ATOM 2931 C CA . ASP A 1 385 ? 32.195 8.737 -29.839 1.00 79.31 385 ASP A CA 1
ATOM 2932 C C . ASP A 1 385 ? 32.933 10.023 -30.246 1.00 79.31 385 ASP A C 1
ATOM 2934 O O . ASP A 1 385 ? 33.383 10.130 -31.387 1.00 79.31 385 ASP A O 1
ATOM 2938 N N . ALA A 1 386 ? 33.110 10.993 -29.339 1.00 79.75 386 ALA A N 1
ATOM 2939 C CA . ALA A 1 386 ? 33.872 12.214 -29.608 1.00 79.75 386 ALA A CA 1
ATOM 2940 C C . ALA A 1 386 ? 35.368 11.931 -29.817 1.00 79.75 386 ALA A C 1
ATOM 2942 O O . ALA A 1 386 ? 35.964 12.489 -30.742 1.00 79.75 386 ALA A O 1
ATOM 2943 N N . GLU A 1 387 ? 35.962 11.036 -29.023 1.00 82.94 387 GLU A N 1
ATOM 2944 C CA . GLU A 1 387 ? 37.329 10.545 -29.222 1.00 82.94 387 GLU A CA 1
ATOM 2945 C C . GLU A 1 387 ? 37.461 9.875 -30.600 1.00 82.94 387 GLU A C 1
ATOM 2947 O O . GLU A 1 387 ? 38.267 10.324 -31.420 1.00 82.94 387 GLU A O 1
ATOM 2952 N N . ALA A 1 388 ? 36.583 8.924 -30.934 1.00 82.38 388 ALA A N 1
ATOM 2953 C CA . ALA A 1 388 ? 36.577 8.242 -32.232 1.00 82.38 388 ALA A CA 1
ATOM 2954 C C . ALA A 1 388 ? 36.309 9.187 -33.426 1.00 82.38 388 ALA A C 1
ATOM 2956 O O . ALA A 1 388 ? 36.834 8.981 -34.525 1.00 82.38 388 ALA A O 1
ATOM 2957 N N . VAL A 1 389 ? 35.500 10.238 -33.249 1.00 85.81 389 VAL A N 1
ATOM 2958 C CA . VAL A 1 389 ? 35.301 11.300 -34.252 1.00 85.81 389 VAL A CA 1
ATOM 2959 C C . VAL A 1 389 ? 36.552 12.170 -34.386 1.00 85.81 389 VAL A C 1
ATOM 2961 O O . VAL A 1 389 ? 36.885 12.572 -35.504 1.00 85.81 389 VAL A O 1
ATOM 2964 N N . SER A 1 390 ? 37.279 12.433 -33.297 1.00 87.62 390 SER A N 1
ATOM 2965 C CA . SER A 1 390 ? 38.533 13.192 -33.333 1.00 87.62 390 SER A CA 1
ATOM 2966 C C . SER A 1 390 ? 39.637 12.434 -34.082 1.00 87.62 390 SER A C 1
ATOM 2968 O O . SER A 1 390 ? 40.259 13.009 -34.978 1.00 87.62 390 SER A O 1
ATOM 2970 N N . GLU A 1 391 ? 39.789 11.128 -33.834 1.00 90.88 391 GLU A N 1
ATOM 2971 C CA . GLU A 1 391 ? 40.719 10.245 -34.550 1.00 90.88 391 GLU A CA 1
ATOM 2972 C C . GLU A 1 391 ? 40.400 10.194 -36.048 1.00 90.88 391 GLU A C 1
ATOM 2974 O O . GLU A 1 391 ? 41.260 10.464 -36.891 1.00 90.88 391 GLU A O 1
ATOM 2979 N N . LYS A 1 392 ? 39.130 9.952 -36.402 1.00 91.00 392 LYS A N 1
ATOM 2980 C CA . LYS A 1 392 ? 38.671 9.977 -37.801 1.00 91.00 392 LYS A CA 1
ATOM 2981 C C . LYS A 1 392 ? 38.906 11.341 -38.454 1.00 91.00 392 LYS A C 1
ATOM 2983 O O . LYS A 1 392 ? 39.271 11.396 -39.625 1.00 91.00 392 LYS A O 1
ATOM 2988 N N . SER A 1 393 ? 38.752 12.438 -37.713 1.00 92.81 393 SER A N 1
ATOM 2989 C CA . SER A 1 393 ? 39.014 13.796 -38.213 1.00 92.81 393 SER A CA 1
ATOM 2990 C C . SER A 1 393 ? 40.504 14.070 -38.450 1.00 92.81 393 SER A C 1
ATOM 2992 O O . SER A 1 393 ? 40.842 14.832 -39.356 1.00 92.81 393 SER A O 1
ATOM 2994 N N . ILE A 1 394 ? 41.400 13.453 -37.671 1.00 92.31 394 ILE A N 1
ATOM 2995 C CA . ILE A 1 394 ? 42.851 13.487 -37.909 1.00 92.31 394 ILE A CA 1
ATOM 2996 C C . ILE A 1 394 ? 43.182 12.696 -39.180 1.00 92.31 394 ILE A C 1
ATOM 2998 O O . ILE A 1 394 ? 43.756 13.272 -40.103 1.00 92.31 394 ILE A O 1
ATOM 3002 N N . LEU A 1 395 ? 42.713 11.449 -39.291 1.00 93.69 395 LEU A N 1
ATOM 3003 C CA . LEU A 1 395 ? 42.928 10.599 -40.470 1.00 93.69 395 LEU A CA 1
ATOM 3004 C C . LEU A 1 395 ? 42.390 11.234 -41.763 1.00 93.69 395 LEU A C 1
ATOM 3006 O O . LEU A 1 395 ? 43.056 11.216 -42.795 1.00 93.69 395 LEU A O 1
ATOM 3010 N N . VAL A 1 396 ? 41.207 11.858 -41.726 1.00 94.19 396 VAL A N 1
ATOM 3011 C CA . VAL A 1 396 ? 40.656 12.595 -42.879 1.00 94.19 396 VAL A CA 1
ATOM 3012 C C . VAL A 1 396 ? 41.561 13.766 -43.276 1.00 94.19 396 VAL A C 1
ATOM 3014 O O . VAL A 1 396 ? 41.756 13.998 -44.469 1.00 94.19 396 VAL A O 1
ATOM 3017 N N . ARG A 1 397 ? 42.152 14.481 -42.311 1.00 94.50 397 ARG A N 1
ATOM 3018 C CA . ARG A 1 397 ? 43.084 15.590 -42.576 1.00 94.50 397 ARG A CA 1
ATOM 3019 C C . ARG A 1 397 ? 44.398 15.097 -43.191 1.00 94.50 397 ARG A C 1
ATOM 3021 O O . ARG A 1 397 ? 44.901 15.722 -44.121 1.00 94.50 397 ARG A O 1
ATOM 3028 N N . GLU A 1 398 ? 44.920 13.967 -42.722 1.00 94.69 398 GLU A N 1
ATOM 3029 C CA . GLU A 1 398 ? 46.112 13.315 -43.282 1.00 94.69 398 GLU A CA 1
ATOM 3030 C C . GLU A 1 398 ? 45.864 12.830 -44.717 1.00 94.69 398 GLU A C 1
ATOM 3032 O O . GLU A 1 398 ? 46.627 13.162 -45.625 1.00 94.69 398 GLU A O 1
ATOM 3037 N N . LEU A 1 399 ? 44.739 12.149 -44.965 1.00 94.44 399 LEU A N 1
ATOM 3038 C CA . LEU A 1 399 ? 44.325 11.728 -46.307 1.00 94.44 399 LEU A CA 1
ATOM 3039 C C . LEU A 1 399 ? 44.113 12.920 -47.254 1.00 94.44 399 LEU A C 1
ATOM 3041 O O . LEU A 1 399 ? 44.510 12.857 -48.417 1.00 94.44 399 LEU A O 1
ATOM 3045 N N . GLN A 1 400 ? 43.542 14.030 -46.774 1.00 94.81 400 GLN A N 1
ATOM 3046 C CA . GLN A 1 400 ? 43.450 15.277 -47.543 1.00 94.81 400 GLN A CA 1
ATOM 3047 C C . GLN A 1 400 ? 44.837 15.852 -47.874 1.00 94.81 400 GLN A C 1
ATOM 3049 O O . GLN A 1 400 ? 45.046 16.308 -48.999 1.00 94.81 400 GLN A O 1
ATOM 3054 N N . GLY A 1 401 ? 45.791 15.777 -46.941 1.00 94.81 401 GLY A N 1
ATOM 3055 C CA . GLY A 1 401 ? 47.195 16.128 -47.168 1.00 94.81 401 GLY A CA 1
ATOM 3056 C C . GLY A 1 401 ? 47.840 15.275 -48.264 1.00 94.81 401 GLY A C 1
ATOM 3057 O O . GLY A 1 401 ? 48.368 15.821 -49.232 1.00 94.81 401 GLY A O 1
ATOM 3058 N N . HIS A 1 402 ? 47.719 13.948 -48.177 1.00 95.69 402 HIS A N 1
ATOM 3059 C CA . HIS A 1 402 ? 48.235 13.019 -49.191 1.00 95.69 402 HIS A CA 1
ATOM 3060 C C . HIS A 1 402 ? 47.577 13.204 -50.569 1.00 95.69 402 HIS A C 1
ATOM 3062 O O . HIS A 1 402 ? 48.246 13.122 -51.600 1.00 95.69 402 HIS A O 1
ATOM 3068 N N . LEU A 1 403 ? 46.276 13.510 -50.617 1.00 94.69 403 LEU A N 1
ATOM 3069 C CA . LEU A 1 403 ? 45.591 13.857 -51.866 1.00 94.69 403 LEU A CA 1
ATOM 3070 C C . LEU A 1 403 ? 46.091 15.188 -52.445 1.00 94.69 403 LEU A C 1
ATOM 3072 O O . LEU A 1 403 ? 46.186 15.319 -53.665 1.00 94.69 403 LEU A O 1
ATOM 3076 N N . ALA A 1 404 ? 46.430 16.171 -51.607 1.00 94.31 404 ALA A N 1
ATOM 3077 C CA . ALA A 1 404 ? 47.011 17.432 -52.059 1.00 94.31 404 ALA A CA 1
ATOM 3078 C C . ALA A 1 404 ? 48.431 17.243 -52.624 1.00 94.31 404 ALA A C 1
ATOM 3080 O O . ALA A 1 404 ? 48.724 17.776 -53.697 1.00 94.31 404 ALA A O 1
ATOM 3081 N N . THR A 1 405 ? 49.285 16.439 -51.977 1.00 95.69 405 THR A N 1
ATOM 3082 C CA . THR A 1 405 ? 50.627 16.127 -52.501 1.00 95.69 405 THR A CA 1
ATOM 3083 C C . THR A 1 405 ? 50.549 15.335 -53.805 1.00 95.69 405 THR A C 1
ATOM 3085 O O . THR A 1 405 ? 51.197 15.713 -54.779 1.00 95.69 405 THR A O 1
ATOM 3088 N N . ALA A 1 406 ? 49.684 14.317 -53.886 1.00 93.44 406 ALA A N 1
ATOM 3089 C CA . ALA A 1 406 ? 49.479 13.543 -55.113 1.00 93.44 406 ALA A CA 1
ATOM 3090 C C . ALA A 1 406 ? 48.968 14.414 -56.278 1.00 93.44 406 ALA A C 1
ATOM 3092 O O . ALA A 1 406 ? 49.457 14.298 -57.400 1.00 93.44 406 ALA A O 1
ATOM 3093 N N . ARG A 1 407 ? 48.038 15.347 -56.020 1.00 96.06 407 ARG A N 1
ATOM 3094 C CA . ARG A 1 407 ? 47.581 16.328 -57.024 1.00 96.06 407 ARG A CA 1
ATOM 3095 C C . ARG A 1 407 ? 48.711 17.240 -57.504 1.00 96.06 407 ARG A C 1
ATOM 3097 O O . ARG A 1 407 ? 48.776 17.534 -58.695 1.00 96.06 407 ARG A O 1
ATOM 3104 N N . HIS A 1 408 ? 49.598 17.673 -56.607 1.00 96.00 408 HIS A N 1
ATOM 3105 C CA . HIS A 1 408 ? 50.761 18.478 -56.980 1.00 96.00 408 HIS A CA 1
ATOM 3106 C C . HIS A 1 408 ? 51.752 17.682 -57.845 1.00 96.00 408 HIS A C 1
ATOM 3108 O O . HIS A 1 408 ? 52.213 18.190 -58.865 1.00 96.00 408 HIS A O 1
ATOM 3114 N N . GLU A 1 409 ? 52.016 16.417 -57.507 1.00 95.75 409 GLU A N 1
ATOM 3115 C CA . GLU A 1 409 ? 52.827 15.524 -58.343 1.00 95.75 409 GLU A CA 1
ATOM 3116 C C . GLU A 1 409 ? 52.219 15.291 -59.731 1.00 95.75 409 GLU A C 1
ATOM 3118 O O . GLU A 1 409 ? 52.948 15.337 -60.721 1.00 95.75 409 GLU A O 1
ATOM 3123 N N . CYS A 1 410 ? 50.903 15.074 -59.828 1.00 93.56 410 CYS A N 1
ATOM 3124 C CA . CYS A 1 410 ? 50.211 14.980 -61.115 1.00 93.56 410 CYS A CA 1
ATOM 3125 C C . CYS A 1 410 ? 50.395 16.261 -61.937 1.00 93.56 410 CYS A C 1
ATOM 3127 O O . CYS A 1 410 ? 50.867 16.181 -63.065 1.00 93.56 410 CYS A O 1
ATOM 3129 N N . ALA A 1 411 ? 50.157 17.440 -61.352 1.00 95.50 411 ALA A N 1
ATOM 3130 C CA . ALA A 1 411 ? 50.341 18.716 -62.045 1.00 95.50 411 ALA A CA 1
ATOM 3131 C C . ALA A 1 411 ? 51.794 18.942 -62.520 1.00 95.50 411 ALA A C 1
ATOM 3133 O O . ALA A 1 411 ? 52.019 19.473 -63.610 1.00 95.50 411 ALA A O 1
ATOM 3134 N N . LEU A 1 412 ? 52.793 18.508 -61.739 1.00 95.62 412 LEU A N 1
ATOM 3135 C CA . LEU A 1 412 ? 54.199 18.518 -62.157 1.00 95.62 412 LEU A CA 1
ATOM 3136 C C . LEU A 1 412 ? 54.457 17.561 -63.331 1.00 95.62 412 LEU A C 1
ATOM 3138 O O . LEU A 1 412 ? 55.166 17.930 -64.268 1.00 95.62 412 LEU A O 1
ATOM 3142 N N . ARG A 1 413 ? 53.876 16.354 -63.312 1.00 94.88 413 ARG A N 1
ATOM 3143 C CA . ARG A 1 413 ? 53.977 15.384 -64.418 1.00 94.88 413 ARG A CA 1
ATOM 3144 C C . ARG A 1 413 ? 53.283 15.902 -65.681 1.00 94.88 413 ARG A C 1
ATOM 3146 O O . ARG A 1 413 ? 53.874 15.836 -66.750 1.00 94.88 413 ARG A O 1
ATOM 3153 N N . ASP A 1 414 ? 52.111 16.516 -65.578 1.00 96.44 414 ASP A N 1
ATOM 3154 C CA . ASP A 1 414 ? 51.418 17.120 -66.724 1.00 96.44 414 ASP A CA 1
ATOM 3155 C C . ASP A 1 414 ? 52.230 18.289 -67.319 1.00 96.44 414 ASP A C 1
ATOM 3157 O O . ASP A 1 414 ? 52.358 18.439 -68.540 1.00 96.44 414 ASP A O 1
ATOM 3161 N N . ALA A 1 415 ? 52.888 19.089 -66.472 1.00 95.06 415 ALA A N 1
ATOM 3162 C CA . ALA A 1 415 ? 53.809 20.131 -66.921 1.00 95.06 415 ALA A CA 1
ATOM 3163 C C . ALA A 1 415 ? 55.049 19.568 -67.649 1.00 95.06 415 ALA A C 1
ATOM 3165 O O . ALA A 1 415 ? 55.520 20.186 -68.612 1.00 95.06 415 ALA A O 1
ATOM 3166 N N . THR A 1 416 ? 55.576 18.400 -67.251 1.00 95.81 416 THR A N 1
ATOM 3167 C CA . THR A 1 416 ? 56.668 17.741 -67.993 1.00 95.81 416 THR A CA 1
ATOM 3168 C C . THR A 1 416 ? 56.177 17.084 -69.281 1.00 95.81 416 THR A C 1
ATOM 3170 O O . THR A 1 416 ? 56.841 17.243 -70.305 1.00 95.81 416 THR A O 1
ATOM 3173 N N . VAL A 1 417 ? 55.002 16.446 -69.285 1.00 96.44 417 VAL A N 1
ATOM 3174 C CA . VAL A 1 417 ? 54.373 15.875 -70.490 1.00 96.44 417 VAL A CA 1
ATOM 3175 C C . VAL A 1 417 ? 54.144 16.961 -71.537 1.00 96.44 417 VAL A C 1
ATOM 3177 O O . VAL A 1 417 ? 54.685 16.855 -72.634 1.00 96.44 417 VAL A O 1
ATOM 3180 N N . THR A 1 418 ? 53.488 18.073 -71.194 1.00 95.75 418 THR A N 1
ATOM 3181 C CA . THR A 1 418 ? 53.263 19.165 -72.163 1.00 95.75 418 THR A CA 1
ATOM 3182 C C . THR A 1 418 ? 54.562 19.807 -72.662 1.00 95.75 418 THR A C 1
ATOM 3184 O O . THR A 1 418 ? 54.590 20.376 -73.756 1.00 95.75 418 THR A O 1
ATOM 3187 N N . LYS A 1 419 ? 55.660 19.749 -71.891 1.00 96.00 419 LYS A N 1
ATOM 3188 C CA . LYS A 1 419 ? 56.995 20.174 -72.349 1.00 96.00 419 LYS A CA 1
ATOM 3189 C C . LYS A 1 419 ? 57.578 19.182 -73.361 1.00 96.00 419 LYS A C 1
ATOM 3191 O O . LYS A 1 419 ? 58.094 19.622 -74.388 1.00 96.00 419 LYS A O 1
ATOM 3196 N N . LEU A 1 420 ? 57.464 17.878 -73.102 1.00 95.12 420 LEU A N 1
ATOM 3197 C CA . LEU A 1 420 ? 57.882 16.816 -74.022 1.00 95.12 420 LEU A CA 1
ATOM 3198 C C . LEU A 1 420 ? 57.061 16.836 -75.320 1.00 95.12 420 LEU A C 1
ATOM 3200 O O . LEU A 1 420 ? 57.635 16.716 -76.397 1.00 95.12 420 LEU A O 1
ATOM 3204 N N . GLU A 1 421 ? 55.752 17.080 -75.252 1.00 96.12 421 GLU A N 1
ATOM 3205 C CA . GLU A 1 421 ? 54.885 17.259 -76.426 1.00 96.12 421 GLU A CA 1
ATOM 3206 C C . GLU A 1 421 ? 55.342 18.435 -77.296 1.00 96.12 421 GLU A C 1
ATOM 3208 O O . GLU A 1 421 ? 55.527 18.280 -78.503 1.00 96.12 421 GLU A O 1
ATOM 3213 N N . ARG A 1 422 ? 55.617 19.599 -76.688 1.00 95.00 422 ARG A N 1
ATOM 3214 C CA . ARG A 1 422 ? 56.180 20.765 -77.394 1.00 95.00 422 ARG A CA 1
ATOM 3215 C C . ARG A 1 422 ? 57.532 20.453 -78.045 1.00 95.00 422 ARG A C 1
ATOM 3217 O O . ARG A 1 422 ? 57.779 20.882 -79.172 1.00 95.00 422 ARG A O 1
ATOM 3224 N N . GLN A 1 423 ? 58.390 19.676 -77.380 1.00 96.31 423 GLN A N 1
ATOM 3225 C CA . GLN A 1 423 ? 59.655 19.210 -77.957 1.00 96.31 423 GLN A CA 1
ATOM 3226 C C . GLN A 1 423 ? 59.432 18.238 -79.127 1.00 96.31 423 GLN A C 1
ATOM 3228 O O . GLN A 1 423 ? 60.064 18.400 -80.168 1.00 96.31 423 GLN A O 1
ATOM 3233 N N . LEU A 1 424 ? 58.499 17.288 -79.014 1.00 95.50 424 LEU A N 1
ATOM 3234 C CA . LEU A 1 424 ? 58.142 16.360 -80.092 1.00 95.50 424 LEU A CA 1
ATOM 3235 C C . LEU A 1 424 ? 57.566 17.083 -81.316 1.00 95.50 424 LEU A C 1
ATOM 3237 O O . LEU A 1 424 ? 57.920 16.732 -82.438 1.00 95.50 424 LEU A O 1
ATOM 3241 N N . VAL A 1 425 ? 56.727 18.105 -81.127 1.00 96.31 425 VAL A N 1
ATOM 3242 C CA . VAL A 1 425 ? 56.216 18.944 -82.227 1.00 96.31 425 VAL A CA 1
ATOM 3243 C C . VAL A 1 425 ? 57.360 19.692 -82.918 1.00 96.31 425 VAL A C 1
ATOM 3245 O O . VAL A 1 425 ? 57.439 19.674 -84.144 1.00 96.31 425 VAL A O 1
ATOM 3248 N N . SER A 1 426 ? 58.292 20.273 -82.154 1.00 96.19 426 SER A N 1
ATOM 3249 C CA . SER A 1 426 ? 59.486 20.933 -82.704 1.00 96.19 426 SER A CA 1
ATOM 3250 C C . SER A 1 426 ? 60.370 19.965 -83.508 1.00 96.19 426 SER A C 1
ATOM 3252 O O . SER A 1 426 ? 60.764 20.280 -84.629 1.00 96.19 426 SER A O 1
ATOM 3254 N N . VAL A 1 427 ? 60.622 18.757 -82.991 1.00 95.62 427 VAL A N 1
ATOM 3255 C CA . VAL A 1 427 ? 61.394 17.717 -83.698 1.00 95.62 427 VAL A CA 1
ATOM 3256 C C . VAL A 1 427 ? 60.669 17.233 -84.957 1.00 95.62 427 VAL A C 1
ATOM 3258 O O . VAL A 1 427 ? 61.309 17.059 -85.990 1.00 95.62 427 VAL A O 1
ATOM 3261 N N . ARG A 1 428 ? 59.340 17.063 -84.920 1.00 96.69 428 ARG A N 1
ATOM 3262 C CA . ARG A 1 428 ? 58.542 16.718 -86.111 1.00 96.69 428 ARG A CA 1
ATOM 3263 C C . ARG A 1 428 ? 58.636 17.800 -87.188 1.00 96.69 428 ARG A C 1
ATOM 3265 O O . ARG A 1 428 ? 58.857 17.456 -88.341 1.00 96.69 428 ARG A O 1
ATOM 3272 N N . ALA A 1 429 ? 58.558 19.081 -86.822 1.00 94.25 429 ALA A N 1
ATOM 3273 C CA . ALA A 1 429 ? 58.744 20.183 -87.769 1.00 94.25 429 ALA A CA 1
ATOM 3274 C C . ALA A 1 429 ? 60.151 20.176 -88.402 1.00 94.25 429 ALA A C 1
ATOM 3276 O O . ALA A 1 429 ? 60.278 20.281 -89.619 1.00 94.25 429 ALA A O 1
ATOM 3277 N N . GLN A 1 430 ? 61.203 19.948 -87.605 1.00 95.69 430 GLN A N 1
ATOM 3278 C CA . GLN A 1 430 ? 62.576 19.804 -88.115 1.00 95.69 430 GLN A CA 1
ATOM 3279 C C . GLN A 1 430 ? 62.750 18.589 -89.041 1.00 95.69 430 GLN A C 1
ATOM 3281 O O . GLN A 1 430 ? 63.563 18.637 -89.966 1.00 95.69 430 GLN A O 1
ATOM 3286 N N . LEU A 1 431 ? 62.018 17.495 -88.802 1.00 93.81 431 LEU A N 1
ATOM 3287 C CA . LEU A 1 431 ? 61.998 16.340 -89.700 1.00 93.81 431 LEU A CA 1
ATOM 3288 C C . LEU A 1 431 ? 61.300 16.674 -91.023 1.00 93.81 431 LEU A C 1
ATOM 3290 O O . LEU A 1 431 ? 61.860 16.338 -92.061 1.00 93.81 431 LEU A O 1
ATOM 3294 N N . CYS A 1 432 ? 60.173 17.396 -91.007 1.00 95.06 432 CYS A N 1
ATOM 3295 C CA . CYS A 1 432 ? 59.532 17.889 -92.231 1.00 95.06 432 CYS A CA 1
ATOM 3296 C C . CYS A 1 432 ? 60.477 18.793 -93.041 1.00 95.06 432 CYS A C 1
ATOM 3298 O O . CYS A 1 432 ? 60.714 18.511 -94.209 1.00 95.06 432 CYS A O 1
ATOM 3300 N N . GLU A 1 433 ? 61.121 19.791 -92.418 1.00 95.25 433 GLU A N 1
ATOM 3301 C CA . GLU A 1 433 ? 62.112 20.643 -93.106 1.00 95.25 433 GLU A CA 1
ATOM 3302 C C . GLU A 1 433 ? 63.265 19.833 -93.722 1.00 95.25 433 GLU A C 1
ATOM 3304 O O . GLU A 1 433 ? 63.774 20.162 -94.795 1.00 95.25 433 GLU A O 1
ATOM 3309 N N . ARG A 1 434 ? 63.738 18.787 -93.031 1.00 93.88 434 ARG A N 1
ATOM 3310 C CA . ARG A 1 434 ? 64.794 17.906 -93.553 1.00 93.88 434 ARG A CA 1
ATOM 3311 C C . ARG A 1 434 ? 64.297 17.026 -94.694 1.00 93.88 434 ARG A C 1
ATOM 3313 O O . ARG A 1 434 ? 65.068 16.784 -95.618 1.00 93.88 434 ARG A O 1
ATOM 3320 N N . GLN A 1 435 ? 63.049 16.574 -94.637 1.00 95.94 435 GLN A N 1
ATOM 3321 C CA . GLN A 1 435 ? 62.427 15.789 -95.693 1.00 95.94 435 GLN A CA 1
ATOM 3322 C C . GLN A 1 435 ? 62.229 16.639 -96.957 1.00 95.94 435 GLN A C 1
ATOM 3324 O O . GLN A 1 435 ? 62.720 16.250 -98.010 1.00 95.94 435 GLN A O 1
ATOM 3329 N N . GLU A 1 436 ? 61.662 17.843 -96.838 1.00 94.00 436 GLU A N 1
ATOM 3330 C CA . GLU A 1 436 ? 61.535 18.812 -97.942 1.00 94.00 436 GLU A CA 1
ATOM 3331 C C . GLU A 1 436 ? 62.897 19.129 -98.589 1.00 94.00 436 GLU A C 1
ATOM 3333 O O . GLU A 1 436 ? 63.021 19.197 -99.813 1.00 94.00 436 GLU A O 1
ATOM 3338 N N . ARG A 1 437 ? 63.959 19.269 -97.778 1.00 95.50 437 ARG A N 1
ATOM 3339 C CA . ARG A 1 437 ? 65.336 19.434 -98.283 1.00 95.50 437 ARG A CA 1
ATOM 3340 C C . ARG A 1 437 ? 65.863 18.188 -99.000 1.00 95.50 437 ARG A C 1
ATOM 3342 O O . ARG A 1 437 ? 66.577 18.351 -99.987 1.00 95.50 437 ARG A O 1
ATOM 3349 N N . SER A 1 438 ? 65.541 16.978 -98.534 1.00 92.75 438 SER A N 1
ATOM 3350 C CA . SER A 1 438 ? 65.908 15.728 -99.225 1.00 92.75 438 SER A CA 1
ATOM 3351 C C . SER A 1 438 ? 65.215 15.647 -100.580 1.00 92.75 438 SER A C 1
ATOM 3353 O O . SER A 1 438 ? 65.886 15.505 -101.596 1.00 92.75 438 SER A O 1
ATOM 3355 N N . GLU A 1 439 ? 63.899 15.863 -100.611 1.00 94.19 439 GLU A N 1
ATOM 3356 C CA . GLU A 1 439 ? 63.085 15.850 -101.830 1.00 94.19 439 GLU A CA 1
ATOM 3357 C C . GLU A 1 439 ? 63.579 16.894 -102.851 1.00 94.19 439 GLU A C 1
ATOM 3359 O O . GLU A 1 439 ? 63.677 16.603 -104.044 1.00 94.19 439 GLU A O 1
ATOM 3364 N N . TYR A 1 440 ? 63.984 18.088 -102.400 1.00 94.25 440 TYR A N 1
ATOM 3365 C CA . TYR A 1 440 ? 64.605 19.102 -103.260 1.00 94.25 440 TYR A CA 1
ATOM 3366 C C . TYR A 1 440 ? 65.971 18.667 -103.825 1.00 94.25 440 TYR A C 1
ATOM 3368 O O . TYR A 1 440 ? 66.236 18.846 -105.016 1.00 94.25 440 TYR A O 1
ATOM 3376 N N . LEU A 1 441 ? 66.845 18.081 -102.999 1.00 93.69 441 LEU A N 1
ATOM 3377 C CA . LEU A 1 441 ? 68.154 17.583 -103.443 1.00 93.69 441 LEU A CA 1
ATOM 3378 C C . LEU A 1 441 ? 68.019 16.383 -104.392 1.00 93.69 441 LEU A C 1
ATOM 3380 O O . LEU A 1 441 ? 68.761 16.289 -105.368 1.00 93.69 441 LEU A O 1
ATOM 3384 N N . GLU A 1 442 ? 67.045 15.504 -104.164 1.00 93.00 442 GLU A N 1
ATOM 3385 C CA . GLU A 1 442 ? 66.695 14.403 -105.064 1.00 93.00 442 GLU A CA 1
ATOM 3386 C C . GLU A 1 442 ? 66.203 14.931 -106.419 1.00 93.00 442 GLU A C 1
ATOM 3388 O O . GLU A 1 442 ? 66.683 14.483 -107.462 1.00 93.00 442 GLU A O 1
ATOM 3393 N N . GLN A 1 443 ? 65.338 15.952 -106.434 1.00 94.50 443 GLN A N 1
ATOM 3394 C CA . GLN A 1 443 ? 64.927 16.628 -107.670 1.00 94.50 443 GLN A CA 1
ATOM 3395 C C . GLN A 1 443 ? 66.121 17.253 -108.413 1.00 94.50 443 GLN A C 1
ATOM 3397 O O . GLN A 1 443 ? 66.223 17.100 -109.634 1.00 94.50 443 GLN A O 1
ATOM 3402 N N . GLN A 1 444 ? 67.052 17.907 -107.708 1.00 93.75 444 GLN A N 1
ATOM 3403 C CA . GLN A 1 444 ? 68.281 18.432 -108.319 1.00 93.75 444 GLN A CA 1
ATOM 3404 C C . GLN A 1 444 ? 69.170 17.318 -108.891 1.00 93.75 444 GLN A C 1
ATOM 3406 O O . GLN A 1 444 ? 69.661 17.448 -110.013 1.00 93.75 444 GLN A O 1
ATOM 3411 N N . LEU A 1 445 ? 69.349 16.205 -108.172 1.00 92.44 445 LEU A N 1
ATOM 3412 C CA . LEU A 1 445 ? 70.107 15.049 -108.659 1.00 92.44 445 LEU A CA 1
ATOM 3413 C C . LEU A 1 445 ? 69.474 14.450 -109.919 1.00 92.44 445 LEU A C 1
ATOM 3415 O O . LEU A 1 445 ? 70.192 14.184 -110.881 1.00 92.44 445 LEU A O 1
ATOM 3419 N N . VAL A 1 446 ? 68.147 14.306 -109.966 1.00 93.88 446 VAL A N 1
ATOM 3420 C CA . VAL A 1 446 ? 67.427 13.838 -111.163 1.00 93.88 446 VAL A CA 1
ATOM 3421 C C . VAL A 1 446 ? 67.606 14.813 -112.333 1.00 93.88 446 VAL A C 1
ATOM 3423 O O . VAL A 1 446 ? 67.856 14.376 -113.458 1.00 93.88 446 VAL A O 1
ATOM 3426 N N . GLN A 1 447 ? 67.550 16.129 -112.101 1.00 93.56 447 GLN A N 1
ATOM 3427 C CA . GLN A 1 447 ? 67.821 17.125 -113.146 1.00 93.56 447 GLN A CA 1
ATOM 3428 C C . GLN A 1 447 ? 69.262 17.037 -113.671 1.00 93.56 447 GLN A C 1
ATOM 3430 O O . GLN A 1 447 ? 69.466 17.044 -114.886 1.00 93.56 447 GLN A O 1
ATOM 3435 N N . LEU A 1 448 ? 70.256 16.901 -112.788 1.00 91.50 448 LEU A N 1
ATOM 3436 C CA . LEU A 1 448 ? 71.662 16.740 -113.170 1.00 91.50 448 LEU A CA 1
ATOM 3437 C C . LEU A 1 448 ? 71.906 15.421 -113.916 1.00 91.50 448 LEU A C 1
ATOM 3439 O O . LEU A 1 448 ? 72.606 15.418 -114.927 1.00 91.50 448 LEU A O 1
ATOM 3443 N N . GLN A 1 449 ? 71.279 14.318 -113.497 1.00 91.81 449 GLN A N 1
ATOM 3444 C CA . GLN A 1 449 ? 71.310 13.043 -114.221 1.00 91.81 449 GLN A CA 1
ATOM 3445 C C . GLN A 1 449 ? 70.702 13.175 -115.624 1.00 91.81 449 GLN A C 1
ATOM 3447 O O . GLN A 1 449 ? 71.288 12.686 -116.588 1.00 91.81 449 GLN A O 1
ATOM 3452 N N . GLN A 1 450 ? 69.577 13.884 -115.777 1.00 92.00 450 GLN A N 1
ATOM 3453 C CA . GLN A 1 450 ? 68.990 14.162 -117.093 1.00 92.00 450 GLN A CA 1
ATOM 3454 C C . GLN A 1 450 ? 69.890 15.052 -117.961 1.00 92.00 450 GLN A C 1
ATOM 3456 O O . GLN A 1 450 ? 70.022 14.796 -119.157 1.00 92.00 450 GLN A O 1
ATOM 3461 N N . GLN A 1 451 ? 70.520 16.084 -117.393 1.00 92.44 451 GLN A N 1
ATOM 3462 C CA . GLN A 1 451 ? 71.478 16.928 -118.116 1.00 92.44 451 GLN A CA 1
ATOM 3463 C C . GLN A 1 451 ? 72.702 16.124 -118.566 1.00 92.44 451 GLN A C 1
ATOM 3465 O O . GLN A 1 451 ? 73.107 16.234 -119.722 1.00 92.44 451 GLN A O 1
ATOM 3470 N N . LEU A 1 452 ? 73.245 15.269 -117.697 1.00 91.06 452 LEU A N 1
ATOM 3471 C CA . LEU A 1 452 ? 74.381 14.404 -118.006 1.00 91.06 452 LEU A CA 1
ATOM 3472 C C . LEU A 1 452 ? 74.013 13.346 -119.056 1.00 91.06 452 LEU A C 1
ATOM 3474 O O . LEU A 1 452 ? 74.799 13.112 -119.969 1.00 91.06 452 LEU A O 1
ATOM 3478 N N . ALA A 1 453 ? 72.804 12.780 -119.008 1.00 88.12 453 ALA A N 1
ATOM 3479 C CA . ALA A 1 453 ? 72.293 11.884 -120.044 1.00 88.12 453 ALA A CA 1
ATOM 3480 C C . ALA A 1 453 ? 72.151 12.589 -121.406 1.00 88.12 453 ALA A C 1
ATOM 3482 O O . ALA A 1 453 ? 72.585 12.040 -122.417 1.00 88.12 453 ALA A O 1
ATOM 3483 N N . ARG A 1 454 ? 71.627 13.827 -121.442 1.00 90.25 454 ARG A N 1
ATOM 3484 C CA . ARG A 1 454 ? 71.561 14.649 -122.670 1.00 90.25 454 ARG A CA 1
ATOM 3485 C C . ARG A 1 454 ? 72.954 14.993 -123.202 1.00 90.25 454 ARG A C 1
ATOM 3487 O O . ARG A 1 454 ? 73.200 14.876 -124.399 1.00 90.25 454 ARG A O 1
ATOM 3494 N N . ALA A 1 455 ? 73.879 15.383 -122.325 1.00 87.31 455 ALA A N 1
ATOM 3495 C CA . ALA A 1 455 ? 75.264 15.662 -122.694 1.00 87.31 455 ALA A CA 1
ATOM 3496 C C . ALA A 1 455 ? 75.965 14.404 -123.232 1.00 87.31 455 ALA A C 1
ATOM 3498 O O . ALA A 1 455 ? 76.661 14.477 -124.242 1.00 87.31 455 ALA A O 1
ATOM 3499 N N . HIS A 1 456 ? 75.724 13.239 -122.624 1.00 89.38 456 HIS A N 1
ATOM 3500 C CA . HIS A 1 456 ? 76.236 11.958 -123.103 1.00 89.38 456 HIS A CA 1
ATOM 3501 C C . HIS A 1 456 ? 75.635 11.575 -124.462 1.00 89.38 456 HIS A C 1
ATOM 3503 O O . HIS A 1 456 ? 76.382 11.173 -125.349 1.00 89.38 456 HIS A O 1
ATOM 3509 N N . SER A 1 457 ? 74.327 11.764 -124.683 1.00 87.06 457 SER A N 1
ATOM 3510 C CA . SER A 1 457 ? 73.714 11.509 -125.994 1.00 87.06 457 SER A CA 1
ATOM 3511 C C . SER A 1 457 ? 74.219 12.476 -127.070 1.00 87.06 457 SER A C 1
ATOM 3513 O O . SER A 1 457 ? 74.484 12.042 -128.184 1.00 87.06 457 SER A O 1
ATOM 3515 N N . HIS A 1 458 ? 74.432 13.756 -126.743 1.00 87.62 458 HIS A N 1
ATOM 3516 C CA . HIS A 1 458 ? 75.071 14.719 -127.652 1.00 87.62 458 HIS A CA 1
ATOM 3517 C C . HIS A 1 458 ? 76.525 14.328 -127.960 1.00 87.62 458 HIS A C 1
ATOM 3519 O O . HIS A 1 458 ? 76.942 14.384 -129.113 1.00 87.62 458 HIS A O 1
ATOM 3525 N N . ALA A 1 459 ? 77.297 13.886 -126.962 1.00 84.12 459 ALA A N 1
ATOM 3526 C CA . ALA A 1 459 ? 78.665 13.410 -127.163 1.00 84.12 459 ALA A CA 1
ATOM 3527 C C . ALA A 1 459 ? 78.710 12.134 -128.024 1.00 84.12 459 ALA A C 1
ATOM 3529 O O . ALA A 1 459 ? 79.562 12.024 -128.901 1.00 84.12 459 ALA A O 1
ATOM 3530 N N . GLN A 1 460 ? 77.766 11.203 -127.838 1.00 84.62 460 GLN A N 1
ATOM 3531 C CA . GLN A 1 460 ? 77.603 10.035 -128.708 1.00 84.62 460 GLN A CA 1
ATOM 3532 C C . GLN A 1 460 ? 77.200 10.428 -130.136 1.00 84.62 460 GLN A C 1
ATOM 3534 O O . GLN A 1 460 ? 77.749 9.874 -131.083 1.00 84.62 460 GLN A O 1
ATOM 3539 N N . GLN A 1 461 ? 76.293 11.394 -130.313 1.00 82.19 461 GLN A N 1
ATOM 3540 C CA . GLN A 1 461 ? 75.907 11.910 -131.632 1.00 82.19 461 GLN A CA 1
ATOM 3541 C C . GLN A 1 461 ? 77.079 12.595 -132.342 1.00 82.19 461 GLN A C 1
ATOM 3543 O O . GLN A 1 461 ? 77.305 12.329 -133.517 1.00 82.19 461 GLN A O 1
ATOM 3548 N N . LEU A 1 462 ? 77.868 13.410 -131.635 1.00 79.88 462 LEU A N 1
ATOM 3549 C CA . LEU A 1 462 ? 79.092 14.014 -132.170 1.00 79.88 462 LEU A CA 1
ATOM 3550 C C . LEU A 1 462 ? 80.143 12.950 -132.512 1.00 79.88 462 LEU A C 1
ATOM 3552 O O . LEU A 1 462 ? 80.761 13.026 -133.567 1.00 79.88 462 LEU A O 1
ATOM 3556 N N . ALA A 1 463 ? 80.315 11.919 -131.679 1.00 75.69 463 ALA A N 1
ATOM 3557 C CA . ALA A 1 463 ? 81.199 10.797 -131.990 1.00 75.69 463 ALA A CA 1
ATOM 3558 C C . ALA A 1 463 ? 80.723 10.023 -133.234 1.00 75.69 463 ALA A C 1
ATOM 3560 O O . ALA A 1 463 ? 81.533 9.689 -134.095 1.00 75.69 463 ALA A O 1
ATOM 3561 N N . GLN A 1 464 ? 79.413 9.792 -133.374 1.00 79.12 464 GLN A N 1
ATOM 3562 C CA . GLN A 1 464 ? 78.823 9.202 -134.578 1.00 79.12 464 GLN A CA 1
ATOM 3563 C C . GLN A 1 464 ? 78.996 10.104 -135.804 1.00 79.12 464 GLN A C 1
ATOM 3565 O O . GLN A 1 464 ? 79.313 9.582 -136.866 1.00 79.12 464 GLN A O 1
ATOM 3570 N N . GLN A 1 465 ? 78.855 11.427 -135.674 1.00 78.00 465 GLN A N 1
ATOM 3571 C CA . GLN A 1 465 ? 79.126 12.384 -136.752 1.00 78.00 465 GLN A CA 1
ATOM 3572 C C . GLN A 1 465 ? 80.597 12.363 -137.167 1.00 78.00 465 GLN A C 1
ATOM 3574 O O . GLN A 1 465 ? 80.863 12.220 -138.349 1.00 78.00 465 GLN A O 1
ATOM 3579 N N . VAL A 1 466 ? 81.548 12.385 -136.227 1.00 76.69 466 VAL A N 1
ATOM 3580 C CA . VAL A 1 466 ? 82.986 12.274 -136.535 1.00 76.69 466 VAL A CA 1
ATOM 3581 C C . VAL A 1 466 ? 83.313 10.937 -137.208 1.00 76.69 466 VAL A C 1
ATOM 3583 O O . VAL A 1 466 ? 84.110 10.905 -138.141 1.00 76.69 466 VAL A O 1
ATOM 3586 N N . VAL A 1 467 ? 82.673 9.835 -136.801 1.00 76.44 467 VAL A N 1
ATOM 3587 C CA . VAL A 1 467 ? 82.790 8.542 -137.500 1.00 76.44 467 VAL A CA 1
ATOM 3588 C C . VAL A 1 467 ? 82.164 8.605 -138.899 1.00 76.44 467 VAL A C 1
ATOM 3590 O O . VAL A 1 467 ? 82.748 8.070 -139.838 1.00 76.44 467 VAL A O 1
ATOM 3593 N N . MET A 1 468 ? 81.020 9.272 -139.075 1.00 71.69 468 MET A N 1
ATOM 3594 C CA . MET A 1 468 ? 80.371 9.421 -140.382 1.00 71.69 468 MET A CA 1
ATOM 3595 C C . MET A 1 468 ? 81.199 10.302 -141.322 1.00 71.69 468 MET A C 1
ATOM 3597 O O . MET A 1 468 ? 81.423 9.915 -142.462 1.00 71.69 468 MET A O 1
ATOM 3601 N N . ASP A 1 469 ? 81.734 11.421 -140.834 1.00 70.12 469 ASP A N 1
ATOM 3602 C CA . ASP A 1 469 ? 82.636 12.311 -141.564 1.00 70.12 469 ASP A CA 1
ATOM 3603 C C . ASP A 1 469 ? 83.951 11.604 -141.901 1.00 70.12 469 ASP A C 1
ATOM 3605 O O . ASP A 1 469 ? 84.420 11.705 -143.031 1.00 70.12 469 ASP A O 1
ATOM 3609 N N . ALA A 1 470 ? 84.514 10.803 -140.989 1.00 67.50 470 ALA A N 1
ATOM 3610 C CA . ALA A 1 470 ? 85.675 9.964 -141.281 1.00 67.50 470 ALA A CA 1
ATOM 3611 C C . ALA A 1 470 ? 85.369 8.922 -142.373 1.00 67.50 470 ALA A C 1
ATOM 3613 O O . ALA A 1 470 ? 86.166 8.750 -143.295 1.00 67.50 470 ALA A O 1
ATOM 3614 N N . ILE A 1 471 ? 84.201 8.270 -142.331 1.00 69.38 471 ILE A N 1
ATOM 3615 C CA . ILE A 1 471 ? 83.747 7.362 -143.395 1.00 69.38 471 ILE A CA 1
ATOM 3616 C C . ILE A 1 471 ? 83.513 8.133 -144.702 1.00 69.38 471 ILE A C 1
ATOM 3618 O O . ILE A 1 471 ? 83.914 7.650 -145.757 1.00 69.38 471 ILE A O 1
ATOM 3622 N N . MET A 1 472 ? 82.934 9.337 -144.669 1.00 63.12 472 MET A N 1
ATOM 3623 C CA . MET A 1 472 ? 82.766 10.188 -145.849 1.00 63.12 472 MET A CA 1
ATOM 3624 C C . MET A 1 472 ? 84.113 10.597 -146.440 1.00 63.12 472 MET A C 1
ATOM 3626 O O . MET A 1 472 ? 84.260 10.547 -147.655 1.00 63.12 472 MET A O 1
ATOM 3630 N N . VAL A 1 473 ? 85.105 10.942 -145.618 1.00 66.56 473 VAL A N 1
ATOM 3631 C CA . VAL A 1 473 ? 86.477 11.243 -146.049 1.00 66.56 473 VAL A CA 1
ATOM 3632 C C . VAL A 1 473 ? 87.138 10.004 -146.659 1.00 66.56 473 VAL A C 1
ATOM 3634 O O . VAL A 1 473 ? 87.743 10.110 -147.721 1.00 66.56 473 VAL A O 1
ATOM 3637 N N . VAL A 1 474 ? 86.958 8.813 -146.078 1.00 64.88 474 VAL A N 1
ATOM 3638 C CA . VAL A 1 474 ? 87.435 7.543 -146.662 1.00 64.88 474 VAL A CA 1
ATOM 3639 C C . VAL A 1 474 ? 86.727 7.224 -147.988 1.00 64.88 474 VAL A C 1
ATOM 3641 O O . VAL A 1 474 ? 87.373 6.797 -148.944 1.00 64.88 474 VAL A O 1
ATOM 3644 N N . VAL A 1 475 ? 85.421 7.479 -148.103 1.00 64.12 475 VAL A N 1
ATOM 3645 C CA . VAL A 1 475 ? 84.651 7.309 -149.349 1.00 64.12 475 VAL A CA 1
ATOM 3646 C C . VAL A 1 475 ? 85.051 8.348 -150.404 1.00 64.12 475 VAL A C 1
ATOM 3648 O O . VAL A 1 475 ? 85.158 8.000 -151.578 1.00 64.12 475 VAL A O 1
ATOM 3651 N N . GLN A 1 476 ? 85.326 9.594 -150.010 1.00 60.09 476 GLN A N 1
ATOM 3652 C CA . GLN A 1 476 ? 85.864 10.650 -150.875 1.00 60.09 476 GLN A CA 1
ATOM 3653 C C . GLN A 1 476 ? 87.257 10.266 -151.389 1.00 60.09 476 GLN A C 1
ATOM 3655 O O . GLN A 1 476 ? 87.481 10.323 -152.594 1.00 60.09 476 GLN A O 1
ATOM 3660 N N . LEU A 1 477 ? 88.151 9.782 -150.518 1.00 59.41 477 LEU A N 1
ATOM 3661 C CA . LEU A 1 477 ? 89.476 9.268 -150.885 1.00 59.41 477 LEU A CA 1
ATOM 3662 C C . LEU A 1 477 ? 89.383 8.075 -151.851 1.00 59.41 477 LEU A C 1
ATOM 3664 O O . LEU A 1 477 ? 90.066 8.072 -152.873 1.00 59.41 477 LEU A O 1
ATOM 3668 N N . ASN A 1 478 ? 88.488 7.111 -151.604 1.00 57.41 478 ASN A N 1
ATOM 3669 C CA . ASN A 1 478 ? 88.248 5.991 -152.526 1.00 57.41 478 ASN A CA 1
ATOM 3670 C C . ASN A 1 478 ? 87.651 6.442 -153.872 1.00 57.41 478 ASN A C 1
ATOM 3672 O O . ASN A 1 478 ? 88.000 5.886 -154.916 1.00 57.41 478 ASN A O 1
ATOM 3676 N N . ARG A 1 479 ? 86.789 7.470 -153.890 1.00 57.47 479 ARG A N 1
ATOM 3677 C CA . ARG A 1 479 ? 86.305 8.093 -155.136 1.00 57.47 479 ARG A CA 1
ATOM 3678 C C . ARG A 1 479 ? 87.416 8.820 -155.887 1.00 57.47 479 ARG A C 1
ATOM 3680 O O . ARG A 1 479 ? 87.448 8.743 -157.111 1.00 57.47 479 ARG A O 1
ATOM 3687 N N . TRP A 1 480 ? 88.323 9.483 -155.174 1.00 56.12 480 TRP A N 1
ATOM 3688 C CA . TRP A 1 480 ? 89.469 10.178 -155.760 1.00 56.12 480 TRP A CA 1
ATOM 3689 C C . TRP A 1 480 ? 90.444 9.184 -156.406 1.00 56.12 480 TRP A C 1
ATOM 3691 O O . TRP A 1 480 ? 90.789 9.337 -157.575 1.00 56.12 480 TRP A O 1
ATOM 3701 N N . PHE A 1 481 ? 90.770 8.088 -155.709 1.00 56.56 481 PHE A N 1
ATOM 3702 C CA . PHE A 1 481 ? 91.542 6.975 -156.277 1.00 56.56 481 PHE A CA 1
ATOM 3703 C C . PHE A 1 481 ? 90.855 6.328 -157.493 1.00 56.56 481 PHE A C 1
ATOM 3705 O O . PHE A 1 481 ? 91.524 6.008 -158.471 1.00 56.56 481 PHE A O 1
ATOM 3712 N N . SER A 1 482 ? 89.524 6.190 -157.479 1.00 55.34 482 SER A N 1
ATOM 3713 C CA . SER A 1 482 ? 88.774 5.591 -158.599 1.00 55.34 482 SER A CA 1
ATOM 3714 C C . SER A 1 482 ? 88.659 6.490 -159.839 1.00 55.34 482 SER A C 1
ATOM 3716 O O . SER A 1 482 ? 88.377 5.982 -160.920 1.00 55.34 482 SER A O 1
ATOM 3718 N N . LEU A 1 483 ? 88.853 7.809 -159.710 1.00 52.97 483 LEU A N 1
ATOM 3719 C CA . LEU A 1 483 ? 88.784 8.767 -160.827 1.00 52.97 483 LEU A CA 1
ATOM 3720 C C . LEU A 1 483 ? 90.161 9.167 -161.381 1.00 52.97 483 LEU A C 1
ATOM 3722 O O . LEU A 1 483 ? 90.231 9.675 -162.497 1.00 52.97 483 LEU A O 1
ATOM 3726 N N . ALA A 1 484 ? 91.245 8.916 -160.641 1.00 47.00 484 ALA A N 1
ATOM 3727 C CA . ALA A 1 484 ? 92.618 9.133 -161.105 1.00 47.00 484 ALA A CA 1
ATOM 3728 C C . ALA A 1 484 ? 93.225 7.920 -161.846 1.00 47.00 484 ALA A C 1
ATOM 3730 O O . ALA A 1 484 ? 94.238 8.067 -162.525 1.00 47.00 484 ALA A O 1
ATOM 3731 N N . GLY A 1 485 ? 92.605 6.735 -161.761 1.00 48.47 485 GLY A N 1
ATOM 3732 C CA . GLY A 1 485 ? 93.009 5.515 -162.479 1.00 48.47 485 GLY A CA 1
ATOM 3733 C C . GLY A 1 485 ? 92.704 5.559 -163.982 1.00 48.47 485 GLY A C 1
ATOM 3734 O O . GLY A 1 485 ? 91.921 4.750 -164.475 1.00 48.47 485 GLY A O 1
ATOM 3735 N N . GLY A 1 486 ? 93.284 6.532 -164.694 1.00 42.56 486 GLY A N 1
ATOM 3736 C CA . GLY A 1 486 ? 92.970 6.861 -166.091 1.00 42.56 486 GLY A CA 1
ATOM 3737 C C . GLY A 1 486 ? 94.172 7.103 -167.014 1.00 42.56 486 GLY A C 1
ATOM 3738 O O . GLY A 1 486 ? 93.960 7.389 -168.189 1.00 42.56 486 GLY A O 1
ATOM 3739 N N . SER A 1 487 ? 95.411 6.976 -166.526 1.00 36.91 487 SER A N 1
ATOM 3740 C CA . SER A 1 487 ? 96.626 6.829 -167.347 1.00 36.91 487 SER A CA 1
ATOM 3741 C C . SER A 1 487 ? 97.822 6.450 -166.468 1.00 36.91 487 SER A C 1
ATOM 3743 O O . SER A 1 487 ? 98.031 7.133 -165.468 1.00 36.91 487 SER A O 1
ATOM 3745 N N . THR A 1 488 ? 98.601 5.449 -166.911 1.00 40.00 488 THR A N 1
ATOM 3746 C CA . THR A 1 488 ? 99.797 4.834 -166.273 1.00 40.00 488 THR A CA 1
ATOM 3747 C C . THR A 1 488 ? 99.587 4.195 -164.904 1.00 40.00 488 THR A C 1
ATOM 3749 O O . THR A 1 488 ? 99.354 4.943 -163.935 1.00 40.00 488 THR A O 1
#